Protein AF-A0A3P7K7Y8-F1 (afdb_monomer_lite)

Organism: Strongylus vulgaris (NCBI:txid40348)

pLDDT: mean 78.99, std 20.22, range [24.45, 97.62]

Secondary structure (DSSP, 8-state):
---------TT-HHHHHHHHHHHHHHHHSTT--GGGGGGS-HHHHHTTT----------GGGSTTS-------------HHHHHHHHHHHHHT---HHHHHHHTTPPP-SPPPHHHHHHHHHHHHHHHHHHTT-HHHHHHHHHHHHHHHHHS-HHHHHHHHHHHHHHHHHHHSS----GGGSTTHHHHHHHHHHTS--HHHHHH-HHHHHHHHHHHHHHHHHSHHHHHHHHHHHHHH-GGGHHHHHHHHGGGHHHHHPEE--TTSSPEEHHHHHHHHHHHHTGGGGGSHHHHHHHHHHHHHHH-EE---TT-----TT-S-SS-HHHHIIIIIHHHHHTTSSHHHHHHHHHHHH--BTTEE---EE--STT---TTEE-HHHHHHHHHHHHHHHHHH-HHHHHHHHHHHHHHHHHHHHTT----HHHHHHHHHHGGGS-HHHHHHHHHHTTTTTT----THHHHHHHHHHHHHHHHHHS--

Foldseek 3Di:
DPDDPDQDDPPDVPSVVVVLVVVLVLVPPPPRDCVVVVPDPPVSVVVSPDDDDDDDDDDPVVVVVVPDDDDDPDPDPDDVVVVLVQLVCLLVVNDDLVVLLVLLPDADPDEDPLVVLVVVLVSLLSNQVSCVVDLSSVLSSLSNVLNVLVSYDPLSLLVSLLSNQVSCCVPPLDGADQVSSDDPVVVVLVVLLVQCFFPVSCVVCVPSLVVSLSSLSSCCSHPVLSSLLVLLVVCLVPVRSLVSSQVSLLSNLVQQQDFRDPPPDDGQRSNLVSLVVCCVVVVVQLVDPSSLVSNLSNVLQQQKFFAPPVPDPDPPPSGGHSDQPLSCCVVPLVVCCVVVHSVLSSLSNLLSQLDDDPRMHGDAAADQDPPDDDPSHDDLLVVLVVLLVQLVVCVPPPVSSNVSSLSSLLSNLVSCVVVQAAHDQVSLVVSLVSCVVDDPVSSVSNCVSNCRNSVNPPPPCVVVVVVVVVVVVVVVVVVVD

InterPro domains:
  IPR056581 Edg1/GEMIN4, TPR repeats region [PF24293] (86-461)

Structure (mmCIF, N/CA/C/O backbone):
data_AF-A0A3P7K7Y8-F1
#
_entry.id   AF-A0A3P7K7Y8-F1
#
loop_
_atom_site.group_PDB
_atom_site.id
_atom_site.type_symbol
_atom_site.label_atom_id
_atom_site.label_alt_id
_atom_site.label_comp_id
_atom_site.label_asym_id
_atom_site.label_entity_id
_atom_site.label_seq_id
_atom_site.pdbx_PDB_ins_code
_atom_site.Cartn_x
_atom_site.Cartn_y
_atom_site.Cartn_z
_atom_site.occupancy
_atom_site.B_iso_or_equiv
_atom_site.auth_seq_id
_atom_site.auth_comp_id
_atom_site.auth_asym_id
_atom_site.auth_atom_id
_atom_site.pdbx_PDB_model_num
ATOM 1 N N . MET A 1 1 ? -38.913 -38.807 40.528 1.00 33.06 1 MET A N 1
ATOM 2 C CA . MET A 1 1 ? -37.868 -38.855 39.484 1.00 33.06 1 MET A CA 1
ATOM 3 C C . MET A 1 1 ? -36.683 -39.711 39.935 1.00 33.06 1 MET A C 1
ATOM 5 O O . MET A 1 1 ? -35.851 -39.246 40.699 1.00 33.06 1 MET A O 1
ATOM 9 N N . LYS A 1 2 ? -36.617 -40.978 39.512 1.00 24.45 2 LYS A N 1
ATOM 10 C CA . LYS A 1 2 ? -35.401 -41.812 39.564 1.00 24.45 2 LYS A CA 1
ATOM 11 C C . LYS A 1 2 ? -35.079 -42.172 38.116 1.00 24.45 2 LYS A C 1
ATOM 13 O O . LYS A 1 2 ? -35.935 -42.771 37.476 1.00 24.45 2 LYS A O 1
ATOM 18 N N . GLY A 1 3 ? -33.900 -41.793 37.622 1.00 32.12 3 GLY A N 1
ATOM 19 C CA . GLY A 1 3 ? -33.442 -42.175 36.280 1.00 32.12 3 GLY A CA 1
ATOM 20 C C . GLY A 1 3 ? -32.986 -41.051 35.344 1.00 32.12 3 GLY A C 1
ATOM 21 O O . GLY A 1 3 ? -33.116 -41.230 34.141 1.00 32.12 3 GLY A O 1
ATOM 22 N N . LEU A 1 4 ? -32.443 -39.932 35.838 1.00 28.75 4 LEU A N 1
ATOM 23 C CA . LEU A 1 4 ? -31.563 -39.105 34.998 1.00 28.75 4 LEU A CA 1
ATOM 24 C C . LEU A 1 4 ? -30.110 -39.557 35.229 1.00 28.75 4 LEU A C 1
ATOM 26 O O . LEU A 1 4 ? -29.644 -39.437 36.362 1.00 28.75 4 LEU A O 1
ATOM 30 N N . PRO A 1 5 ? -29.412 -40.109 34.219 1.00 35.31 5 PRO A N 1
ATOM 31 C CA . PRO A 1 5 ? -27.978 -40.343 34.303 1.00 35.31 5 PRO A CA 1
ATOM 32 C C . PRO A 1 5 ? -27.213 -39.021 34.166 1.00 35.31 5 PRO A C 1
ATOM 34 O O . PRO A 1 5 ? -27.692 -38.089 33.517 1.00 35.31 5 PRO A O 1
ATOM 37 N N . ASP A 1 6 ? -26.033 -38.981 34.786 1.00 42.09 6 ASP A N 1
ATOM 38 C CA . ASP A 1 6 ? -25.040 -37.904 34.762 1.00 42.09 6 ASP A CA 1
ATOM 39 C C . ASP A 1 6 ? -24.906 -37.266 33.368 1.00 42.09 6 ASP A C 1
ATOM 41 O O . ASP A 1 6 ? -24.302 -37.831 32.459 1.00 42.09 6 ASP A O 1
ATOM 45 N N . LEU A 1 7 ? -25.511 -36.089 33.188 1.00 36.88 7 LEU A N 1
ATOM 46 C CA . LEU A 1 7 ? -25.548 -35.357 31.913 1.00 36.88 7 LEU A CA 1
ATOM 47 C C . LEU A 1 7 ? -24.544 -34.202 31.851 1.00 36.88 7 LEU A C 1
ATOM 49 O O . LEU A 1 7 ? -24.513 -33.473 30.866 1.00 36.88 7 LEU A O 1
ATOM 53 N N . LEU A 1 8 ? -23.739 -34.007 32.894 1.00 36.62 8 LEU A N 1
ATOM 54 C CA . LEU A 1 8 ? -22.841 -32.864 32.994 1.00 36.62 8 LEU A CA 1
ATOM 55 C C . LEU A 1 8 ? -21.478 -33.317 33.515 1.00 36.62 8 LEU A C 1
ATOM 57 O O . LEU A 1 8 ? -21.219 -33.292 34.716 1.00 36.62 8 LEU A O 1
ATOM 61 N N . GLU A 1 9 ? -20.587 -33.694 32.596 1.00 40.66 9 GLU A N 1
ATOM 62 C CA . GLU A 1 9 ? -19.163 -33.489 32.856 1.00 40.66 9 GLU A CA 1
ATOM 63 C C . GLU A 1 9 ? -18.849 -31.985 32.701 1.00 40.66 9 GLU A C 1
ATOM 65 O O . GLU A 1 9 ? -19.358 -31.351 31.773 1.00 40.66 9 GLU A O 1
ATOM 70 N N . PRO A 1 10 ? -18.026 -31.366 33.571 1.00 37.84 10 PRO A N 1
ATOM 71 C CA . PRO A 1 10 ? -18.026 -29.907 33.758 1.00 37.84 10 PRO A CA 1
ATOM 72 C C . PRO A 1 10 ? -17.456 -29.050 32.615 1.00 37.84 10 PRO A C 1
ATOM 74 O O . PRO A 1 10 ? -17.365 -27.838 32.777 1.00 37.84 10 PRO A O 1
ATOM 77 N N . ASN A 1 11 ? -17.038 -29.621 31.482 1.00 39.12 11 ASN A N 1
ATOM 78 C CA . ASN A 1 11 ? -16.111 -28.937 30.569 1.00 39.12 11 ASN A CA 1
ATOM 79 C C . ASN A 1 11 ? -16.542 -28.853 29.101 1.00 39.12 11 ASN A C 1
ATOM 81 O O . ASN A 1 11 ? -15.721 -28.484 28.262 1.00 39.12 11 ASN A O 1
ATOM 85 N N . ASN A 1 12 ? -17.795 -29.153 28.755 1.00 45.25 12 ASN A N 1
ATOM 86 C CA . ASN A 1 12 ? -18.196 -29.122 27.351 1.00 45.25 12 ASN A CA 1
ATOM 87 C C . ASN A 1 12 ? -19.526 -28.393 27.136 1.00 45.25 12 ASN A C 1
ATOM 89 O O . ASN A 1 12 ? -20.608 -28.964 27.233 1.00 45.25 12 ASN A O 1
ATOM 93 N N . ILE A 1 13 ? -19.428 -27.104 26.797 1.00 49.25 13 ILE A N 1
ATOM 94 C CA . ILE A 1 13 ? -20.564 -26.238 26.429 1.00 49.25 13 ILE A CA 1
ATOM 95 C C . ILE A 1 13 ? -21.390 -26.857 25.286 1.00 49.25 13 ILE A C 1
ATOM 97 O O . ILE A 1 13 ? -22.603 -26.678 25.245 1.00 49.25 13 ILE A O 1
ATOM 101 N N . ALA A 1 14 ? -20.768 -27.663 24.418 1.00 53.22 14 ALA A N 1
ATOM 102 C CA . ALA A 1 14 ? -21.463 -28.384 23.355 1.00 53.22 14 ALA A CA 1
ATOM 103 C C . ALA A 1 14 ? -22.472 -29.422 23.885 1.00 53.22 14 ALA A C 1
ATOM 105 O O . ALA A 1 14 ? -23.502 -29.642 23.254 1.00 53.22 14 ALA A O 1
ATOM 106 N N . ASP A 1 15 ? -22.217 -30.039 25.043 1.00 49.28 15 ASP A N 1
ATOM 107 C CA . ASP A 1 15 ? -23.144 -31.001 25.651 1.00 49.28 15 ASP A CA 1
ATOM 108 C C . ASP A 1 15 ? -24.326 -30.288 26.321 1.00 49.28 15 ASP A C 1
ATOM 110 O O . ASP A 1 15 ? -25.449 -30.793 26.290 1.00 49.28 15 ASP A O 1
ATOM 114 N N . LEU A 1 16 ? -24.108 -29.065 26.820 1.00 45.62 16 LEU A N 1
ATOM 115 C CA . LEU A 1 16 ? -25.174 -28.191 27.310 1.00 45.62 16 LEU A CA 1
ATOM 116 C C . LEU A 1 16 ? -26.060 -27.685 26.163 1.00 45.62 16 LEU A C 1
ATOM 118 O O . LEU A 1 16 ? -27.280 -27.770 26.264 1.00 45.62 16 LEU A O 1
ATOM 122 N N . GLU A 1 17 ? -25.473 -27.226 25.053 1.00 49.19 17 GLU A N 1
ATOM 123 C CA . GLU A 1 17 ? -26.225 -26.808 23.858 1.00 49.19 17 GLU A CA 1
ATOM 124 C C . GLU A 1 17 ? -27.055 -27.968 23.294 1.00 49.19 17 GLU A C 1
ATOM 126 O O . GLU A 1 17 ? -28.243 -27.810 23.015 1.00 49.19 17 GLU A O 1
ATOM 131 N N . LYS A 1 18 ? -26.473 -29.170 23.230 1.00 57.03 18 LYS A N 1
ATOM 132 C CA . LYS A 1 18 ? -27.163 -30.380 22.770 1.00 57.03 18 LYS A CA 1
ATOM 133 C C . LYS A 1 18 ? -28.265 -30.826 23.732 1.00 57.03 18 LYS A C 1
ATOM 135 O O . LYS A 1 18 ? -29.299 -31.316 23.284 1.00 57.03 18 LYS A O 1
ATOM 140 N N . ALA A 1 19 ? -28.076 -30.653 25.042 1.00 48.75 19 ALA A N 1
ATOM 141 C CA . ALA A 1 19 ? -29.118 -30.898 26.037 1.00 48.75 19 ALA A CA 1
ATOM 142 C C . ALA A 1 19 ? -30.262 -29.878 25.915 1.00 48.75 19 ALA A C 1
ATOM 144 O O . ALA A 1 19 ? -31.426 -30.272 25.945 1.00 48.75 19 ALA A O 1
ATOM 145 N N . MET A 1 20 ? -29.950 -28.597 25.705 1.00 44.94 20 MET A N 1
ATOM 146 C CA . MET A 1 20 ? -30.946 -27.541 25.500 1.00 44.94 20 MET A CA 1
ATOM 147 C C . MET A 1 20 ? -31.750 -27.746 24.213 1.00 44.94 20 MET A C 1
ATOM 149 O O . MET A 1 20 ? -32.970 -27.601 24.226 1.00 44.94 20 MET A O 1
ATOM 153 N N . GLU A 1 21 ? -31.102 -28.158 23.124 1.00 55.75 21 GLU A N 1
ATOM 154 C CA . GLU A 1 21 ? -31.769 -28.472 21.858 1.00 55.75 21 GLU A CA 1
ATOM 155 C C . GLU A 1 21 ? -32.691 -29.695 21.995 1.00 55.75 21 GLU A C 1
ATOM 157 O O . GLU A 1 21 ? -33.816 -29.697 21.497 1.00 55.75 21 GLU A O 1
ATOM 162 N N . LYS A 1 22 ? -32.272 -30.704 22.767 1.00 57.75 22 LYS A N 1
ATOM 163 C CA . LYS A 1 22 ? -33.081 -31.896 23.056 1.00 57.75 22 LYS A CA 1
ATOM 164 C C . LYS A 1 22 ? -34.286 -31.584 23.949 1.00 57.75 22 LYS A C 1
ATOM 166 O O . LYS A 1 22 ? -35.366 -32.117 23.719 1.00 57.75 22 LYS A O 1
ATOM 171 N N . ILE A 1 23 ? -34.125 -30.693 24.928 1.00 51.72 23 ILE A N 1
ATOM 172 C CA . ILE A 1 23 ? -35.225 -30.203 25.772 1.00 51.72 23 ILE A CA 1
ATOM 173 C C . ILE A 1 23 ? -36.207 -29.375 24.934 1.00 51.72 23 ILE A C 1
ATOM 175 O O . ILE A 1 23 ? -37.412 -29.576 25.040 1.00 51.72 23 ILE A O 1
ATOM 179 N N . SER A 1 24 ? -35.712 -28.508 24.047 1.00 51.50 24 SER A N 1
ATOM 180 C CA . SER A 1 24 ? -36.552 -27.740 23.119 1.00 51.50 24 SER A CA 1
ATOM 181 C C . SER A 1 24 ? -37.353 -28.647 22.175 1.00 51.50 24 SER A C 1
ATOM 183 O O . SER A 1 24 ? -38.535 -28.397 21.953 1.00 51.50 24 SER A O 1
ATOM 185 N N . GLN A 1 25 ? -36.759 -29.743 21.690 1.00 61.22 25 GLN A N 1
ATOM 186 C CA . GLN A 1 25 ? -37.466 -30.748 20.887 1.00 61.22 25 GLN A CA 1
ATOM 187 C C . GLN A 1 25 ? -38.550 -31.480 21.692 1.00 61.22 25 GLN A C 1
ATOM 189 O O . GLN A 1 25 ? -39.673 -31.595 21.211 1.00 61.22 25 GLN A O 1
ATOM 194 N N . MET A 1 26 ? -38.260 -31.902 22.930 1.00 55.84 26 MET A N 1
ATOM 195 C CA . MET A 1 26 ? -39.245 -32.568 23.802 1.00 55.84 26 MET A CA 1
ATOM 196 C C . MET A 1 26 ? -40.430 -31.661 24.162 1.00 55.84 26 MET A C 1
ATOM 198 O O . MET A 1 26 ? -41.549 -32.134 24.314 1.00 55.84 26 MET A O 1
ATOM 202 N N . VAL A 1 27 ? -40.202 -30.353 24.270 1.00 51.94 27 VAL A N 1
ATOM 203 C CA . VAL A 1 27 ? -41.244 -29.351 24.548 1.00 51.94 27 VAL A CA 1
ATOM 204 C C . VAL A 1 27 ? -42.163 -29.102 23.342 1.00 51.94 27 VAL A C 1
ATOM 206 O O . VAL A 1 27 ? -43.280 -28.611 23.504 1.00 51.94 27 VAL A O 1
ATOM 209 N N . HIS A 1 28 ? -41.718 -29.428 22.127 1.00 59.59 28 HIS A N 1
ATOM 210 C CA . HIS A 1 28 ? -42.477 -29.225 20.889 1.00 59.59 28 HIS A CA 1
ATOM 211 C C . HIS A 1 28 ? -43.081 -30.515 20.314 1.00 59.59 28 HIS A C 1
ATOM 213 O O . HIS A 1 28 ? -43.767 -30.459 19.292 1.00 59.59 28 HIS A O 1
ATOM 219 N N . GLU A 1 29 ? -42.890 -31.662 20.973 1.00 68.06 29 GLU A N 1
ATOM 220 C CA . GLU A 1 29 ? -43.598 -32.893 20.628 1.00 68.06 29 GLU A CA 1
ATOM 221 C C . GLU A 1 29 ? -45.071 -32.825 21.092 1.00 68.06 29 GLU A C 1
ATOM 223 O O . GLU A 1 29 ? -45.347 -32.511 22.252 1.00 68.06 29 GLU A O 1
ATOM 228 N N . PRO A 1 30 ? -46.043 -33.121 20.206 1.00 54.84 30 PRO A N 1
ATOM 229 C CA . PRO A 1 30 ? -47.469 -32.884 20.455 1.00 54.84 30 PRO A CA 1
ATOM 230 C C . PRO A 1 30 ? -48.094 -33.745 21.569 1.00 54.84 30 PRO A C 1
ATOM 232 O O . PRO A 1 30 ? -49.185 -33.412 22.026 1.00 54.84 30 PRO A O 1
ATOM 235 N N . ASP A 1 31 ? -47.395 -34.784 22.041 1.00 57.19 31 ASP A N 1
ATOM 236 C CA . ASP A 1 31 ? -47.857 -35.716 23.082 1.00 57.19 31 ASP A CA 1
ATOM 237 C C . ASP A 1 31 ? -47.079 -35.594 24.414 1.00 57.19 31 ASP A C 1
ATOM 239 O O . ASP A 1 31 ? -47.218 -36.441 25.300 1.00 57.19 31 ASP A O 1
ATOM 243 N N . ALA A 1 32 ? -46.250 -34.556 24.586 1.00 58.28 32 ALA A N 1
ATOM 244 C CA . ALA A 1 32 ? -45.476 -34.368 25.812 1.00 58.28 32 ALA A CA 1
ATOM 245 C C . ALA A 1 32 ? -46.367 -33.959 27.004 1.00 58.28 32 ALA A C 1
ATOM 247 O O . ALA A 1 32 ? -47.161 -33.016 26.927 1.00 58.28 32 ALA A O 1
ATOM 248 N N . ASP A 1 33 ? -46.216 -34.661 28.132 1.00 56.72 33 ASP A N 1
ATOM 249 C CA . ASP A 1 33 ? -46.960 -34.415 29.371 1.00 56.72 33 ASP A CA 1
ATOM 250 C C . ASP A 1 33 ? -46.583 -33.050 29.976 1.00 56.72 33 ASP A C 1
ATOM 252 O O . ASP A 1 33 ? -45.580 -32.899 30.684 1.00 56.72 33 ASP A O 1
ATOM 256 N N . LYS A 1 34 ? -47.408 -32.035 29.685 1.00 58.59 34 LYS A N 1
ATOM 257 C CA . LYS A 1 34 ? -47.209 -30.629 30.079 1.00 58.59 34 LYS A CA 1
ATOM 258 C C . LYS A 1 34 ? -47.097 -30.419 31.594 1.00 58.59 34 LYS A C 1
ATOM 260 O O . LYS A 1 34 ? -46.587 -29.386 32.018 1.00 58.59 34 LYS A O 1
ATOM 265 N N . SER A 1 35 ? -47.510 -31.389 32.414 1.00 54.00 35 SER A N 1
ATOM 266 C CA . SER A 1 35 ? -47.369 -31.319 33.875 1.00 54.00 35 SER A CA 1
ATOM 267 C C . SER A 1 35 ? -45.905 -31.311 34.337 1.00 54.00 35 SER A C 1
ATOM 269 O O . SER A 1 35 ? -45.574 -30.633 35.306 1.00 54.00 35 SER A O 1
ATOM 271 N N . SER A 1 36 ? -45.009 -31.966 33.592 1.00 52.66 36 SER A N 1
ATOM 272 C CA . SER A 1 36 ? -43.569 -32.009 33.885 1.00 52.66 36 SER A CA 1
ATOM 273 C C . SER A 1 36 ? -42.816 -30.718 33.520 1.00 52.66 36 SER A C 1
ATOM 275 O O . SER A 1 36 ? -41.751 -30.444 34.069 1.00 52.66 36 SER A O 1
ATOM 277 N N . ILE A 1 37 ? -43.392 -29.878 32.650 1.00 53.78 37 ILE A N 1
ATOM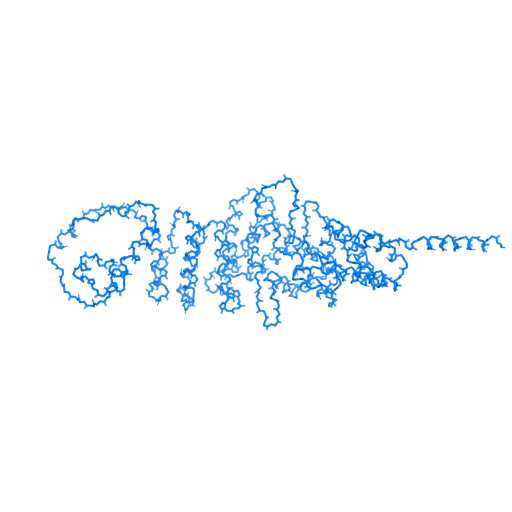 278 C CA . ILE A 1 37 ? -42.825 -28.577 32.250 1.00 53.78 37 ILE A CA 1
ATOM 279 C C . ILE A 1 37 ? -42.976 -27.547 33.383 1.00 53.78 37 ILE A C 1
ATOM 281 O O . ILE A 1 37 ? -42.109 -26.694 33.561 1.00 53.78 37 ILE A O 1
ATOM 285 N N . HIS A 1 38 ? -44.022 -27.666 34.207 1.00 51.34 38 HIS A N 1
ATOM 286 C CA . HIS A 1 38 ? -44.275 -26.769 35.341 1.00 51.34 38 HIS A CA 1
ATOM 287 C C . HIS A 1 38 ? -43.344 -26.990 36.547 1.00 51.34 38 HIS A C 1
ATOM 289 O O . HIS A 1 38 ? -43.345 -26.176 37.469 1.00 51.34 38 HIS A O 1
ATOM 295 N N . GLU A 1 39 ? -42.532 -28.051 36.545 1.00 47.50 39 GLU A N 1
ATOM 296 C CA . GLU A 1 39 ? -41.513 -28.300 37.576 1.00 47.50 39 GLU A CA 1
ATOM 297 C C . GLU A 1 39 ? -40.150 -27.667 37.236 1.00 47.50 39 GLU A C 1
ATOM 299 O O . GLU A 1 39 ? -39.237 -27.672 38.067 1.00 47.50 39 GLU A O 1
ATOM 304 N N . LEU A 1 40 ? -39.990 -27.097 36.033 1.00 48.84 40 LEU A N 1
ATOM 305 C CA . LEU A 1 40 ? -38.754 -26.428 35.633 1.00 48.84 40 LEU A CA 1
ATOM 306 C C . LEU A 1 40 ? -38.664 -25.015 36.241 1.00 48.84 40 LEU A C 1
ATOM 308 O O . LEU A 1 40 ? -39.656 -24.283 36.265 1.00 48.84 40 LEU A O 1
ATOM 312 N N . PRO A 1 41 ? -37.474 -24.580 36.704 1.00 53.09 41 PRO A N 1
ATOM 313 C CA . PRO A 1 41 ? -37.283 -23.230 37.226 1.00 53.09 41 PRO A CA 1
ATOM 314 C C . PRO A 1 41 ? -37.710 -22.157 36.216 1.00 53.09 41 PRO A C 1
ATOM 316 O O . PRO A 1 41 ? -37.363 -22.239 35.038 1.00 53.09 41 PRO A O 1
ATOM 319 N N . ALA A 1 42 ? -38.389 -21.103 36.681 1.00 47.72 42 ALA A N 1
ATOM 320 C CA . ALA A 1 42 ? -38.950 -20.050 35.821 1.00 47.72 42 ALA A CA 1
ATOM 321 C C . ALA A 1 42 ? -37.905 -19.385 34.896 1.00 47.72 42 ALA A C 1
ATOM 323 O O . ALA A 1 42 ? -38.209 -19.020 33.763 1.00 47.72 42 ALA A O 1
ATOM 324 N N . MET A 1 43 ? -36.644 -19.294 35.338 1.00 43.22 43 MET A N 1
ATOM 325 C CA . MET A 1 43 ? -35.541 -18.779 34.512 1.00 43.22 43 MET A CA 1
ATOM 326 C C . MET A 1 43 ? -35.238 -19.658 33.286 1.00 43.22 43 MET A C 1
ATOM 328 O O . MET A 1 43 ? -34.828 -19.142 32.250 1.00 43.22 43 MET A O 1
ATOM 332 N N . PHE A 1 44 ? -35.465 -20.970 33.392 1.00 43.34 44 PHE A N 1
ATOM 333 C CA . PHE A 1 44 ? -35.263 -21.944 32.317 1.00 43.34 44 PHE A CA 1
ATOM 334 C C . PHE A 1 44 ? -36.396 -21.883 31.283 1.00 43.34 44 PHE A C 1
ATOM 336 O O . PHE A 1 44 ? -36.147 -21.948 30.082 1.00 43.34 44 PHE A O 1
ATOM 343 N N . LEU A 1 45 ? -37.635 -21.686 31.744 1.00 46.75 45 LEU A N 1
ATOM 344 C CA . LEU A 1 45 ? -38.815 -21.533 30.885 1.00 46.75 45 LEU A CA 1
ATOM 345 C C . LEU A 1 45 ? -38.799 -20.207 30.110 1.00 46.75 45 LEU A C 1
ATOM 347 O O . LEU A 1 45 ? -39.127 -20.184 28.924 1.00 46.75 45 LEU A O 1
ATOM 351 N N . ASN A 1 46 ? -38.306 -19.132 30.733 1.00 49.72 46 ASN A N 1
ATOM 352 C CA . ASN A 1 46 ? -38.134 -17.833 30.076 1.00 49.72 46 ASN A CA 1
ATOM 353 C C . ASN A 1 46 ? -37.129 -17.872 28.913 1.00 49.72 46 ASN A C 1
ATOM 355 O O . ASN A 1 46 ? -37.279 -17.122 27.954 1.00 49.72 46 ASN A O 1
ATOM 359 N N . HIS A 1 47 ? -36.128 -18.757 28.954 1.00 47.19 47 HIS A N 1
ATOM 360 C CA . HIS A 1 47 ? -35.202 -18.956 27.831 1.00 47.19 47 HIS A CA 1
ATOM 361 C C . HIS A 1 47 ? -35.806 -19.764 26.670 1.00 47.19 47 HIS A C 1
ATOM 363 O O . HIS A 1 47 ? -35.278 -19.716 25.561 1.00 47.19 47 HIS A O 1
ATOM 369 N N . LEU A 1 48 ? -36.910 -20.482 26.897 1.00 43.50 48 LEU A N 1
ATOM 370 C CA . LEU A 1 48 ? -37.593 -21.304 25.891 1.00 43.50 48 LEU A CA 1
ATOM 371 C C . LEU A 1 48 ? -38.750 -20.568 25.188 1.00 43.50 48 LEU A C 1
ATOM 373 O O . LEU A 1 48 ? -39.440 -21.172 24.371 1.00 43.50 48 LEU A O 1
ATOM 377 N N . ASN A 1 49 ? -38.952 -19.270 25.460 1.00 49.12 49 ASN A N 1
ATOM 378 C CA . ASN A 1 49 ? -40.001 -18.439 24.848 1.00 49.12 49 ASN A CA 1
ATOM 379 C C . ASN A 1 49 ? -41.436 -18.979 25.040 1.00 49.12 49 ASN A C 1
ATOM 381 O O . ASN A 1 49 ? -42.326 -18.720 24.230 1.00 49.12 49 ASN A O 1
ATOM 385 N N . ILE A 1 50 ? -41.678 -19.713 26.127 1.00 44.38 50 ILE A N 1
ATOM 386 C CA . ILE A 1 50 ? -43.015 -20.170 26.514 1.00 44.38 50 ILE A CA 1
ATOM 387 C C . ILE A 1 50 ? -43.538 -19.189 27.562 1.00 44.38 50 ILE A C 1
ATOM 389 O O . ILE A 1 50 ? -43.243 -19.332 28.745 1.00 44.38 50 ILE A O 1
ATOM 393 N N . VAL A 1 51 ? -44.280 -18.167 27.140 1.00 36.72 51 VAL A N 1
ATOM 394 C CA . VAL A 1 51 ? -44.972 -17.264 28.070 1.00 36.72 51 VAL A CA 1
ATOM 395 C C . VAL A 1 51 ? -46.469 -17.338 27.800 1.00 36.72 51 VAL A C 1
ATOM 397 O O . VAL A 1 51 ? -46.945 -16.854 26.778 1.00 36.72 51 VAL A O 1
ATOM 400 N N . GLU A 1 52 ? -47.203 -17.922 28.745 1.00 35.38 52 GLU A N 1
ATOM 401 C CA . GLU A 1 52 ? -48.603 -17.587 29.004 1.00 35.38 52 GLU A CA 1
ATOM 402 C C . GLU A 1 52 ? -48.652 -16.908 30.380 1.00 35.38 52 GLU A C 1
ATOM 404 O O . GLU A 1 52 ? -48.141 -17.433 31.371 1.00 35.38 52 GLU A O 1
ATOM 409 N N . GLU A 1 53 ? -49.206 -15.696 30.419 1.00 44.47 53 GLU A N 1
ATOM 410 C CA . GLU A 1 53 ? -49.380 -14.897 31.630 1.00 44.47 53 GLU A CA 1
ATOM 411 C C . GLU A 1 53 ? -50.332 -15.591 32.613 1.00 44.47 53 GLU A C 1
ATOM 413 O O . GLU A 1 53 ? -51.489 -15.842 32.282 1.00 44.47 53 GLU A O 1
ATOM 418 N N . CYS A 1 54 ? -49.896 -15.806 33.857 1.00 29.45 54 CYS A N 1
ATOM 419 C CA . CYS A 1 54 ? -50.796 -15.807 35.012 1.00 29.45 54 CYS A CA 1
ATOM 420 C C . CYS A 1 54 ? -50.037 -15.496 36.310 1.00 29.45 54 CYS A C 1
ATOM 422 O O . CYS A 1 54 ? -49.201 -16.269 36.777 1.00 29.45 54 CYS A O 1
ATOM 424 N N . CYS A 1 55 ? -50.374 -14.358 36.918 1.00 37.72 55 CYS A N 1
ATOM 425 C CA . CYS A 1 55 ? -50.140 -14.094 38.333 1.00 37.72 55 CYS A CA 1
ATOM 426 C C . CYS A 1 55 ? -51.037 -14.995 39.189 1.00 37.72 55 CYS A C 1
ATOM 428 O O . CYS A 1 55 ? -52.241 -14.993 38.967 1.00 37.72 55 CYS A O 1
ATOM 430 N N . THR A 1 56 ? -50.482 -15.609 40.236 1.00 34.06 56 THR A N 1
ATOM 431 C CA . THR A 1 56 ? -51.069 -15.608 41.592 1.00 34.06 56 THR A CA 1
ATOM 432 C C . THR A 1 56 ? -50.026 -16.050 42.624 1.00 34.06 56 THR A C 1
ATOM 434 O O . THR A 1 56 ? -49.427 -17.109 42.481 1.00 34.06 56 THR A O 1
ATOM 437 N N . ASP A 1 57 ? -49.840 -15.197 43.633 1.00 35.56 57 ASP A N 1
ATOM 438 C CA . ASP A 1 57 ? -49.380 -15.411 45.013 1.00 35.56 57 ASP A CA 1
ATOM 439 C C . ASP A 1 57 ? -48.359 -16.519 45.340 1.00 35.56 57 ASP A C 1
ATOM 441 O O . ASP A 1 57 ? -48.635 -17.718 45.323 1.00 35.56 57 ASP A O 1
ATOM 445 N N . LEU A 1 58 ? -47.184 -16.075 45.806 1.00 34.12 58 LEU A N 1
ATOM 446 C CA . LEU A 1 58 ? -46.189 -16.923 46.463 1.00 34.12 58 LEU A CA 1
ATOM 447 C C . LEU A 1 58 ? -46.703 -17.427 47.833 1.00 34.12 58 LEU A C 1
ATOM 449 O O . LEU A 1 58 ? -47.190 -16.624 48.636 1.00 34.12 58 LEU A O 1
ATOM 453 N N . PRO A 1 59 ? -46.505 -18.712 48.180 1.00 31.92 59 PRO A N 1
ATOM 454 C CA . PRO A 1 59 ? -46.807 -19.232 49.510 1.00 31.92 59 PRO A CA 1
ATOM 455 C C . PRO A 1 59 ? -45.948 -18.586 50.610 1.00 31.92 59 PRO A C 1
ATOM 457 O O . PRO A 1 59 ? -44.735 -18.419 50.469 1.00 31.92 59 PRO A O 1
ATOM 460 N N . LEU A 1 60 ? -46.581 -18.309 51.754 1.00 32.59 60 LEU A N 1
ATOM 461 C CA . LEU A 1 60 ? -46.031 -17.630 52.940 1.00 32.59 60 LEU A CA 1
ATOM 462 C C . LEU A 1 60 ? -44.706 -18.194 53.499 1.00 32.59 60 LEU A C 1
ATOM 464 O O . LEU A 1 60 ? -44.026 -17.477 54.226 1.00 32.59 60 LEU A O 1
ATOM 468 N N . PHE A 1 61 ? -44.289 -19.416 53.148 1.00 37.62 61 PHE A N 1
ATOM 469 C CA . PHE A 1 61 ? -43.043 -20.008 53.660 1.00 37.62 61 PHE A CA 1
ATOM 470 C C . PHE A 1 61 ? -41.763 -19.455 53.001 1.00 37.62 61 PHE A C 1
ATOM 472 O O . PHE A 1 61 ? -40.675 -19.631 53.542 1.00 37.62 61 PHE A O 1
ATOM 479 N N . LEU A 1 62 ? -41.871 -18.755 51.863 1.00 34.25 62 LEU A N 1
ATOM 480 C CA . LEU A 1 62 ? -40.720 -18.133 51.190 1.00 34.25 62 LEU A CA 1
ATOM 481 C C . LEU A 1 62 ? -40.369 -16.739 51.738 1.00 34.25 62 LEU A C 1
ATOM 483 O O . LEU A 1 62 ? -39.334 -16.181 51.376 1.00 34.25 62 LEU A O 1
ATOM 487 N N . ARG A 1 63 ? -41.184 -16.183 52.647 1.00 36.47 63 ARG A N 1
ATOM 488 C CA . ARG A 1 63 ? -40.922 -14.878 53.279 1.00 36.47 63 ARG A CA 1
ATOM 489 C C . ARG A 1 63 ? -39.916 -14.953 54.435 1.00 36.47 63 ARG A C 1
ATOM 491 O O . ARG A 1 63 ? -39.316 -13.940 54.776 1.00 36.47 63 ARG A O 1
ATOM 498 N N . ASP A 1 64 ? -39.674 -16.144 54.981 1.00 34.00 64 ASP A N 1
ATOM 499 C CA . ASP A 1 64 ? -38.792 -16.338 56.142 1.00 34.00 64 ASP A CA 1
ATOM 500 C C . ASP A 1 64 ? -37.320 -16.605 55.782 1.00 34.00 64 ASP A C 1
ATOM 502 O O . ASP A 1 64 ? -36.462 -16.635 56.664 1.00 34.00 64 ASP A O 1
ATOM 506 N N . LEU A 1 65 ? -36.986 -16.710 54.490 1.00 32.12 65 LEU A N 1
ATOM 507 C CA . LEU A 1 65 ? -35.598 -16.841 54.023 1.00 32.12 65 LEU A CA 1
ATOM 508 C C . LEU A 1 65 ? -34.948 -15.503 53.629 1.00 32.12 65 LEU A C 1
ATOM 510 O O . LEU A 1 65 ? -33.739 -15.462 53.420 1.00 32.12 65 LEU A O 1
ATOM 514 N N . SER A 1 66 ? -35.698 -14.393 53.579 1.00 35.69 66 SER A N 1
ATOM 515 C CA . SER A 1 66 ? -35.152 -13.078 53.195 1.00 35.69 66 SER A CA 1
ATOM 516 C C . SER A 1 66 ? -34.598 -12.249 54.362 1.00 35.69 66 SER A C 1
ATOM 518 O O . SER A 1 66 ? -34.075 -11.164 54.128 1.00 35.69 66 SER A O 1
ATOM 520 N N . ASN A 1 67 ? -34.708 -12.725 55.609 1.00 34.06 67 ASN A N 1
ATOM 521 C CA . ASN A 1 67 ? -34.345 -11.947 56.804 1.00 34.06 67 ASN A CA 1
ATOM 522 C C . ASN A 1 67 ? -33.140 -12.482 57.594 1.00 34.06 67 ASN A C 1
ATOM 524 O O . ASN A 1 67 ? -32.858 -11.979 58.681 1.00 34.06 67 ASN A O 1
ATOM 528 N N . GLN A 1 68 ? -32.369 -13.433 57.061 1.00 33.09 68 GLN A N 1
ATOM 529 C CA . GLN A 1 68 ? -31.050 -13.741 57.624 1.00 33.09 68 GLN A CA 1
ATOM 530 C C . GLN A 1 68 ? -29.965 -12.988 56.861 1.00 33.09 68 GLN A C 1
ATOM 532 O O . GLN A 1 68 ? -29.404 -13.456 55.874 1.00 33.09 68 GLN A O 1
ATOM 537 N N . GLY A 1 69 ? -29.691 -11.779 57.352 1.00 42.69 69 GLY A N 1
ATOM 538 C CA . GLY A 1 69 ? -28.532 -10.998 56.960 1.00 42.69 69 GLY A CA 1
ATOM 539 C C . GLY A 1 69 ? -27.245 -11.758 57.264 1.00 42.69 69 GLY A C 1
ATOM 540 O O . GLY A 1 69 ? -26.873 -11.934 58.422 1.00 42.69 69 GLY A O 1
ATOM 541 N N . ILE A 1 70 ? -26.542 -12.152 56.207 1.00 28.41 70 ILE A N 1
ATOM 542 C CA . ILE A 1 70 ? -25.116 -12.449 56.264 1.00 28.41 70 ILE A CA 1
ATOM 543 C C . ILE A 1 70 ? -24.428 -11.402 55.398 1.00 28.41 70 ILE A C 1
ATOM 545 O O . ILE A 1 70 ? -24.488 -11.418 54.171 1.00 28.41 70 ILE A O 1
ATOM 549 N N . CYS A 1 71 ? -23.800 -10.453 56.085 1.00 34.31 71 CYS A N 1
ATOM 550 C CA . CYS A 1 71 ? -22.864 -9.506 55.512 1.00 34.31 71 CYS A CA 1
ATOM 551 C C . CYS A 1 71 ? -21.638 -10.289 55.018 1.00 34.31 71 CYS A C 1
ATOM 553 O O . CYS A 1 71 ? -20.770 -10.657 55.807 1.00 34.31 71 CYS A O 1
ATOM 555 N N . LEU A 1 72 ? -21.590 -10.576 53.719 1.00 28.02 72 LEU A N 1
ATOM 556 C CA . LEU A 1 72 ? -20.394 -11.046 53.028 1.00 28.02 72 LEU A CA 1
ATOM 557 C C . LEU A 1 72 ? -20.090 -10.055 51.908 1.00 28.02 72 LEU A C 1
ATOM 559 O O . LEU A 1 72 ? -20.663 -10.098 50.823 1.00 28.02 72 LEU A O 1
ATOM 563 N N . THR A 1 73 ? -19.171 -9.138 52.197 1.00 30.09 73 THR A N 1
ATOM 564 C CA . THR A 1 73 ? -18.487 -8.306 51.210 1.00 30.09 73 THR A CA 1
ATOM 565 C C . THR A 1 73 ? -17.583 -9.186 50.347 1.00 30.09 73 THR A C 1
ATOM 567 O O . THR A 1 73 ? -16.371 -9.212 50.538 1.00 30.09 73 THR A O 1
ATOM 570 N N . ASN A 1 74 ? -18.168 -9.917 49.403 1.00 29.34 74 ASN A N 1
ATOM 571 C CA . ASN A 1 74 ? -17.431 -10.576 48.334 1.00 29.34 74 ASN A CA 1
ATOM 572 C C . ASN A 1 74 ? -17.722 -9.814 47.044 1.00 29.34 74 ASN A C 1
ATOM 574 O O . ASN A 1 74 ? -18.862 -9.768 46.590 1.00 29.34 74 ASN A O 1
ATOM 578 N N . LYS A 1 75 ? -16.686 -9.188 46.472 1.00 36.28 75 LYS A N 1
ATOM 579 C CA . LYS A 1 75 ? -16.722 -8.695 45.093 1.00 36.28 75 LYS A CA 1
ATOM 580 C C . LYS A 1 75 ? -16.976 -9.904 44.200 1.00 36.28 75 LYS A C 1
ATOM 582 O O . LYS A 1 75 ? -16.077 -10.712 43.997 1.00 36.28 75 LYS A O 1
ATOM 587 N N . THR A 1 76 ? -18.212 -10.061 43.755 1.00 36.69 76 THR A N 1
ATOM 588 C CA . THR A 1 76 ? -18.617 -11.114 42.832 1.00 36.69 76 THR A CA 1
ATOM 589 C C . THR A 1 76 ? -17.940 -10.827 41.497 1.00 36.69 76 THR A C 1
ATOM 591 O O . THR A 1 76 ? -18.161 -9.771 40.903 1.00 36.69 76 THR A O 1
ATOM 594 N N . GLU A 1 77 ? -17.057 -11.722 41.059 1.00 42.66 77 GLU A N 1
ATOM 595 C CA . GLU A 1 77 ? -16.564 -11.721 39.685 1.00 42.66 77 GLU A CA 1
ATOM 596 C C . GLU A 1 77 ? -17.770 -11.945 38.773 1.00 42.66 77 GLU A C 1
ATOM 598 O O . GLU A 1 77 ? -18.409 -12.998 38.810 1.00 42.66 77 GLU A O 1
ATOM 603 N N . LYS A 1 78 ? -18.146 -10.905 38.025 1.00 49.06 78 LYS A N 1
ATOM 604 C CA . LYS A 1 78 ? -19.238 -10.976 37.059 1.00 49.06 78 LYS A CA 1
ATOM 605 C C . LYS A 1 78 ? -18.828 -11.911 35.928 1.00 49.06 78 LYS A C 1
ATOM 607 O O . LYS A 1 78 ? -17.770 -11.745 35.326 1.00 49.06 78 LYS A O 1
ATOM 612 N N . SER A 1 79 ? -19.665 -12.910 35.679 1.00 48.81 79 SER A N 1
ATOM 613 C CA . SER A 1 79 ? -19.489 -13.863 34.588 1.00 48.81 79 SER A CA 1
ATOM 614 C C . SER A 1 79 ? -19.625 -13.150 33.233 1.00 48.81 79 SER A C 1
ATOM 616 O O . SER A 1 79 ? -20.500 -12.291 33.104 1.00 48.81 79 SER A O 1
ATOM 618 N N . PRO A 1 80 ? -18.865 -13.550 32.192 1.00 53.38 80 PRO A N 1
ATOM 619 C CA . PRO A 1 80 ? -19.013 -13.021 30.830 1.00 53.38 80 PRO A CA 1
ATOM 620 C C . PRO A 1 80 ? -20.435 -13.177 30.260 1.00 53.38 80 PRO A C 1
ATOM 622 O O . PRO A 1 80 ? -20.770 -12.547 29.263 1.00 53.38 80 PRO A O 1
ATOM 625 N N . VAL A 1 81 ? -21.290 -13.995 30.885 1.00 51.72 81 VAL A N 1
ATOM 626 C CA . VAL A 1 81 ? -22.712 -14.153 30.545 1.00 51.72 81 VAL A CA 1
ATOM 627 C C . VAL A 1 81 ? -23.534 -12.891 30.846 1.00 51.72 81 VAL A C 1
ATOM 629 O O . VAL A 1 81 ? -24.451 -12.591 30.083 1.00 51.72 81 VAL A O 1
ATOM 632 N N . GLU A 1 82 ? -23.203 -12.117 31.888 1.00 59.47 82 GLU A N 1
ATOM 633 C CA . GLU A 1 82 ? -23.908 -10.856 32.182 1.00 59.47 82 GLU A CA 1
ATOM 634 C C . GLU A 1 82 ? -23.687 -9.826 31.064 1.00 59.47 82 GLU A C 1
ATOM 636 O O . GLU A 1 82 ? -24.640 -9.188 30.620 1.00 59.47 82 GLU A O 1
ATOM 641 N N . ASP A 1 83 ? -22.475 -9.753 30.506 1.00 59.44 83 ASP A N 1
ATOM 642 C CA . ASP A 1 83 ? -22.137 -8.832 29.411 1.00 59.44 83 ASP A CA 1
ATOM 643 C C . ASP A 1 83 ? -22.923 -9.135 28.116 1.00 59.44 83 ASP A C 1
ATOM 645 O O . ASP A 1 83 ? -23.196 -8.242 27.305 1.00 59.44 83 ASP A O 1
ATOM 649 N N . PHE A 1 84 ? -23.354 -10.389 27.918 1.00 62.28 84 PHE A N 1
ATOM 650 C CA . PHE A 1 84 ? -24.211 -10.761 26.790 1.00 62.28 84 PHE A CA 1
ATOM 651 C C . PHE A 1 84 ? -25.640 -10.231 26.928 1.00 62.28 84 PHE A C 1
ATOM 653 O O . PHE A 1 84 ? -26.246 -9.929 25.896 1.00 62.28 84 PHE A O 1
ATOM 660 N N . ILE A 1 85 ? -26.179 -10.130 28.143 1.00 69.19 85 ILE A N 1
ATOM 661 C CA . ILE A 1 85 ? -27.544 -9.640 28.380 1.00 69.19 85 ILE A CA 1
ATOM 662 C C . ILE A 1 85 ? -27.616 -8.152 28.025 1.00 69.19 85 ILE A C 1
ATOM 664 O O . ILE A 1 85 ? -28.468 -7.749 27.236 1.00 69.19 85 ILE A O 1
ATOM 668 N N . VAL A 1 86 ? -26.620 -7.376 28.456 1.00 71.44 86 VAL A N 1
ATOM 669 C CA . VAL A 1 86 ? -26.524 -5.932 28.191 1.00 71.44 86 VAL A CA 1
ATOM 670 C C . VAL A 1 86 ? -26.577 -5.631 26.694 1.00 71.44 86 VAL A C 1
ATOM 672 O O . VAL A 1 86 ? -27.365 -4.806 26.244 1.00 71.44 86 VAL A O 1
ATOM 675 N N . LEU A 1 87 ? -25.790 -6.330 25.870 1.00 72.19 87 LEU A N 1
ATOM 676 C CA . LEU A 1 87 ? -25.809 -6.100 24.419 1.00 72.19 87 LEU A CA 1
ATOM 677 C C . LEU A 1 87 ? -27.174 -6.392 23.780 1.00 72.19 87 LEU A C 1
ATOM 679 O O . LEU A 1 87 ? -27.513 -5.794 22.761 1.00 72.19 87 LEU A O 1
ATOM 683 N N . GLN A 1 88 ? -27.956 -7.309 24.351 1.00 73.81 88 GLN A N 1
ATOM 684 C CA . GLN A 1 88 ? -29.294 -7.623 23.857 1.00 73.81 88 GLN A CA 1
ATOM 685 C C . GLN A 1 88 ? -30.297 -6.528 24.220 1.00 73.81 88 GLN A C 1
ATOM 687 O O . GLN A 1 88 ? -31.093 -6.133 23.371 1.00 73.81 88 GLN A O 1
ATOM 692 N N . GLU A 1 89 ? -30.206 -5.973 25.425 1.00 76.06 89 GLU A N 1
ATOM 693 C CA . GLU A 1 89 ? -31.035 -4.839 25.833 1.00 76.06 89 GLU A CA 1
ATOM 694 C C . GLU A 1 89 ? -30.677 -3.561 25.030 1.00 76.06 89 GLU A C 1
ATOM 696 O O . GLU A 1 89 ? -31.580 -2.831 24.609 1.00 76.06 89 GLU A O 1
ATOM 701 N N . VAL A 1 90 ? -29.394 -3.334 24.671 1.00 70.31 90 VAL A N 1
ATOM 702 C CA . VAL A 1 90 ? -29.002 -2.211 23.780 1.00 70.31 90 VAL A CA 1
ATOM 703 C C . VAL A 1 90 ? -29.632 -2.398 22.396 1.00 70.31 90 VAL A C 1
ATOM 705 O O . VAL A 1 90 ? -30.086 -1.429 21.787 1.00 70.31 90 VAL A O 1
ATOM 708 N N . ALA A 1 91 ? -29.676 -3.635 21.885 1.00 70.38 91 ALA A N 1
ATOM 709 C CA . ALA A 1 91 ? -30.257 -3.929 20.575 1.00 70.38 91 ALA A CA 1
ATOM 710 C C . ALA A 1 91 ? -31.739 -3.526 20.502 1.00 70.38 91 ALA A C 1
ATOM 712 O O . ALA A 1 91 ? -32.165 -2.948 19.497 1.00 70.38 91 ALA A O 1
ATOM 713 N N . VAL A 1 92 ? -32.491 -3.806 21.574 1.00 78.56 92 VAL A N 1
ATOM 714 C CA . VAL A 1 92 ? -33.922 -3.486 21.721 1.00 78.56 92 VAL A CA 1
ATOM 715 C C . VAL A 1 92 ? -34.144 -1.996 22.030 1.00 78.56 92 VAL A C 1
ATOM 717 O O . VAL A 1 92 ? -35.217 -1.465 21.754 1.00 78.56 92 VAL A O 1
ATOM 720 N N . GLY A 1 93 ? -33.109 -1.292 22.499 1.00 72.62 93 GLY A N 1
ATOM 721 C CA . GLY A 1 93 ? -33.178 0.120 22.877 1.00 72.62 93 GLY A CA 1
ATOM 722 C C . GLY A 1 93 ? -33.751 0.346 24.277 1.00 72.62 93 GLY A C 1
ATOM 723 O O . GLY A 1 93 ? -34.143 1.468 24.584 1.00 72.62 93 GLY A O 1
ATOM 724 N N . ASP A 1 94 ? -33.788 -0.698 25.105 1.00 77.31 94 ASP A N 1
ATOM 725 C CA . ASP A 1 94 ? -34.377 -0.708 26.449 1.00 77.31 94 ASP A CA 1
ATOM 726 C C . ASP A 1 94 ? -33.282 -0.701 27.529 1.00 77.31 94 ASP A C 1
ATOM 728 O O . ASP A 1 94 ? -33.284 -1.504 28.454 1.00 77.31 94 ASP A O 1
ATOM 732 N N . ILE A 1 95 ? -32.273 0.164 27.358 1.00 77.19 95 ILE A N 1
ATOM 733 C CA . ILE A 1 95 ? -31.158 0.292 28.306 1.00 77.19 95 ILE A CA 1
ATOM 734 C C . ILE A 1 95 ? -31.122 1.656 28.968 1.00 77.19 95 ILE A C 1
ATOM 736 O O . ILE A 1 95 ? -31.167 2.698 28.308 1.00 77.19 95 ILE A O 1
ATOM 740 N N . ASP A 1 96 ? -30.916 1.631 30.285 1.00 83.38 96 ASP A N 1
ATOM 741 C CA . ASP A 1 96 ? -30.520 2.805 31.046 1.00 83.38 96 ASP A CA 1
ATOM 742 C C . ASP A 1 96 ? -29.086 3.216 30.670 1.00 83.38 96 ASP A C 1
ATOM 744 O O . ASP A 1 96 ? -28.106 2.499 30.894 1.00 83.38 96 ASP A O 1
ATOM 748 N N . VAL A 1 97 ? -28.952 4.421 30.116 1.00 80.50 97 VAL A N 1
ATOM 749 C CA . VAL A 1 97 ? -27.666 5.029 29.750 1.00 80.50 97 VAL A CA 1
ATOM 750 C C . VAL A 1 97 ? -26.713 5.101 30.950 1.00 80.50 97 VAL A C 1
ATOM 752 O O . VAL A 1 97 ? -25.499 4.998 30.769 1.00 80.50 97 VAL A O 1
ATOM 755 N N . ASN A 1 98 ? -27.226 5.269 32.174 1.00 82.38 98 ASN A N 1
ATOM 756 C CA . ASN A 1 98 ? -26.392 5.299 33.376 1.00 82.38 98 ASN A CA 1
ATOM 757 C C . ASN A 1 98 ? -25.789 3.928 33.676 1.00 82.38 98 ASN A C 1
ATOM 759 O O . ASN A 1 98 ? -24.595 3.843 33.955 1.00 82.38 98 ASN A O 1
ATOM 763 N N . TYR A 1 99 ? -26.569 2.860 33.514 1.00 79.44 99 TYR A N 1
ATOM 764 C CA . TYR A 1 99 ? -26.078 1.494 33.661 1.00 79.44 99 TYR A CA 1
ATOM 765 C C . TYR A 1 99 ? -24.983 1.171 32.633 1.00 79.44 99 TYR A C 1
ATOM 767 O O . TYR A 1 99 ? -23.932 0.628 32.976 1.00 79.44 99 TYR A O 1
ATOM 775 N N . LEU A 1 100 ? -25.154 1.607 31.380 1.00 78.50 100 LEU A N 1
ATOM 776 C CA . LEU A 1 100 ? -24.126 1.441 30.349 1.00 78.50 100 LEU A CA 1
ATOM 777 C C . LEU A 1 100 ? -22.832 2.213 30.681 1.00 78.50 100 LEU A C 1
ATOM 779 O O . LEU A 1 100 ? -21.728 1.718 30.445 1.00 78.50 100 LEU A O 1
ATOM 783 N N . LYS A 1 101 ? -22.951 3.414 31.267 1.00 79.81 101 LYS A N 1
ATOM 784 C CA . LYS A 1 101 ? -21.796 4.183 31.762 1.00 79.81 101 LYS A CA 1
ATOM 785 C C . LYS A 1 101 ? -21.088 3.454 32.900 1.00 79.81 101 LYS A C 1
ATOM 787 O O . LYS A 1 101 ? -19.863 3.380 32.882 1.00 79.81 101 LYS A O 1
ATOM 792 N N . GLU A 1 102 ? -21.821 2.880 33.849 1.00 79.44 102 GLU A N 1
ATOM 793 C CA . GLU A 1 102 ? -21.231 2.081 34.929 1.00 79.44 102 GLU A CA 1
ATOM 794 C C . GLU A 1 102 ? -20.461 0.872 34.387 1.00 79.44 102 GLU A C 1
ATOM 796 O O . GLU A 1 102 ? -19.322 0.632 34.794 1.00 79.44 102 GLU A O 1
ATOM 801 N N . LEU A 1 103 ? -21.025 0.164 33.405 1.00 76.00 103 LEU A N 1
ATOM 802 C CA . LEU A 1 103 ? -20.359 -0.960 32.744 1.00 76.00 103 LEU A CA 1
ATOM 803 C C . LEU A 1 103 ? -19.107 -0.539 31.974 1.00 76.00 103 LEU A C 1
ATOM 805 O O . LEU A 1 103 ? -18.111 -1.258 31.985 1.00 76.00 103 LEU A O 1
ATOM 809 N N . SER A 1 104 ? -19.097 0.662 31.391 1.00 76.19 104 SER A N 1
ATOM 810 C CA . SER A 1 104 ? -17.896 1.226 30.761 1.00 76.19 104 SER A CA 1
ATOM 811 C C . SER A 1 104 ? -16.750 1.487 31.755 1.00 76.19 104 SER A C 1
ATOM 813 O O . SER A 1 104 ? -15.638 1.814 31.356 1.00 76.19 104 SER A O 1
ATOM 815 N N . HIS A 1 105 ? -16.969 1.346 33.063 1.00 76.38 105 HIS A N 1
ATOM 816 C CA . HIS A 1 105 ? -15.905 1.433 34.065 1.00 76.38 105 HIS A CA 1
ATOM 817 C C . HIS A 1 105 ? -15.436 0.064 34.575 1.00 76.38 105 HIS A C 1
ATOM 819 O O . HIS A 1 105 ? -14.449 -0.007 35.316 1.00 76.38 105 HIS A O 1
ATOM 825 N N . VAL A 1 106 ? -16.096 -1.025 34.171 1.00 74.50 106 VAL A N 1
ATOM 826 C CA . VAL A 1 106 ? -15.734 -2.386 34.572 1.00 74.50 106 VAL A CA 1
ATOM 827 C C . VAL A 1 106 ? -14.518 -2.851 33.773 1.00 74.50 106 VAL A C 1
ATOM 829 O O . VAL A 1 106 ? -14.490 -2.803 32.545 1.00 74.50 106 VAL A O 1
ATOM 832 N N . LYS A 1 107 ? -13.486 -3.316 34.485 1.00 70.75 107 LYS A N 1
ATOM 833 C CA . LYS A 1 107 ? -12.320 -3.968 33.884 1.00 70.75 107 LYS A CA 1
ATOM 834 C C . LYS A 1 107 ? -12.460 -5.480 34.023 1.00 70.75 107 LYS A C 1
ATOM 836 O O . LYS A 1 107 ? -12.513 -5.969 35.148 1.00 70.75 107 LYS A O 1
ATOM 841 N N . LEU A 1 108 ? -12.479 -6.205 32.906 1.00 65.88 108 LEU A N 1
ATOM 842 C CA . LEU A 1 108 ? -12.330 -7.658 32.906 1.00 65.88 108 LEU A CA 1
ATOM 843 C C . LEU A 1 108 ? -10.844 -7.988 33.099 1.00 65.88 108 LEU A C 1
ATOM 845 O O . LEU A 1 108 ? -9.978 -7.391 32.456 1.00 65.88 108 LEU A O 1
ATOM 849 N N . ASN A 1 109 ? -10.547 -8.905 34.019 1.00 57.84 109 ASN A N 1
ATOM 850 C CA . ASN A 1 109 ? -9.171 -9.262 34.377 1.00 57.84 109 ASN A CA 1
ATOM 851 C C . ASN A 1 109 ? -8.569 -10.350 33.468 1.00 57.84 109 ASN A C 1
ATOM 853 O O . ASN A 1 109 ? -7.367 -10.598 33.547 1.00 57.84 109 ASN A O 1
ATOM 857 N N . GLU A 1 110 ? -9.366 -10.976 32.598 1.00 68.12 110 GLU A N 1
ATOM 858 C CA . GLU A 1 110 ? -8.954 -12.139 31.806 1.00 68.12 110 GLU A CA 1
ATOM 859 C C . GLU A 1 110 ? -9.054 -11.893 30.295 1.00 68.12 110 GLU A C 1
ATOM 861 O O . GLU A 1 110 ? -9.956 -11.213 29.805 1.00 68.12 110 GLU A O 1
ATOM 866 N N . CYS A 1 111 ? -8.096 -12.452 29.546 1.00 71.00 111 CYS A N 1
ATOM 867 C CA . CYS A 1 111 ? -8.120 -12.443 28.084 1.00 71.00 111 CYS A CA 1
ATOM 868 C C . CYS A 1 111 ? -9.165 -13.447 27.584 1.00 71.00 111 CYS A C 1
ATOM 870 O O . CYS A 1 111 ? -9.113 -14.624 27.941 1.00 71.00 111 CYS A O 1
ATOM 872 N N . LEU A 1 112 ? -10.078 -12.995 26.727 1.00 70.31 112 LEU A N 1
ATOM 873 C CA . LEU A 1 112 ? -11.097 -13.858 26.132 1.00 70.31 112 LEU A CA 1
ATOM 874 C C . LEU A 1 112 ? -10.500 -14.729 25.017 1.00 70.31 112 LEU A C 1
ATOM 876 O O . LEU A 1 112 ? -9.666 -14.246 24.256 1.00 70.31 112 LEU A O 1
ATOM 880 N N . PRO A 1 113 ? -10.946 -15.985 24.848 1.00 78.56 113 PRO A N 1
ATOM 881 C CA . PRO A 1 113 ? -10.594 -16.791 23.684 1.00 78.56 113 PRO A CA 1
ATOM 882 C C . PRO A 1 113 ? -11.051 -16.144 22.364 1.00 78.56 113 PRO A C 1
ATOM 884 O O . PRO A 1 113 ? -12.158 -15.615 22.272 1.00 78.56 113 PRO A O 1
ATOM 887 N N . LEU A 1 114 ? -10.269 -16.297 21.285 1.00 75.44 114 LEU A N 1
ATOM 888 C CA . LEU A 1 114 ? -10.583 -15.738 19.954 1.00 75.44 114 LEU A CA 1
ATOM 889 C C . LEU A 1 114 ? -12.009 -16.064 19.459 1.00 75.44 114 LEU A C 1
ATOM 891 O O . LEU A 1 114 ? -12.653 -15.221 18.839 1.00 75.44 114 LEU A O 1
ATOM 895 N N . LYS A 1 115 ? -12.522 -17.273 19.740 1.00 82.81 115 LYS A N 1
ATOM 896 C CA . LYS A 1 115 ? -13.897 -17.670 19.376 1.00 82.81 115 LYS A CA 1
ATOM 897 C C . LYS A 1 115 ? -14.948 -16.784 20.051 1.00 82.81 115 LYS A C 1
ATOM 899 O O . LYS A 1 115 ? -15.918 -16.386 19.403 1.00 82.81 115 LYS A O 1
ATOM 904 N N . ASP A 1 116 ? -14.737 -16.454 21.322 1.00 82.00 116 ASP A N 1
ATOM 905 C CA . ASP A 1 116 ? -15.621 -15.571 22.077 1.00 82.00 116 ASP A CA 1
ATOM 906 C C . ASP A 1 116 ? -15.523 -14.137 21.574 1.00 82.00 116 ASP A C 1
ATOM 908 O O . ASP A 1 116 ? -16.554 -13.488 21.418 1.00 82.00 116 ASP A O 1
ATOM 912 N N . VAL A 1 117 ? -14.325 -13.682 21.195 1.00 81.38 117 VAL A N 1
ATOM 913 C CA . VAL A 1 117 ? -14.135 -12.368 20.564 1.00 81.38 117 VAL A CA 1
ATOM 914 C C . VAL A 1 117 ? -14.899 -12.266 19.247 1.00 81.38 117 VAL A C 1
ATOM 916 O O . VAL A 1 117 ? -15.586 -11.275 19.026 1.00 81.38 117 VAL A O 1
ATOM 919 N N . THR A 1 118 ? -14.851 -13.279 18.377 1.00 85.56 118 THR A N 1
ATOM 920 C CA . THR A 1 118 ? -15.624 -13.262 17.123 1.00 85.56 118 THR A CA 1
ATOM 921 C C . THR A 1 118 ? -17.131 -13.265 17.388 1.00 85.56 118 THR A C 1
ATOM 923 O O . THR A 1 118 ? -17.876 -12.534 16.734 1.00 85.56 118 THR A O 1
ATOM 926 N N . ARG A 1 119 ? -17.611 -14.065 18.349 1.00 85.75 119 ARG A N 1
ATOM 927 C CA . ARG A 1 119 ? -19.034 -14.095 18.723 1.00 85.75 119 ARG A CA 1
ATOM 928 C C . ARG A 1 119 ? -19.490 -12.746 19.283 1.00 85.75 119 ARG A C 1
ATOM 930 O O . ARG A 1 119 ? -20.522 -12.226 18.863 1.00 85.75 119 ARG A O 1
ATOM 937 N N . LEU A 1 120 ? -18.701 -12.166 20.181 1.00 83.19 120 LEU A N 1
ATOM 938 C CA . LEU A 1 120 ? -18.983 -10.878 20.797 1.00 83.19 120 LEU A CA 1
ATOM 939 C C . LEU A 1 120 ? -18.879 -9.736 19.783 1.00 83.19 120 LEU A C 1
ATOM 941 O O . LEU A 1 120 ? -19.761 -8.890 19.741 1.00 83.19 120 LEU A O 1
ATOM 945 N N . GLY A 1 121 ? -17.889 -9.764 18.891 1.00 85.75 121 GLY A N 1
ATOM 946 C CA . GLY A 1 121 ? -17.743 -8.820 17.782 1.00 85.75 121 GLY A CA 1
ATOM 947 C C . GLY A 1 121 ? -18.957 -8.820 16.852 1.00 85.75 121 GLY A C 1
ATOM 948 O O . GLY A 1 121 ? -19.473 -7.755 16.526 1.00 85.75 121 GLY A O 1
ATOM 949 N N . LYS A 1 122 ? -19.494 -9.998 16.499 1.00 88.31 122 LYS A N 1
ATOM 950 C CA . LYS A 1 122 ? -20.761 -10.104 15.747 1.00 88.31 122 LYS A CA 1
ATOM 951 C C . LYS A 1 122 ? -21.931 -9.479 16.506 1.00 88.31 122 LYS A C 1
ATOM 953 O O . LYS A 1 122 ? -22.773 -8.824 15.895 1.00 88.31 122 LYS A O 1
ATOM 958 N N . LYS A 1 123 ? -21.980 -9.659 17.829 1.00 86.19 123 LYS A N 1
ATOM 959 C CA . LYS A 1 123 ? -23.030 -9.068 18.665 1.00 86.19 123 LYS A CA 1
ATOM 960 C C . LYS A 1 123 ? -22.886 -7.546 18.753 1.00 86.19 123 LYS A C 1
ATOM 962 O O . LYS A 1 123 ? -23.867 -6.855 18.510 1.00 86.19 123 LYS A O 1
ATOM 967 N N . ILE A 1 124 ? -21.677 -7.022 18.971 1.00 87.94 124 ILE A N 1
ATOM 968 C CA . ILE A 1 124 ? -21.367 -5.583 18.900 1.00 87.94 124 ILE A CA 1
ATOM 969 C C . ILE A 1 124 ? -21.863 -5.019 17.565 1.00 87.94 124 ILE A C 1
ATOM 971 O O . ILE A 1 124 ? -22.644 -4.074 17.562 1.00 87.94 124 ILE A O 1
ATOM 975 N N . ILE A 1 125 ? -21.505 -5.658 16.448 1.00 89.38 125 ILE A N 1
ATOM 976 C CA . ILE A 1 125 ? -21.932 -5.266 15.099 1.00 89.38 125 ILE A CA 1
ATOM 977 C C . ILE A 1 125 ? -23.460 -5.221 14.963 1.00 89.38 125 ILE A C 1
ATOM 979 O O . ILE A 1 125 ? -24.001 -4.250 14.439 1.00 89.38 125 ILE A O 1
ATOM 983 N N . SER A 1 126 ? -24.172 -6.231 15.474 1.00 87.81 126 SER A N 1
ATOM 984 C CA . SER A 1 126 ? -25.642 -6.264 15.426 1.00 87.81 126 SER A CA 1
ATOM 985 C C . SER A 1 126 ? -26.308 -5.107 16.186 1.00 87.81 126 SER A C 1
ATOM 987 O O . SER A 1 126 ? -27.428 -4.720 15.860 1.00 87.81 126 SER A O 1
ATOM 989 N N . VAL A 1 127 ? -25.602 -4.533 17.163 1.00 88.00 127 VAL A N 1
ATOM 990 C CA . VAL A 1 127 ? -26.081 -3.458 18.038 1.00 88.00 127 VAL A CA 1
ATOM 991 C C . VAL A 1 127 ? -25.686 -2.067 17.527 1.00 88.00 127 VAL A C 1
ATOM 993 O O . VAL A 1 127 ? -26.368 -1.096 17.858 1.00 88.00 127 VAL A O 1
ATOM 996 N N . LEU A 1 128 ? -24.645 -1.950 16.686 1.00 87.12 128 LEU A N 1
ATOM 997 C CA . LEU A 1 128 ? -24.113 -0.664 16.198 1.00 87.12 128 LEU A CA 1
ATOM 998 C C . LEU A 1 128 ? -25.217 0.258 15.662 1.00 87.12 128 LEU A C 1
ATOM 1000 O O . LEU A 1 128 ? -25.313 1.411 16.076 1.00 87.12 128 LEU A O 1
ATOM 1004 N N . LYS A 1 129 ? -26.123 -0.264 14.824 1.00 84.50 129 LYS A N 1
ATOM 1005 C CA . LYS A 1 129 ? -27.235 0.523 14.257 1.00 84.50 129 LYS A CA 1
ATOM 1006 C C . LYS A 1 129 ? -28.174 1.100 15.311 1.00 84.50 129 LYS A C 1
ATOM 1008 O O . LYS A 1 129 ? -28.677 2.207 15.135 1.00 84.50 129 LYS A O 1
ATOM 1013 N N . SER A 1 130 ? -28.448 0.351 16.378 1.00 84.06 130 SER A N 1
ATOM 1014 C CA . SER A 1 130 ? -29.300 0.816 17.477 1.00 84.06 130 SER A CA 1
ATOM 1015 C C . SER A 1 130 ? -28.570 1.863 18.315 1.00 84.06 130 SER A C 1
ATOM 1017 O O . SER A 1 130 ? -29.139 2.919 18.596 1.00 84.06 130 SER A O 1
ATOM 1019 N N . ALA A 1 131 ? -27.294 1.621 18.632 1.00 83.56 131 ALA A N 1
ATOM 1020 C CA . ALA A 1 131 ? -26.452 2.560 19.371 1.00 83.56 131 ALA A CA 1
ATOM 1021 C C . ALA A 1 131 ? -26.288 3.897 18.628 1.00 83.56 131 ALA A C 1
ATOM 1023 O O . ALA A 1 131 ? -26.223 4.958 19.250 1.00 83.56 131 ALA A O 1
ATOM 1024 N N . GLU A 1 132 ? -26.292 3.875 17.294 1.00 85.44 132 GLU A N 1
ATOM 1025 C CA . GLU A 1 132 ? -26.117 5.080 16.489 1.00 85.44 132 GLU A CA 1
ATOM 1026 C C . GLU A 1 132 ? -27.314 6.046 16.483 1.00 85.44 132 GLU A C 1
ATOM 1028 O O . GLU A 1 132 ? -27.169 7.209 16.088 1.00 85.44 132 GLU A O 1
ATOM 1033 N N . ARG A 1 133 ? -28.487 5.604 16.958 1.00 85.19 133 ARG A N 1
ATOM 1034 C CA . ARG A 1 133 ? -29.726 6.403 16.964 1.00 85.19 133 ARG A CA 1
ATOM 1035 C C . ARG A 1 133 ? -29.691 7.578 17.938 1.00 85.19 133 ARG A C 1
ATOM 1037 O O . ARG A 1 133 ? -30.381 8.568 17.714 1.00 85.19 133 ARG A O 1
ATOM 1044 N N . SER A 1 134 ? -28.907 7.472 19.010 1.00 88.31 134 SER A N 1
ATOM 1045 C CA . SER A 1 134 ? -28.781 8.505 20.040 1.00 88.31 134 SER A CA 1
ATOM 1046 C C . SER A 1 134 ? -27.314 8.832 20.291 1.00 88.31 134 SER A C 1
ATOM 1048 O O . SER A 1 134 ? -26.470 7.942 20.386 1.00 88.31 134 SER A O 1
ATOM 1050 N N . LEU A 1 135 ? -27.001 10.125 20.406 1.00 88.81 135 LEU A N 1
ATOM 1051 C CA . LEU A 1 135 ? -25.644 10.580 20.701 1.00 88.81 135 LEU A CA 1
ATOM 1052 C C . LEU A 1 135 ? -25.182 10.096 22.082 1.00 88.81 135 LEU A C 1
ATOM 1054 O O . LEU A 1 135 ? -24.054 9.631 22.219 1.00 88.81 135 LEU A O 1
ATOM 1058 N N . GLU A 1 136 ? -26.051 10.181 23.089 1.00 86.81 136 GLU A N 1
ATOM 1059 C CA . GLU A 1 136 ? -25.734 9.790 24.467 1.00 86.81 136 GLU A CA 1
ATOM 1060 C C . GLU A 1 136 ? -25.538 8.279 24.593 1.00 86.81 136 GLU A C 1
ATOM 1062 O O . GLU A 1 136 ? -24.526 7.838 25.142 1.00 86.81 136 GLU A O 1
ATOM 1067 N N . LEU A 1 137 ? -26.464 7.497 24.022 1.00 84.44 137 LEU A N 1
ATOM 1068 C CA . LEU A 1 137 ? -26.379 6.037 24.000 1.00 84.44 137 LEU A CA 1
ATOM 1069 C C . LEU A 1 137 ? -25.132 5.581 23.244 1.00 84.44 137 LEU A C 1
ATOM 1071 O O . LEU A 1 137 ? -24.362 4.782 23.764 1.00 84.44 137 LEU A O 1
ATOM 1075 N N . GLY A 1 138 ? -24.898 6.128 22.048 1.00 88.06 138 GLY A N 1
ATOM 1076 C CA . GLY A 1 138 ? -23.724 5.796 21.253 1.00 88.06 138 GLY A CA 1
ATOM 1077 C C . GLY A 1 138 ? -22.420 6.160 21.962 1.00 88.06 138 GLY A C 1
ATOM 1078 O O . GLY A 1 138 ? -21.497 5.357 21.975 1.00 88.06 138 GLY A O 1
ATOM 1079 N N . THR A 1 139 ? -22.344 7.314 22.632 1.00 89.06 139 THR A N 1
ATOM 1080 C CA . THR A 1 139 ? -21.140 7.712 23.386 1.00 89.06 139 THR A CA 1
ATOM 1081 C C . THR A 1 139 ? -20.837 6.724 24.511 1.00 89.06 139 THR A C 1
ATOM 1083 O O . THR A 1 139 ? -19.701 6.274 24.650 1.00 89.06 139 THR A O 1
ATOM 1086 N N . ALA A 1 140 ? -21.848 6.353 25.300 1.00 86.12 140 ALA A N 1
ATOM 1087 C CA . ALA A 1 140 ? -21.673 5.378 26.370 1.00 86.12 140 ALA A CA 1
ATOM 1088 C C . ALA A 1 140 ? -21.345 3.977 25.809 1.00 86.12 140 ALA A C 1
ATOM 1090 O O . ALA A 1 140 ? -20.494 3.274 26.352 1.00 86.12 140 ALA A O 1
ATOM 1091 N N . PHE A 1 141 ? -21.956 3.597 24.683 1.00 87.88 141 PHE A N 1
ATOM 1092 C CA . PHE A 1 141 ? -21.709 2.322 24.014 1.00 87.88 141 PHE A CA 1
ATOM 1093 C C . PHE A 1 141 ? -20.278 2.226 23.491 1.00 87.88 141 PHE A C 1
ATOM 1095 O O . PHE A 1 141 ? -19.584 1.254 23.772 1.00 87.88 141 PHE A O 1
ATOM 1102 N N . TYR A 1 142 ? -19.788 3.244 22.788 1.00 91.00 142 TYR A N 1
ATOM 1103 C CA . TYR A 1 142 ? -18.421 3.230 22.278 1.00 91.00 142 TYR A CA 1
ATOM 1104 C C . TYR A 1 142 ? -17.376 3.339 23.390 1.00 91.00 142 TYR A C 1
ATOM 1106 O O . TYR A 1 142 ? -16.298 2.776 23.232 1.00 91.00 142 TYR A O 1
ATOM 1114 N N . ALA A 1 143 ? -17.693 3.952 24.535 1.00 88.31 143 ALA A N 1
ATOM 1115 C CA . ALA A 1 143 ? -16.841 3.869 25.721 1.00 88.31 143 ALA A CA 1
ATOM 1116 C C . ALA A 1 143 ? -16.750 2.427 26.257 1.00 88.31 143 ALA A C 1
ATOM 1118 O O . ALA A 1 143 ? -15.666 1.955 26.596 1.00 88.31 143 ALA A O 1
ATOM 1119 N N . LEU A 1 144 ? -17.862 1.685 26.291 1.00 86.00 144 LEU A N 1
ATOM 1120 C CA . LEU A 1 144 ? -17.848 0.260 26.642 1.00 86.00 144 LEU A CA 1
ATOM 1121 C C . LEU A 1 144 ? -17.008 -0.555 25.641 1.00 86.00 144 LEU A C 1
ATOM 1123 O O . LEU A 1 144 ? -16.136 -1.324 26.049 1.00 86.00 144 LEU A O 1
ATOM 1127 N N . VAL A 1 145 ? -17.217 -0.340 24.337 1.00 90.12 145 VAL A N 1
ATOM 1128 C CA . VAL A 1 145 ? -16.456 -1.014 23.272 1.00 90.12 145 VAL A CA 1
ATOM 1129 C C . VAL A 1 145 ? -14.967 -0.662 23.338 1.00 90.12 145 VAL A C 1
ATOM 1131 O O . VAL A 1 145 ? -14.140 -1.535 23.096 1.00 90.12 145 VAL A O 1
ATOM 1134 N N . GLU A 1 146 ? -14.598 0.565 23.712 1.00 91.81 146 GLU A N 1
ATOM 1135 C CA . GLU A 1 146 ? -13.200 0.970 23.900 1.00 91.81 146 GLU A CA 1
ATOM 1136 C C . GLU A 1 146 ? -12.525 0.160 25.015 1.00 91.81 146 GLU A C 1
ATOM 1138 O O . GLU A 1 146 ? -11.434 -0.385 24.827 1.00 91.81 146 GLU A O 1
ATOM 1143 N N . ASN A 1 147 ? -13.180 0.032 26.172 1.00 87.12 147 ASN A N 1
ATOM 1144 C CA . ASN A 1 147 ? -12.644 -0.756 27.282 1.00 87.12 147 ASN A CA 1
ATOM 1145 C C . ASN A 1 147 ? -12.469 -2.221 26.895 1.00 87.12 147 ASN A C 1
ATOM 1147 O O . ASN A 1 147 ? -11.401 -2.792 27.124 1.00 87.12 147 ASN A O 1
ATOM 1151 N N . PHE A 1 148 ? -13.485 -2.789 26.247 1.00 86.75 148 PHE A N 1
ATOM 1152 C CA . PHE A 1 148 ? -13.419 -4.129 25.686 1.00 86.75 148 PHE A CA 1
ATOM 1153 C C . PHE A 1 148 ? -12.248 -4.269 24.703 1.00 86.75 148 PHE A C 1
ATOM 1155 O O . PHE A 1 148 ? -11.434 -5.183 24.820 1.00 86.75 148 PHE A O 1
ATOM 1162 N N . PHE A 1 149 ? -12.099 -3.318 23.780 1.00 91.00 149 PHE A N 1
ATOM 1163 C CA . PHE A 1 149 ? -11.036 -3.308 22.783 1.00 91.00 149 PHE A CA 1
ATOM 1164 C C . PHE A 1 149 ? -9.645 -3.350 23.423 1.00 91.00 149 PHE A C 1
ATOM 1166 O O . PHE A 1 149 ? -8.771 -4.070 22.943 1.00 91.00 149 PHE A O 1
ATOM 1173 N N . TYR A 1 150 ? -9.411 -2.625 24.521 1.00 90.00 150 TYR A N 1
ATOM 1174 C CA . TYR A 1 150 ? -8.109 -2.641 25.195 1.00 90.00 150 TYR A CA 1
ATOM 1175 C C . TYR A 1 150 ? -7.777 -3.968 25.887 1.00 90.00 150 TYR A C 1
ATOM 1177 O O . TYR A 1 150 ? -6.587 -4.255 26.047 1.00 90.00 150 TYR A O 1
ATOM 1185 N N . MET A 1 151 ? -8.781 -4.779 26.230 1.00 86.69 151 MET A N 1
ATOM 1186 C CA . MET A 1 151 ? -8.604 -6.112 26.824 1.00 86.69 151 MET A CA 1
ATOM 1187 C C . MET A 1 151 ? -8.185 -7.167 25.794 1.00 86.69 151 MET A C 1
ATOM 1189 O O . MET A 1 151 ? -7.605 -8.187 26.156 1.00 86.69 151 MET A O 1
ATOM 1193 N N . LEU A 1 152 ? -8.426 -6.911 24.507 1.00 89.31 152 LEU A N 1
ATOM 1194 C CA . LEU A 1 152 ? -8.104 -7.835 23.425 1.00 89.31 152 LEU A CA 1
ATOM 1195 C C . LEU A 1 152 ? -6.594 -7.956 23.169 1.00 89.31 152 LEU A C 1
ATOM 1197 O O . LEU A 1 152 ? -5.826 -6.979 23.238 1.00 89.31 152 LEU A O 1
ATOM 1201 N N . THR A 1 153 ? -6.168 -9.153 22.765 1.00 90.75 153 THR A N 1
ATOM 1202 C CA . THR A 1 153 ? -4.831 -9.378 22.203 1.00 90.75 153 THR A CA 1
ATOM 1203 C C . THR A 1 153 ? -4.665 -8.652 20.863 1.00 90.75 153 THR A C 1
ATOM 1205 O O . THR A 1 153 ? -5.631 -8.232 20.227 1.00 90.75 153 THR A O 1
ATOM 1208 N N . ASP A 1 154 ? -3.426 -8.495 20.387 1.00 89.31 154 ASP A N 1
ATOM 1209 C CA . ASP A 1 154 ? -3.161 -7.791 19.121 1.00 89.31 154 ASP A CA 1
ATOM 1210 C C . ASP A 1 154 ? -3.885 -8.432 17.925 1.00 89.31 154 ASP A C 1
ATOM 1212 O O . ASP A 1 154 ? -4.404 -7.727 17.063 1.00 89.31 154 ASP A O 1
ATOM 1216 N N . LYS A 1 155 ? -3.949 -9.769 17.887 1.00 89.38 155 LYS A N 1
ATOM 1217 C CA . LYS A 1 155 ? -4.629 -10.520 16.823 1.00 89.38 155 LYS A CA 1
ATOM 1218 C C . LYS A 1 155 ? -6.144 -10.314 16.868 1.00 89.38 155 LYS A C 1
ATOM 1220 O O . LYS A 1 155 ? -6.781 -10.136 15.833 1.00 89.38 155 LYS A O 1
ATOM 1225 N N . GLU A 1 156 ? -6.715 -10.315 18.066 1.00 90.56 156 GLU A N 1
ATOM 1226 C CA . GLU A 1 156 ? -8.147 -10.109 18.294 1.00 90.56 156 GLU A CA 1
ATOM 1227 C C . GLU A 1 156 ? -8.588 -8.686 17.953 1.00 90.56 156 GLU A C 1
ATOM 1229 O O . GLU A 1 156 ? -9.623 -8.514 17.317 1.00 90.56 156 GLU A O 1
ATOM 1234 N N . LYS A 1 157 ? -7.773 -7.675 18.285 1.00 92.69 157 LYS A N 1
ATOM 1235 C CA . LYS A 1 157 ? -8.0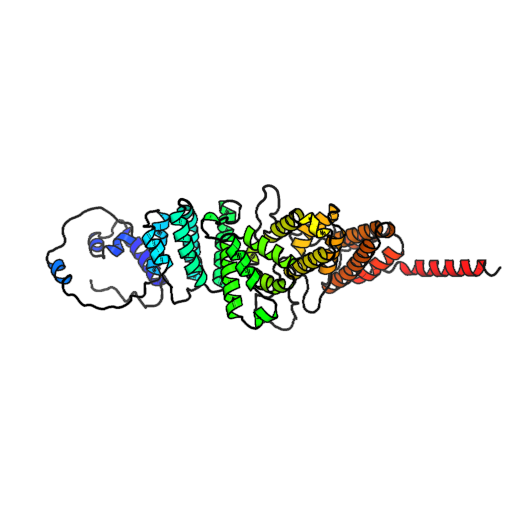10 -6.279 17.882 1.00 92.69 157 LYS A CA 1
ATOM 1236 C C . LYS A 1 157 ? -8.126 -6.140 16.371 1.00 92.69 157 LYS A C 1
ATOM 1238 O O . LYS A 1 157 ? -9.073 -5.534 15.885 1.00 92.69 157 LYS A O 1
ATOM 1243 N N . VAL A 1 158 ? -7.169 -6.714 15.638 1.00 91.88 158 VAL A N 1
ATOM 1244 C CA . VAL A 1 158 ? -7.169 -6.706 14.168 1.00 91.88 158 VAL A CA 1
ATOM 1245 C C . VAL A 1 158 ? -8.407 -7.411 13.625 1.00 91.88 158 VAL A C 1
ATOM 1247 O O . VAL A 1 158 ? -9.088 -6.854 12.773 1.00 91.88 158 VAL A O 1
ATOM 1250 N N . THR A 1 159 ? -8.739 -8.581 14.175 1.00 90.88 159 THR A N 1
ATOM 1251 C CA . THR A 1 159 ? -9.922 -9.350 13.761 1.00 90.88 159 THR A CA 1
ATOM 1252 C C . THR A 1 159 ? -11.206 -8.539 13.960 1.00 90.88 159 THR A C 1
ATOM 1254 O O . THR A 1 159 ? -12.051 -8.488 13.072 1.00 90.88 159 THR A O 1
ATOM 1257 N N . LEU A 1 160 ? -11.354 -7.859 15.103 1.00 92.00 160 LEU A N 1
ATOM 1258 C CA . LEU A 1 160 ? -12.518 -7.015 15.368 1.00 92.00 160 LEU A CA 1
ATOM 1259 C C . LEU A 1 160 ? -12.589 -5.815 14.411 1.00 92.00 160 LEU A C 1
ATOM 1261 O O . LEU A 1 160 ? -13.667 -5.508 13.909 1.00 92.00 160 LEU A O 1
ATOM 1265 N N . ILE A 1 161 ? -11.454 -5.165 14.135 1.00 93.12 161 ILE A N 1
ATOM 1266 C CA . ILE A 1 161 ? -11.359 -4.065 13.164 1.00 93.12 161 ILE A CA 1
ATOM 1267 C C . ILE A 1 161 ? -11.811 -4.516 11.774 1.00 93.12 161 ILE A C 1
ATOM 1269 O O . ILE A 1 161 ? -12.640 -3.852 11.153 1.00 93.12 161 ILE A O 1
ATOM 1273 N N . GLU A 1 162 ? -11.305 -5.656 11.304 1.00 91.19 162 GLU A N 1
ATOM 1274 C CA . GLU A 1 162 ? -11.679 -6.237 10.013 1.00 91.19 162 GLU A CA 1
ATOM 1275 C C . GLU A 1 162 ? -13.183 -6.510 9.948 1.00 91.19 162 GLU A C 1
ATOM 1277 O O . GLU A 1 162 ? -13.851 -6.011 9.044 1.00 91.19 162 GLU A O 1
ATOM 1282 N N . MET A 1 163 ? -13.739 -7.187 10.957 1.00 91.31 163 MET A N 1
ATOM 1283 C CA . MET A 1 163 ? -15.169 -7.500 11.013 1.00 91.31 163 MET A CA 1
ATOM 1284 C C . MET A 1 163 ? -16.059 -6.252 10.985 1.00 91.31 163 MET A C 1
ATOM 1286 O O . MET A 1 163 ? -17.071 -6.230 10.284 1.00 91.31 163 MET A O 1
ATOM 1290 N N . VAL A 1 164 ? -15.708 -5.214 11.751 1.00 91.44 164 VAL A N 1
ATOM 1291 C CA . VAL A 1 164 ? -16.496 -3.976 11.798 1.00 91.44 164 VAL A CA 1
ATOM 1292 C C . VAL A 1 164 ? -16.437 -3.260 10.451 1.00 91.44 164 VAL A C 1
ATOM 1294 O O . VAL A 1 164 ? -17.469 -2.834 9.941 1.00 91.44 164 VAL A O 1
ATOM 1297 N N . HIS A 1 165 ? -15.263 -3.157 9.827 1.00 91.56 165 HIS A N 1
ATOM 1298 C CA . HIS A 1 165 ? -15.136 -2.440 8.558 1.00 91.56 165 HIS A CA 1
ATOM 1299 C C . HIS A 1 165 ? -15.772 -3.196 7.394 1.00 91.56 165 HIS A C 1
ATOM 1301 O O . HIS A 1 165 ? -16.413 -2.565 6.558 1.00 91.56 165 HIS A O 1
ATOM 1307 N N . GLU A 1 166 ? -15.637 -4.522 7.344 1.00 90.62 166 GLU A N 1
ATOM 1308 C CA . GLU A 1 166 ? -16.354 -5.353 6.374 1.00 90.62 166 GLU A CA 1
ATOM 1309 C C . GLU A 1 166 ? -17.863 -5.150 6.493 1.00 90.62 166 GLU A C 1
ATOM 1311 O O . GLU A 1 166 ? -18.540 -4.979 5.479 1.00 90.62 166 GLU A O 1
ATOM 1316 N N . TRP A 1 167 ? -18.384 -5.091 7.722 1.00 91.12 167 TRP A N 1
ATOM 1317 C CA . TRP A 1 167 ? -19.796 -4.818 7.953 1.00 91.12 167 TRP A CA 1
ATOM 1318 C C . TRP A 1 167 ? -20.224 -3.434 7.448 1.00 91.12 167 TRP A C 1
ATOM 1320 O O . TRP A 1 167 ? -21.194 -3.362 6.700 1.00 91.12 167 TRP A O 1
ATOM 1330 N N . TYR A 1 168 ? -19.497 -2.355 7.768 1.00 90.62 168 TYR A N 1
ATOM 1331 C CA . TYR A 1 168 ? -19.825 -1.013 7.252 1.00 90.62 168 TYR A CA 1
ATOM 1332 C C . TYR A 1 168 ? -19.739 -0.944 5.723 1.00 90.62 168 TYR A C 1
ATOM 1334 O O . TYR A 1 168 ? -20.614 -0.367 5.084 1.00 90.62 168 TYR A O 1
ATOM 1342 N N . ILE A 1 169 ? -18.736 -1.575 5.108 1.00 87.94 169 ILE A N 1
ATOM 1343 C CA . ILE A 1 169 ? -18.632 -1.614 3.644 1.00 87.94 169 ILE A CA 1
ATOM 1344 C C . ILE A 1 169 ? -19.824 -2.368 3.042 1.00 87.94 169 ILE A C 1
ATOM 1346 O O . ILE A 1 169 ? -20.383 -1.911 2.048 1.00 87.94 169 ILE A O 1
ATOM 1350 N N . CYS A 1 170 ? -20.244 -3.487 3.639 1.00 87.75 170 CYS A N 1
ATOM 1351 C CA . CYS A 1 170 ? -21.414 -4.233 3.173 1.00 87.75 170 CYS A CA 1
ATOM 1352 C C . CYS A 1 170 ? -22.730 -3.469 3.386 1.00 87.75 170 CYS A C 1
ATOM 1354 O O . CYS A 1 170 ? -23.633 -3.585 2.562 1.00 87.75 170 CYS A O 1
ATOM 1356 N N . ASP A 1 171 ? -22.851 -2.718 4.482 1.00 88.00 171 ASP A N 1
ATOM 1357 C CA . ASP A 1 171 ? -24.091 -2.044 4.871 1.00 88.00 171 ASP A CA 1
ATOM 1358 C C . ASP A 1 171 ? -24.280 -0.679 4.197 1.00 88.00 171 ASP A C 1
ATOM 1360 O O . ASP A 1 171 ? -25.353 -0.384 3.673 1.00 88.00 171 ASP A O 1
ATOM 1364 N N . SER A 1 172 ? -23.238 0.157 4.196 1.00 85.50 172 SER A N 1
ATOM 1365 C CA . SER A 1 172 ? -23.290 1.543 3.719 1.00 85.50 172 SER A CA 1
ATOM 1366 C C . SER A 1 172 ? -22.393 1.821 2.511 1.00 85.50 172 SER A C 1
ATOM 1368 O O . SER A 1 172 ? -22.422 2.932 1.979 1.00 85.50 172 SER A O 1
ATOM 1370 N N . GLY A 1 173 ? -21.571 0.859 2.075 1.00 84.88 173 GLY A N 1
ATOM 1371 C CA . GLY A 1 173 ? -20.580 1.071 1.012 1.00 84.88 173 GLY A CA 1
ATOM 1372 C C . GLY A 1 173 ? -19.416 1.977 1.427 1.00 84.88 173 GLY A C 1
ATOM 1373 O O . GLY A 1 173 ? -18.618 2.383 0.582 1.00 84.88 173 GLY A O 1
ATOM 1374 N N . SER A 1 174 ? -19.306 2.322 2.713 1.00 87.12 174 SER A N 1
ATOM 1375 C CA . SER A 1 174 ? -18.318 3.265 3.235 1.00 87.12 174 SER A CA 1
ATOM 1376 C C . SER A 1 174 ? -17.591 2.700 4.448 1.00 87.12 174 SER A C 1
ATOM 1378 O O . SER A 1 174 ? -17.986 1.697 5.028 1.00 87.12 174 SER A O 1
ATOM 1380 N N . LEU A 1 175 ? -16.505 3.358 4.846 1.00 89.50 175 LEU A N 1
ATOM 1381 C CA . LEU A 1 175 ? -15.851 3.076 6.120 1.00 89.50 175 LEU A CA 1
ATOM 1382 C C . LEU A 1 175 ? -16.606 3.737 7.288 1.00 89.50 175 LEU A C 1
ATOM 1384 O O . LEU A 1 175 ? -17.323 4.716 7.049 1.00 89.50 175 LEU A O 1
ATOM 1388 N N . PRO A 1 176 ? -16.398 3.261 8.531 1.00 89.88 176 PRO A N 1
ATOM 1389 C CA . PRO A 1 176 ? -16.899 3.932 9.726 1.00 89.88 176 PRO A CA 1
ATOM 1390 C C . PRO A 1 176 ? -16.502 5.418 9.775 1.00 89.88 176 PRO A C 1
ATOM 1392 O O . PRO A 1 176 ? -15.368 5.784 9.453 1.00 89.88 176 PRO A O 1
ATOM 1395 N N . SER A 1 177 ? -17.441 6.261 10.206 1.00 92.06 177 SER A N 1
ATOM 1396 C CA . SER A 1 177 ? -17.259 7.698 10.463 1.00 92.06 177 SER A CA 1
ATOM 1397 C C . SER A 1 177 ? -17.897 8.016 11.817 1.00 92.06 177 SER A C 1
ATOM 1399 O O . SER A 1 177 ? -19.008 8.542 11.915 1.00 92.06 177 SER A O 1
ATOM 1401 N N . LEU A 1 178 ? -17.229 7.574 12.886 1.00 92.38 178 LEU A N 1
ATOM 1402 C CA . LEU A 1 178 ? -17.750 7.610 14.256 1.00 92.38 178 LEU A CA 1
ATOM 1403 C C . LEU A 1 178 ? -17.187 8.777 15.080 1.00 92.38 178 LEU A C 1
ATOM 1405 O O . LEU A 1 178 ? -17.176 8.732 16.310 1.00 92.38 178 LEU A O 1
ATOM 1409 N N . GLU A 1 179 ? -16.753 9.853 14.416 1.00 93.62 179 GLU A N 1
ATOM 1410 C CA . GLU A 1 179 ? -16.124 11.031 15.030 1.00 93.62 179 GLU A CA 1
ATOM 1411 C C . GLU A 1 179 ? -16.998 11.649 16.126 1.00 93.62 179 GLU A C 1
ATOM 1413 O O . GLU A 1 179 ? -16.496 12.074 17.164 1.00 93.62 179 GLU A O 1
ATOM 1418 N N . LYS A 1 180 ? -18.319 11.678 15.905 1.00 92.75 180 LYS A N 1
ATOM 1419 C CA . LYS A 1 180 ? -19.295 12.299 16.813 1.00 92.75 180 LYS A CA 1
ATOM 1420 C C . LYS A 1 180 ? -19.364 11.633 18.193 1.00 92.75 180 LYS A C 1
ATOM 1422 O O . LYS A 1 180 ? -19.818 12.271 19.136 1.00 92.75 180 LYS A O 1
ATOM 1427 N N . TYR A 1 181 ? -18.902 10.387 18.318 1.00 91.00 181 TYR A N 1
ATOM 1428 C CA . TYR A 1 181 ? -18.881 9.639 19.579 1.00 91.00 181 TYR A CA 1
ATOM 1429 C C . TYR A 1 181 ? -17.536 9.713 20.308 1.00 91.00 181 TYR A C 1
ATOM 1431 O O . TYR A 1 181 ? -17.420 9.240 21.436 1.00 91.00 181 TYR A O 1
ATOM 1439 N N . LEU A 1 182 ? -16.514 10.305 19.684 1.00 90.50 182 LEU A N 1
ATOM 1440 C CA . LEU A 1 182 ? -15.179 10.414 20.254 1.00 90.50 182 LEU A CA 1
ATOM 1441 C C . LEU A 1 182 ? -14.890 11.849 20.694 1.00 90.50 182 LEU A C 1
ATOM 1443 O O . LEU A 1 182 ? -14.790 12.773 19.884 1.00 90.50 182 LEU A O 1
ATOM 1447 N N . GLN A 1 183 ? -14.652 12.038 21.989 1.00 86.50 183 GLN A N 1
ATOM 1448 C CA . GLN A 1 183 ? -14.219 13.335 22.495 1.00 86.50 183 GLN A CA 1
ATOM 1449 C C . GLN A 1 183 ? -12.785 13.638 22.049 1.00 86.50 183 GLN A C 1
ATOM 1451 O O . GLN A 1 183 ? -11.863 12.867 22.305 1.00 86.50 183 GLN A O 1
ATOM 1456 N N . ASN A 1 184 ? -12.585 14.799 21.417 1.00 87.25 184 ASN A N 1
ATOM 1457 C CA . ASN A 1 184 ? -11.263 15.316 21.044 1.00 87.25 184 ASN A CA 1
ATOM 1458 C C . ASN A 1 184 ? -10.413 14.351 20.187 1.00 87.25 184 ASN A C 1
ATOM 1460 O O . ASN A 1 184 ? -9.184 14.385 20.251 1.00 87.25 184 ASN A O 1
ATOM 1464 N N . TYR A 1 185 ? -11.035 13.508 19.354 1.00 91.50 185 TYR A N 1
ATOM 1465 C CA . TYR A 1 185 ? -10.318 12.486 18.575 1.00 91.50 185 TYR A CA 1
ATOM 1466 C C . TYR A 1 185 ? -9.203 13.075 17.696 1.00 91.50 185 TYR A C 1
ATOM 1468 O O . TYR A 1 185 ? -8.103 12.534 17.641 1.00 91.50 185 TYR A O 1
ATOM 1476 N N . SER A 1 186 ? -9.452 14.228 17.064 1.00 91.75 186 SER A N 1
ATOM 1477 C CA . SER A 1 186 ? -8.487 14.930 16.211 1.00 91.75 186 SER A CA 1
ATOM 1478 C C . SER A 1 186 ? -7.179 15.230 16.960 1.00 91.75 186 SER A C 1
ATOM 1480 O O . SER A 1 186 ? -6.096 14.838 16.512 1.00 91.75 186 SER A O 1
ATOM 1482 N N . SER A 1 187 ? -7.255 15.876 18.128 1.00 93.19 187 SER A N 1
ATOM 1483 C CA . SER A 1 187 ? -6.063 16.161 18.936 1.00 93.19 187 SER A CA 1
ATOM 1484 C C . SER A 1 187 ? -5.478 14.884 19.539 1.00 93.19 187 SER A C 1
ATOM 1486 O O . SER A 1 187 ? -4.257 14.743 19.592 1.00 93.19 187 SER A O 1
ATOM 1488 N N . GLY A 1 188 ? -6.324 13.919 19.904 1.00 93.81 188 GLY A N 1
ATOM 1489 C CA . GLY A 1 188 ? -5.913 12.611 20.400 1.00 93.81 188 GLY A CA 1
ATOM 1490 C C . GLY A 1 188 ? -5.064 11.816 19.401 1.00 93.81 188 GLY A C 1
ATOM 1491 O O . GLY A 1 188 ? -4.046 11.247 19.797 1.00 93.81 188 GLY A O 1
ATOM 1492 N N . ILE A 1 189 ? -5.425 11.810 18.113 1.00 94.88 189 ILE A N 1
ATOM 1493 C CA . ILE A 1 189 ? -4.642 11.168 17.047 1.00 94.88 189 ILE A CA 1
ATOM 1494 C C . ILE A 1 189 ? -3.286 11.863 16.906 1.00 94.88 189 ILE A C 1
ATOM 1496 O O . ILE A 1 189 ? -2.255 11.196 16.938 1.00 94.88 189 ILE A O 1
ATOM 1500 N N . VAL A 1 190 ? -3.266 13.198 16.814 1.00 94.19 190 VAL A N 1
ATOM 1501 C CA . VAL A 1 190 ? -2.019 13.978 16.668 1.00 94.19 190 VAL A CA 1
ATOM 1502 C C . VAL A 1 190 ? -1.080 13.732 17.844 1.00 94.19 190 VAL A C 1
ATOM 1504 O O . VAL A 1 190 ? 0.108 13.484 17.647 1.00 94.19 190 VAL A O 1
ATOM 1507 N N . GLN A 1 191 ? -1.613 13.729 19.067 1.00 94.12 191 GLN A N 1
ATOM 1508 C CA . GLN A 1 191 ? -0.840 13.384 20.252 1.00 94.12 191 GLN A CA 1
ATOM 1509 C C . GLN A 1 191 ? -0.259 11.977 20.129 1.00 94.12 191 GLN A C 1
ATOM 1511 O O . GLN A 1 191 ? 0.942 11.818 20.316 1.00 94.12 191 GLN A O 1
ATOM 1516 N N . CYS A 1 192 ? -1.051 10.965 19.770 1.00 94.88 192 CYS A N 1
ATOM 1517 C CA . CYS A 1 192 ? -0.532 9.603 19.624 1.00 94.88 192 CYS A CA 1
ATOM 1518 C C . CYS A 1 192 ? 0.601 9.528 18.595 1.00 94.88 192 CYS A C 1
ATOM 1520 O O . CYS A 1 192 ? 1.632 8.923 18.879 1.00 94.88 192 CYS A O 1
ATOM 1522 N N . ILE A 1 193 ? 0.448 10.189 17.444 1.00 94.38 193 ILE A N 1
ATOM 1523 C CA . ILE A 1 193 ? 1.461 10.193 16.382 1.00 94.38 193 ILE A CA 1
ATOM 1524 C C . ILE A 1 193 ? 2.753 10.874 16.848 1.00 94.38 193 ILE A C 1
ATOM 1526 O O . ILE A 1 193 ? 3.837 10.323 16.662 1.00 94.38 193 ILE A O 1
ATOM 1530 N N . ASN A 1 194 ? 2.652 12.024 17.519 1.00 92.81 194 ASN A N 1
ATOM 1531 C CA . ASN A 1 194 ? 3.814 12.748 18.044 1.00 92.81 194 ASN A CA 1
ATOM 1532 C C . ASN A 1 194 ? 4.602 11.939 19.086 1.00 92.81 194 ASN A C 1
ATOM 1534 O O . ASN A 1 194 ? 5.797 12.164 19.257 1.00 92.81 194 ASN A O 1
ATOM 1538 N N . HIS A 1 195 ? 3.958 10.984 19.763 1.00 93.75 195 HIS A N 1
ATOM 1539 C CA . HIS A 1 195 ? 4.604 10.135 20.763 1.00 93.75 195 HIS A CA 1
ATOM 1540 C C . HIS A 1 195 ? 5.189 8.830 20.202 1.00 93.75 195 HIS A C 1
ATOM 1542 O O . HIS A 1 195 ? 5.850 8.130 20.972 1.00 93.75 195 HIS A O 1
ATOM 1548 N N . ILE A 1 196 ? 4.985 8.504 18.912 1.00 93.62 196 ILE A N 1
ATOM 1549 C CA . ILE A 1 196 ? 5.507 7.269 18.285 1.00 93.62 196 ILE A CA 1
ATOM 1550 C C . ILE A 1 196 ? 7.025 7.144 18.483 1.00 93.62 196 ILE A C 1
ATOM 1552 O O . ILE A 1 196 ? 7.502 6.047 18.765 1.00 93.62 196 ILE A O 1
ATOM 1556 N N . GLY A 1 197 ? 7.752 8.261 18.382 1.00 88.81 197 GLY A N 1
ATOM 1557 C CA . GLY A 1 197 ? 9.212 8.288 18.474 1.00 88.81 197 GLY A CA 1
ATOM 1558 C C . GLY A 1 197 ? 9.908 7.760 17.218 1.00 88.81 197 GLY A C 1
ATOM 1559 O O . GLY A 1 197 ? 9.269 7.421 16.217 1.00 88.81 197 GLY A O 1
ATOM 1560 N N . ASP A 1 198 ? 11.235 7.733 17.252 1.00 90.12 198 ASP A N 1
ATOM 1561 C CA . ASP A 1 198 ? 12.048 7.131 16.197 1.00 90.12 198 ASP A CA 1
ATOM 1562 C C . ASP A 1 198 ? 12.241 5.612 16.394 1.00 90.12 198 ASP A C 1
ATOM 1564 O O . ASP A 1 198 ? 11.644 4.976 17.264 1.00 90.12 198 ASP A O 1
ATOM 1568 N N . HIS A 1 199 ? 13.068 4.985 15.552 1.00 86.38 199 HIS A N 1
ATOM 1569 C CA . HIS A 1 199 ? 13.315 3.546 15.651 1.00 86.38 199 HIS A CA 1
ATOM 1570 C C . HIS A 1 199 ? 13.946 3.117 16.986 1.00 86.38 199 HIS A C 1
ATOM 1572 O O . HIS A 1 199 ? 13.641 2.024 17.462 1.00 86.38 199 HIS A O 1
ATOM 1578 N N . ASN A 1 200 ? 14.801 3.953 17.576 1.00 87.75 200 ASN A N 1
ATOM 1579 C CA . ASN A 1 200 ? 15.451 3.660 18.847 1.00 87.75 200 ASN A CA 1
ATOM 1580 C C . ASN A 1 200 ? 14.456 3.829 19.996 1.00 87.75 200 ASN A C 1
ATOM 1582 O O . ASN A 1 200 ? 14.397 2.969 20.869 1.00 87.75 200 ASN A O 1
ATOM 1586 N N . ASP A 1 201 ? 13.624 4.872 19.961 1.00 87.88 201 ASP A N 1
ATOM 1587 C CA . ASP A 1 201 ? 12.565 5.086 20.954 1.00 87.88 201 ASP A CA 1
ATOM 1588 C C . ASP A 1 201 ? 11.613 3.885 21.030 1.00 87.88 201 ASP A C 1
ATOM 1590 O O . ASP A 1 201 ? 11.278 3.416 22.118 1.00 87.88 201 ASP A O 1
ATOM 1594 N N . ILE A 1 202 ? 11.227 3.344 19.868 1.00 88.25 202 ILE A N 1
ATOM 1595 C CA . ILE A 1 202 ? 10.356 2.164 19.767 1.00 88.25 202 ILE A CA 1
ATOM 1596 C C . ILE A 1 202 ? 11.002 0.928 20.411 1.00 88.25 202 ILE A C 1
ATOM 1598 O O . ILE A 1 202 ? 10.299 0.113 21.009 1.00 88.25 202 ILE A O 1
ATOM 1602 N N . GLN A 1 203 ? 12.320 0.760 20.272 1.00 87.50 203 GLN A N 1
ATOM 1603 C CA . GLN A 1 203 ? 13.046 -0.378 20.847 1.00 87.50 203 GLN A CA 1
ATOM 1604 C C . GLN A 1 203 ? 13.304 -0.213 22.346 1.00 87.50 203 GLN A C 1
ATOM 1606 O O . GLN A 1 203 ? 13.240 -1.191 23.087 1.00 87.50 203 GLN A O 1
ATOM 1611 N N . ASN A 1 204 ? 13.580 1.013 22.787 1.00 91.56 204 ASN A N 1
ATOM 1612 C CA . ASN A 1 204 ? 13.923 1.312 24.172 1.00 91.56 204 ASN A CA 1
ATOM 1613 C C . ASN A 1 204 ? 12.695 1.288 25.095 1.00 91.56 204 ASN A C 1
ATOM 1615 O O . ASN A 1 204 ? 12.824 0.911 26.257 1.00 91.56 204 ASN A O 1
ATOM 1619 N N . ASP A 1 205 ? 11.509 1.651 24.592 1.00 92.88 205 ASP A N 1
ATOM 1620 C CA . ASP A 1 205 ? 10.264 1.666 25.369 1.00 92.88 205 ASP A CA 1
ATOM 1621 C C . ASP A 1 205 ? 9.113 0.961 24.630 1.00 92.88 205 ASP A C 1
ATOM 1623 O O . ASP A 1 205 ? 8.148 1.557 24.133 1.00 92.88 205 ASP A O 1
ATOM 1627 N N . VAL A 1 206 ? 9.221 -0.369 24.573 1.00 91.69 206 VAL A N 1
ATOM 1628 C CA . VAL A 1 206 ? 8.236 -1.245 23.921 1.00 91.69 206 VAL A CA 1
ATOM 1629 C C . VAL A 1 206 ? 6.844 -1.099 24.547 1.00 91.69 206 VAL A C 1
ATOM 1631 O O . VAL A 1 206 ? 5.838 -1.183 23.840 1.00 91.69 206 VAL A O 1
ATOM 1634 N N . ALA A 1 207 ? 6.759 -0.861 25.860 1.00 92.94 207 ALA A N 1
ATOM 1635 C CA . ALA A 1 207 ? 5.490 -0.716 26.569 1.00 92.94 207 ALA A CA 1
ATOM 1636 C C . ALA A 1 207 ? 4.764 0.577 26.167 1.00 92.94 207 ALA A C 1
ATOM 1638 O O . ALA A 1 207 ? 3.577 0.537 25.824 1.00 92.94 207 ALA A O 1
ATOM 1639 N N . LYS A 1 208 ? 5.476 1.711 26.121 1.00 94.19 208 LYS A N 1
ATOM 1640 C CA . LYS A 1 208 ? 4.940 2.975 25.600 1.00 94.19 208 LYS A CA 1
ATOM 1641 C C . LYS A 1 208 ? 4.489 2.827 24.154 1.00 94.19 208 LYS A C 1
ATOM 1643 O O . LYS A 1 208 ? 3.364 3.216 23.831 1.00 94.19 208 LYS A O 1
ATOM 1648 N N . PHE A 1 209 ? 5.316 2.228 23.293 1.00 93.69 209 PHE A N 1
ATOM 1649 C CA . PHE A 1 209 ? 4.941 2.023 21.895 1.00 93.69 209 PHE A CA 1
ATOM 1650 C C . PHE A 1 209 ? 3.708 1.120 21.759 1.00 93.69 209 PHE A C 1
ATOM 1652 O O . PHE A 1 209 ? 2.809 1.430 20.978 1.00 93.69 209 PHE A O 1
ATOM 1659 N N . LYS A 1 210 ? 3.599 0.050 22.559 1.00 93.31 210 LYS A N 1
ATOM 1660 C CA . LYS A 1 210 ? 2.414 -0.821 22.595 1.00 93.31 210 LYS A CA 1
ATOM 1661 C C . LYS A 1 210 ? 1.148 -0.043 22.962 1.00 93.31 210 LYS A C 1
ATOM 1663 O O . LYS A 1 210 ? 0.120 -0.237 22.313 1.00 93.31 210 LYS A O 1
ATOM 1668 N N . ASN A 1 211 ? 1.219 0.861 23.939 1.00 93.94 211 ASN A N 1
ATOM 1669 C CA . ASN A 1 211 ? 0.087 1.706 24.330 1.00 93.94 211 ASN A CA 1
ATOM 1670 C C . ASN A 1 211 ? -0.327 2.671 23.210 1.00 93.94 211 ASN A C 1
ATOM 1672 O O . ASN A 1 211 ? -1.511 2.766 22.889 1.00 93.94 211 ASN A O 1
ATOM 1676 N N . ILE A 1 212 ? 0.643 3.330 22.569 1.00 95.00 212 ILE A N 1
ATOM 1677 C CA . ILE A 1 212 ? 0.394 4.222 21.424 1.00 95.00 212 ILE A CA 1
ATOM 1678 C C . ILE A 1 212 ? -0.233 3.449 20.265 1.00 95.00 212 ILE A C 1
ATOM 1680 O O . ILE A 1 212 ? -1.234 3.883 19.698 1.00 95.00 212 ILE A O 1
ATOM 1684 N N . ARG A 1 213 ? 0.324 2.279 19.939 1.00 95.19 213 ARG A N 1
ATOM 1685 C CA . ARG A 1 213 ? -0.198 1.395 18.897 1.00 95.19 213 ARG A CA 1
ATOM 1686 C C . ARG A 1 213 ? -1.635 0.986 19.197 1.00 95.19 213 ARG A C 1
ATOM 1688 O O . ARG A 1 213 ? -2.472 1.129 18.320 1.00 95.19 213 ARG A O 1
ATOM 1695 N N . ASN A 1 214 ? -1.937 0.529 20.413 1.00 94.69 214 ASN A N 1
ATOM 1696 C CA . ASN A 1 214 ? -3.301 0.147 20.794 1.00 94.69 214 ASN A CA 1
ATOM 1697 C C . ASN A 1 214 ? -4.283 1.310 20.613 1.00 94.69 214 ASN A C 1
ATOM 1699 O O . ASN A 1 214 ? -5.361 1.118 20.061 1.00 94.69 214 ASN A O 1
ATOM 1703 N N . LYS A 1 215 ? -3.888 2.521 21.015 1.00 95.38 215 LYS A N 1
ATOM 1704 C CA . LYS A 1 215 ? -4.730 3.710 20.872 1.00 95.38 215 LYS A CA 1
ATOM 1705 C C . LYS A 1 215 ? -4.928 4.127 19.411 1.00 95.38 215 LYS A C 1
ATOM 1707 O O . LYS A 1 215 ? -6.016 4.536 19.028 1.00 95.38 215 LYS A O 1
ATOM 1712 N N . LEU A 1 216 ? -3.909 3.981 18.564 1.00 96.62 216 LEU A N 1
ATOM 1713 C CA . LEU A 1 216 ? -4.042 4.219 17.122 1.00 96.62 216 LEU A CA 1
ATOM 1714 C C . LEU A 1 216 ? -4.873 3.139 16.421 1.00 96.62 216 LEU A C 1
ATOM 1716 O O . LEU A 1 216 ? -5.611 3.470 15.502 1.00 96.62 216 LEU A O 1
ATOM 1720 N N . LEU A 1 217 ? -4.806 1.881 16.865 1.00 95.88 217 LEU A N 1
ATOM 1721 C CA . LEU A 1 217 ? -5.694 0.821 16.380 1.00 95.88 217 LEU A CA 1
ATOM 1722 C C . LEU A 1 217 ? -7.156 1.098 16.759 1.00 95.88 217 LEU A C 1
ATOM 1724 O O . LEU A 1 217 ? -8.039 0.890 15.935 1.00 95.88 217 LEU A O 1
ATOM 1728 N N . TRP A 1 218 ? -7.405 1.637 17.955 1.00 96.00 218 TRP A N 1
ATOM 1729 C CA . TRP A 1 218 ? -8.733 2.115 18.343 1.00 96.00 218 TRP A CA 1
ATOM 1730 C C . TRP A 1 218 ? -9.238 3.230 17.414 1.00 96.00 218 TRP A C 1
ATOM 1732 O O . TRP A 1 218 ? -10.357 3.168 16.913 1.00 96.00 218 TRP A O 1
ATOM 1742 N N . TYR A 1 219 ? -8.402 4.220 17.093 1.00 96.31 219 TYR A N 1
ATOM 1743 C CA . TYR A 1 219 ? -8.797 5.247 16.124 1.00 96.31 219 TYR A CA 1
ATOM 1744 C C . TYR A 1 219 ? -8.967 4.700 14.700 1.00 96.31 219 TYR A C 1
ATOM 1746 O O . TYR A 1 219 ? -9.828 5.184 13.969 1.00 96.31 219 TYR A O 1
ATOM 1754 N N . LEU A 1 220 ? -8.202 3.675 14.310 1.00 95.19 220 LEU A N 1
ATOM 1755 C CA . LEU A 1 220 ? -8.403 2.980 13.039 1.00 95.19 220 LEU A CA 1
ATOM 1756 C C . LEU A 1 220 ? -9.742 2.238 12.991 1.00 95.19 220 LEU A C 1
ATOM 1758 O O . LEU A 1 220 ? -10.329 2.218 11.920 1.00 95.19 220 LEU A O 1
ATOM 1762 N N . LEU A 1 221 ? -10.231 1.693 14.111 1.00 94.44 221 LEU A N 1
ATOM 1763 C CA . LEU A 1 221 ? -11.566 1.088 14.208 1.00 94.44 221 LEU A CA 1
ATOM 1764 C C . LEU A 1 221 ? -12.680 2.128 14.013 1.00 94.44 221 LEU A C 1
ATOM 1766 O O . LEU A 1 221 ? -13.660 1.891 13.317 1.00 94.44 221 LEU A O 1
ATOM 1770 N N . MET A 1 222 ? -12.538 3.278 14.673 1.00 94.56 222 MET A N 1
ATOM 1771 C CA . MET A 1 222 ? -13.620 4.258 14.794 1.00 94.56 222 MET A CA 1
ATOM 1772 C C . MET A 1 222 ? -13.677 5.251 13.628 1.00 94.56 222 MET A C 1
ATOM 1774 O O . MET A 1 222 ? -14.753 5.610 13.153 1.00 94.56 222 MET A O 1
ATOM 1778 N N . VAL A 1 223 ? -12.512 5.744 13.203 1.00 95.00 223 VAL A N 1
ATOM 1779 C CA . VAL A 1 223 ? -12.348 6.828 12.220 1.00 95.00 223 VAL A CA 1
ATOM 1780 C C . VAL A 1 223 ? -11.161 6.524 11.284 1.00 95.00 223 VAL A C 1
ATOM 1782 O O . VAL A 1 223 ? -10.170 7.268 11.240 1.00 95.00 223 VAL A O 1
ATOM 1785 N N . PRO A 1 224 ? -11.207 5.404 10.530 1.00 93.06 224 PRO A N 1
ATOM 1786 C CA . PRO A 1 224 ? -10.074 4.891 9.756 1.00 93.06 224 PRO A CA 1
ATOM 1787 C C . PRO A 1 224 ? -9.495 5.870 8.747 1.00 93.06 224 PRO A C 1
ATOM 1789 O O . PRO A 1 224 ? -8.276 6.016 8.678 1.00 93.06 224 PRO A O 1
ATOM 1792 N N . ARG A 1 225 ? -10.350 6.535 7.959 1.00 91.06 225 ARG A N 1
ATOM 1793 C CA . ARG A 1 225 ? -9.914 7.420 6.867 1.00 91.06 225 ARG A CA 1
ATOM 1794 C C . ARG A 1 225 ? -9.081 8.582 7.407 1.00 91.06 225 ARG A C 1
ATOM 1796 O O . ARG A 1 225 ? -7.985 8.835 6.914 1.00 91.06 225 ARG A O 1
ATOM 1803 N N . GLU A 1 226 ? -9.571 9.242 8.453 1.00 92.88 226 GLU A N 1
ATOM 1804 C CA . GLU A 1 226 ? -8.881 10.374 9.073 1.00 92.88 226 GLU A CA 1
ATOM 1805 C C . GLU A 1 226 ? -7.600 9.932 9.788 1.00 92.88 226 GLU A C 1
ATOM 1807 O O . GLU A 1 226 ? -6.550 10.559 9.640 1.00 92.88 226 GLU A O 1
ATOM 1812 N N . THR A 1 227 ? -7.653 8.811 10.512 1.00 95.56 227 THR A N 1
ATOM 1813 C CA . THR A 1 227 ? -6.487 8.262 11.218 1.00 95.56 227 THR A CA 1
ATOM 1814 C C . THR A 1 227 ? -5.370 7.892 10.250 1.00 95.56 227 THR A C 1
ATOM 1816 O O . THR A 1 227 ? -4.215 8.267 10.457 1.00 95.56 227 THR A O 1
ATOM 1819 N N . LEU A 1 228 ? -5.712 7.200 9.161 1.00 95.12 228 LEU A N 1
ATOM 1820 C CA . LEU A 1 228 ? -4.770 6.823 8.117 1.00 95.12 228 LEU A CA 1
ATOM 1821 C C . LEU A 1 228 ? -4.189 8.054 7.414 1.00 95.12 228 LEU A C 1
ATOM 1823 O O . LEU A 1 228 ? -2.970 8.151 7.284 1.00 95.12 228 LEU A O 1
ATOM 1827 N N . ASN A 1 229 ? -5.028 9.015 7.015 1.00 94.56 229 ASN A N 1
ATOM 1828 C CA . ASN A 1 229 ? -4.564 10.249 6.380 1.00 94.56 229 ASN A CA 1
ATOM 1829 C C . ASN A 1 229 ? -3.571 11.003 7.273 1.00 94.56 229 ASN A C 1
ATOM 1831 O O . ASN A 1 229 ? -2.503 11.391 6.800 1.00 94.56 229 ASN A O 1
ATOM 1835 N N . ARG A 1 230 ? -3.861 11.142 8.573 1.00 95.38 230 ARG A N 1
ATOM 1836 C CA . ARG A 1 230 ? -2.941 11.786 9.524 1.00 95.38 230 ARG A CA 1
ATOM 1837 C C . ARG A 1 230 ? -1.639 11.021 9.695 1.00 95.38 230 ARG A C 1
ATOM 1839 O O . ARG A 1 230 ? -0.579 11.640 9.681 1.00 95.38 230 ARG A O 1
ATOM 1846 N N . LEU A 1 231 ? -1.690 9.693 9.813 1.00 96.50 231 LEU A N 1
ATOM 1847 C CA . LEU A 1 231 ? -0.483 8.863 9.894 1.00 96.50 231 LEU A CA 1
ATOM 1848 C C . LEU A 1 231 ? 0.416 9.054 8.667 1.00 96.50 231 LEU A C 1
ATOM 1850 O O . LEU A 1 231 ? 1.635 9.180 8.807 1.00 96.50 231 LEU A O 1
ATOM 1854 N N . LEU A 1 232 ? -0.175 9.098 7.471 1.00 96.31 232 LEU A N 1
ATOM 1855 C CA . LEU A 1 232 ? 0.554 9.280 6.219 1.00 96.31 232 LEU A CA 1
ATOM 1856 C C . LEU A 1 232 ? 1.110 10.704 6.080 1.00 96.31 232 LEU A C 1
ATOM 1858 O O . LEU A 1 232 ? 2.297 10.849 5.797 1.00 96.31 232 LEU A O 1
ATOM 1862 N N . ILE A 1 233 ? 0.310 11.745 6.333 1.00 95.81 233 ILE A N 1
ATOM 1863 C CA . ILE A 1 233 ? 0.763 13.146 6.266 1.00 95.81 233 ILE A CA 1
ATOM 1864 C C . ILE A 1 233 ? 1.891 13.395 7.271 1.00 95.81 233 ILE A C 1
ATOM 1866 O O . ILE A 1 233 ? 2.950 13.893 6.890 1.00 95.81 233 ILE A O 1
ATOM 1870 N N . GLN A 1 234 ? 1.735 12.968 8.527 1.00 95.25 234 GLN A N 1
ATOM 1871 C CA . GLN A 1 234 ? 2.775 13.175 9.536 1.00 95.25 234 GLN A CA 1
ATOM 1872 C C . GLN A 1 234 ? 4.061 12.404 9.207 1.00 95.25 234 GLN A C 1
ATOM 1874 O O . GLN A 1 234 ? 5.159 12.858 9.526 1.00 95.25 234 GLN A O 1
ATOM 1879 N N . SER A 1 235 ? 3.951 11.265 8.515 1.00 95.62 235 SER A N 1
ATOM 1880 C CA . SER A 1 235 ? 5.111 10.518 8.014 1.00 95.62 235 SER A CA 1
ATOM 1881 C C . SER A 1 235 ? 5.884 11.269 6.922 1.00 95.62 235 SER A C 1
ATOM 1883 O O . SER A 1 235 ? 7.092 11.071 6.778 1.00 95.62 235 SER A O 1
ATOM 1885 N N . LEU A 1 236 ? 5.216 12.143 6.159 1.00 95.06 236 LEU A N 1
ATOM 1886 C CA . LEU A 1 236 ? 5.867 13.046 5.202 1.00 95.06 236 LEU A CA 1
ATOM 1887 C C . LEU A 1 236 ? 6.557 14.217 5.905 1.00 95.06 236 LEU A C 1
ATOM 1889 O O . LEU A 1 236 ? 7.587 14.712 5.446 1.00 95.06 236 LEU A O 1
ATOM 1893 N N . GLU A 1 237 ? 6.030 14.654 7.043 1.00 94.19 237 GLU A N 1
ATOM 1894 C CA . GLU A 1 237 ? 6.642 15.713 7.847 1.00 94.19 237 GLU A CA 1
ATOM 1895 C C . GLU A 1 237 ? 7.852 15.203 8.632 1.00 94.19 237 GLU A C 1
ATOM 1897 O O . GLU A 1 237 ? 8.882 15.879 8.684 1.00 94.19 237 GLU A O 1
ATOM 1902 N N . ASN A 1 238 ? 7.768 13.978 9.155 1.00 94.31 238 ASN A N 1
ATOM 1903 C CA . ASN A 1 238 ? 8.825 13.341 9.920 1.00 94.31 238 ASN A CA 1
ATOM 1904 C C . ASN A 1 238 ? 9.111 11.914 9.422 1.00 94.31 238 ASN A C 1
ATOM 1906 O O . ASN A 1 238 ? 8.446 10.948 9.786 1.00 94.31 238 ASN A O 1
ATOM 1910 N N . LYS A 1 239 ? 10.192 11.747 8.653 1.00 93.69 239 LYS A N 1
ATOM 1911 C CA . LYS A 1 239 ? 10.606 10.425 8.147 1.00 93.69 239 LYS A CA 1
ATOM 1912 C C . LYS A 1 239 ? 10.967 9.414 9.249 1.00 93.69 239 LYS A C 1
ATOM 1914 O O . LYS A 1 239 ? 11.011 8.216 8.969 1.00 93.69 239 LYS A O 1
ATOM 1919 N N . LEU A 1 240 ? 11.268 9.872 10.469 1.00 93.12 240 LEU A N 1
ATOM 1920 C CA . LEU A 1 240 ? 11.723 9.017 11.570 1.00 93.12 240 LEU A CA 1
ATOM 1921 C C . LEU A 1 240 ? 10.599 8.151 12.146 1.00 93.12 240 LEU A C 1
ATOM 1923 O O . LEU A 1 240 ? 10.888 7.063 12.635 1.00 93.12 240 LEU A O 1
ATOM 1927 N N . ILE A 1 241 ? 9.337 8.582 12.026 1.00 95.00 241 ILE A N 1
ATOM 1928 C CA . ILE A 1 241 ? 8.185 7.821 12.537 1.00 95.00 241 ILE A CA 1
ATOM 1929 C C . ILE A 1 241 ? 7.714 6.728 11.569 1.00 95.00 241 ILE A C 1
ATOM 1931 O O . ILE A 1 241 ? 6.951 5.848 11.965 1.00 95.00 241 ILE A O 1
ATOM 1935 N N . VAL A 1 242 ? 8.181 6.735 10.311 1.00 95.19 242 VAL A N 1
ATOM 1936 C CA . VAL A 1 242 ? 7.771 5.776 9.266 1.00 95.19 242 VAL A CA 1
ATOM 1937 C C . VAL A 1 242 ? 7.891 4.312 9.721 1.00 95.19 242 VAL A C 1
ATOM 1939 O O . VAL A 1 242 ? 6.937 3.562 9.515 1.00 95.19 242 VAL A O 1
ATOM 1942 N N . PRO A 1 243 ? 8.983 3.860 10.377 1.00 92.75 243 PRO A N 1
ATOM 1943 C CA . PRO A 1 243 ? 9.060 2.497 10.904 1.00 92.75 243 PRO A CA 1
ATOM 1944 C C . PRO A 1 243 ? 7.959 2.177 11.926 1.00 92.75 243 PRO A C 1
ATOM 1946 O O . PRO A 1 243 ? 7.398 1.082 11.890 1.00 92.75 243 PRO A O 1
ATOM 1949 N N . GLY A 1 244 ? 7.625 3.128 12.803 1.00 93.56 244 GLY A N 1
ATOM 1950 C CA . GLY A 1 244 ? 6.547 2.992 13.783 1.00 93.56 244 GLY A CA 1
ATOM 1951 C C . GLY A 1 244 ? 5.177 2.909 13.121 1.00 93.56 244 GLY A C 1
ATOM 1952 O O . GLY A 1 244 ? 4.416 1.989 13.411 1.00 93.56 244 GLY A O 1
ATOM 1953 N N . VAL A 1 245 ? 4.902 3.792 12.158 1.00 95.19 245 VAL A N 1
ATOM 1954 C CA . VAL A 1 245 ? 3.659 3.777 11.367 1.00 95.19 245 VAL A CA 1
ATOM 1955 C C . VAL A 1 245 ? 3.496 2.452 10.624 1.00 95.19 245 VAL A C 1
ATOM 1957 O O . VAL A 1 245 ? 2.434 1.839 10.686 1.00 95.19 245 VAL A O 1
ATOM 1960 N N . ILE A 1 246 ? 4.558 1.941 9.998 1.00 93.25 246 ILE A N 1
ATOM 1961 C CA . ILE A 1 246 ? 4.530 0.625 9.349 1.00 93.25 246 ILE A CA 1
ATOM 1962 C C . ILE A 1 246 ? 4.225 -0.476 10.367 1.00 93.25 246 ILE A C 1
ATOM 1964 O O . ILE A 1 246 ? 3.419 -1.350 10.075 1.00 93.25 246 ILE A O 1
ATOM 1968 N N . ASN A 1 247 ? 4.823 -0.447 11.560 1.00 91.62 247 ASN A N 1
ATOM 1969 C CA . ASN A 1 247 ? 4.546 -1.439 12.603 1.00 91.62 247 ASN A CA 1
ATOM 1970 C C . ASN A 1 247 ? 3.098 -1.384 13.125 1.00 91.62 247 ASN A C 1
ATOM 1972 O O . ASN A 1 247 ? 2.579 -2.417 13.540 1.00 91.62 247 ASN A O 1
ATOM 1976 N N . ILE A 1 248 ? 2.451 -0.216 13.093 1.00 93.62 248 ILE A N 1
ATOM 1977 C CA . ILE A 1 248 ? 1.038 -0.044 13.467 1.00 93.62 248 ILE A CA 1
ATOM 1978 C C . ILE A 1 248 ? 0.108 -0.550 12.359 1.00 93.62 248 ILE A C 1
ATOM 1980 O O . ILE A 1 248 ? -0.873 -1.225 12.649 1.00 93.62 248 ILE A O 1
ATOM 1984 N N . LEU A 1 249 ? 0.420 -0.250 11.094 1.00 93.31 249 LEU A N 1
ATOM 1985 C CA . LEU A 1 249 ? -0.420 -0.604 9.944 1.00 93.31 249 LEU A CA 1
ATOM 1986 C C . LEU A 1 249 ? -0.252 -2.059 9.490 1.00 93.31 249 LEU A C 1
ATOM 1988 O O . LEU A 1 249 ? -1.165 -2.638 8.911 1.00 93.31 249 LEU A O 1
ATOM 1992 N N . ARG A 1 250 ? 0.908 -2.668 9.750 1.00 90.06 250 ARG A N 1
ATOM 1993 C CA . ARG A 1 250 ? 1.245 -4.024 9.296 1.00 90.06 250 ARG A CA 1
ATOM 1994 C C . ARG A 1 250 ? 0.282 -5.118 9.780 1.00 90.06 250 ARG A C 1
ATOM 1996 O O . ARG A 1 250 ? -0.010 -5.996 8.976 1.00 90.06 250 ARG A O 1
ATOM 2003 N N . PRO A 1 251 ? -0.217 -5.115 11.026 1.00 87.69 251 PRO A N 1
ATOM 2004 C CA . PRO A 1 251 ? -1.243 -6.067 11.437 1.00 87.69 251 PRO A CA 1
ATOM 2005 C C . PRO A 1 251 ? -2.566 -5.873 10.681 1.00 87.69 251 PRO A C 1
ATOM 2007 O O . PRO A 1 251 ? -3.275 -6.838 10.461 1.00 87.69 251 PRO A O 1
ATOM 2010 N N . CYS A 1 252 ? -2.863 -4.660 10.205 1.00 87.75 252 CYS A N 1
ATOM 2011 C CA . CYS A 1 252 ? -4.128 -4.310 9.554 1.00 87.75 252 CYS A CA 1
ATOM 2012 C C . CYS A 1 252 ? -4.099 -4.475 8.021 1.00 87.75 252 CYS A C 1
ATOM 2014 O O . CYS A 1 252 ? -4.801 -3.761 7.314 1.00 87.75 252 CYS A O 1
ATOM 2016 N N . ARG A 1 253 ? -3.271 -5.358 7.450 1.00 84.56 253 ARG A N 1
ATOM 2017 C CA . ARG A 1 253 ? -3.138 -5.475 5.979 1.00 84.56 253 ARG A CA 1
ATOM 2018 C C . ARG A 1 253 ? -4.457 -5.765 5.267 1.00 84.56 253 ARG A C 1
ATOM 2020 O O . ARG A 1 253 ? -4.716 -5.141 4.239 1.00 84.56 253 ARG A O 1
ATOM 2027 N N . ALA A 1 254 ? -5.266 -6.692 5.786 1.00 80.38 254 ALA A N 1
ATOM 2028 C CA . ALA A 1 254 ? -6.518 -7.060 5.130 1.00 80.38 254 ALA A CA 1
ATOM 2029 C C . ALA A 1 254 ? -7.458 -5.850 5.075 1.00 80.38 254 ALA A C 1
ATOM 2031 O O . ALA A 1 254 ? -7.956 -5.513 4.004 1.00 80.38 254 ALA A O 1
ATOM 2032 N N . LEU A 1 255 ? -7.542 -5.097 6.176 1.00 77.69 255 LEU A N 1
ATOM 2033 C CA . LEU A 1 255 ? -8.258 -3.826 6.254 1.00 77.69 255 LEU A CA 1
ATOM 2034 C C . LEU A 1 255 ? -7.842 -2.829 5.170 1.00 77.69 255 LEU A C 1
ATOM 2036 O O . LEU A 1 255 ? -8.666 -2.229 4.490 1.00 77.69 255 LEU A O 1
ATOM 2040 N N . LEU A 1 256 ? -6.535 -2.643 5.016 1.00 81.31 256 LEU A N 1
ATOM 2041 C CA . LEU A 1 256 ? -5.957 -1.691 4.073 1.00 81.31 256 LEU A CA 1
ATOM 2042 C C . LEU A 1 256 ? -6.138 -2.134 2.616 1.00 81.31 256 LEU A C 1
ATOM 2044 O O . LEU A 1 256 ? -6.047 -1.306 1.706 1.00 81.31 256 LEU A O 1
ATOM 2048 N N . SER A 1 257 ? -6.406 -3.426 2.412 1.00 81.69 257 SER A N 1
ATOM 2049 C CA . SER A 1 257 ? -6.746 -4.023 1.126 1.00 81.69 257 SER A CA 1
ATOM 2050 C C . SER A 1 257 ? -8.242 -4.000 0.805 1.00 81.69 257 SER A C 1
ATOM 2052 O O . SER A 1 257 ? -8.587 -4.245 -0.352 1.00 81.69 257 SER A O 1
ATOM 2054 N N . LEU A 1 258 ? -9.104 -3.674 1.782 1.00 83.19 258 LEU A N 1
ATOM 2055 C CA . LEU A 1 258 ? -10.538 -3.527 1.555 1.00 83.19 258 LEU A CA 1
ATOM 2056 C C . LEU A 1 258 ? -10.776 -2.446 0.506 1.00 83.19 258 LEU A C 1
ATOM 2058 O O . LEU A 1 258 ? -10.195 -1.357 0.539 1.00 83.19 258 LEU A O 1
ATOM 2062 N N . SER A 1 259 ? -11.624 -2.784 -0.450 1.00 80.06 259 SER A N 1
ATOM 2063 C CA . SER A 1 259 ? -11.957 -1.935 -1.575 1.00 80.06 259 SER A CA 1
ATOM 2064 C C . SER A 1 259 ? -13.230 -1.159 -1.266 1.00 80.06 259 SER A C 1
ATOM 2066 O O . SER A 1 259 ? -14.279 -1.765 -1.050 1.00 80.06 259 SER A O 1
ATOM 2068 N N . VAL A 1 260 ? -13.160 0.171 -1.272 1.00 72.38 260 VAL A N 1
ATOM 2069 C CA . VAL A 1 260 ? -14.363 1.007 -1.172 1.00 72.38 260 VAL A CA 1
ATOM 2070 C C . VAL A 1 260 ? -14.948 1.128 -2.575 1.00 72.38 260 VAL A C 1
ATOM 2072 O O . VAL A 1 260 ? -14.249 1.532 -3.510 1.00 72.38 260 VAL A O 1
ATOM 2075 N N . SER A 1 261 ? -16.206 0.716 -2.753 1.00 62.88 261 SER A N 1
ATOM 2076 C CA . SER A 1 261 ? -16.860 0.773 -4.058 1.00 62.88 261 SER A CA 1
ATOM 2077 C C . SER A 1 261 ? -17.159 2.224 -4.426 1.00 62.88 261 SER A C 1
ATOM 2079 O O . SER A 1 261 ? -18.064 2.842 -3.873 1.00 62.88 261 SER A O 1
ATOM 2081 N N . ASN A 1 262 ? -16.445 2.748 -5.416 1.00 54.81 262 ASN A N 1
ATOM 2082 C CA . ASN A 1 262 ? -16.976 3.822 -6.243 1.00 54.81 262 ASN A CA 1
ATOM 2083 C C . ASN A 1 262 ? -17.733 3.138 -7.384 1.00 54.81 262 ASN A C 1
ATOM 2085 O O . ASN A 1 262 ? -17.174 2.245 -8.011 1.00 54.81 262 ASN A O 1
ATOM 2089 N N . ASN A 1 263 ? -18.989 3.526 -7.609 1.00 44.22 263 ASN A N 1
ATOM 2090 C CA . ASN A 1 263 ? -20.053 2.842 -8.370 1.00 44.22 263 ASN A CA 1
ATOM 2091 C C . ASN A 1 263 ? -19.750 2.314 -9.806 1.00 44.22 263 ASN A C 1
ATOM 2093 O O . ASN A 1 263 ? -20.695 1.978 -10.515 1.00 44.22 263 ASN A O 1
ATOM 2097 N N . VAL A 1 264 ? -18.501 2.254 -10.295 1.00 44.41 264 VAL A N 1
ATOM 2098 C CA . VAL A 1 264 ? -18.181 1.967 -11.709 1.00 44.41 264 VAL A CA 1
ATOM 2099 C C . VAL A 1 264 ? -16.907 1.112 -11.960 1.00 44.41 264 VAL A C 1
ATOM 2101 O O . VAL A 1 264 ? -16.653 0.770 -13.111 1.00 44.41 264 VAL A O 1
ATOM 2104 N N . SER A 1 265 ? -16.098 0.685 -10.976 1.00 53.28 265 SER A N 1
ATOM 2105 C CA . SER A 1 265 ? -14.921 -0.180 -11.268 1.00 53.28 265 SER A CA 1
ATOM 2106 C C . SER A 1 265 ? -14.461 -1.059 -10.102 1.00 53.28 265 SER A C 1
ATOM 2108 O O . SER A 1 265 ? -14.908 -0.856 -8.975 1.00 53.28 265 SER A O 1
ATOM 2110 N N . GLU A 1 266 ? -13.534 -1.999 -10.375 1.00 63.38 266 GLU A N 1
ATOM 2111 C CA . GLU A 1 266 ? -12.720 -2.691 -9.357 1.00 63.38 266 GLU A CA 1
ATOM 2112 C C . GLU A 1 266 ? -12.349 -1.699 -8.249 1.00 63.38 266 GLU A C 1
ATOM 2114 O O . GLU A 1 266 ? -11.793 -0.630 -8.523 1.00 63.38 266 GLU A O 1
ATOM 2119 N N . GLY A 1 267 ? -12.759 -1.997 -7.016 1.00 70.94 267 GLY A N 1
ATOM 2120 C CA . GLY A 1 267 ? -12.681 -1.009 -5.951 1.00 70.94 267 GLY A CA 1
ATOM 2121 C C . GLY A 1 267 ? -11.231 -0.739 -5.545 1.00 70.94 267 GLY A C 1
ATOM 2122 O O . GLY A 1 267 ? -10.393 -1.641 -5.464 1.00 70.94 267 GLY A O 1
ATOM 2123 N N . ILE A 1 268 ? -10.932 0.534 -5.295 1.00 82.62 268 ILE A N 1
ATOM 2124 C CA . ILE A 1 268 ? -9.589 0.989 -4.937 1.00 82.62 268 ILE A CA 1
ATOM 2125 C C . ILE A 1 268 ? -9.360 0.677 -3.450 1.00 82.62 268 ILE A C 1
ATOM 2127 O O . ILE A 1 268 ? -10.210 1.026 -2.624 1.00 82.62 268 ILE A O 1
ATOM 2131 N N . PRO A 1 269 ? -8.232 0.038 -3.079 1.00 88.38 269 PRO A N 1
ATOM 2132 C CA . PRO A 1 269 ? -7.881 -0.166 -1.680 1.00 88.38 269 PRO A CA 1
ATOM 2133 C C . PRO A 1 269 ? -7.846 1.155 -0.910 1.00 88.38 269 PRO A C 1
ATOM 2135 O O . PRO A 1 269 ? -7.274 2.132 -1.401 1.00 88.38 269 PRO A O 1
ATOM 2138 N N . VAL A 1 270 ? -8.378 1.173 0.314 1.00 88.19 270 VAL A N 1
ATOM 2139 C CA . VAL A 1 270 ? -8.465 2.380 1.166 1.00 88.19 270 VAL A CA 1
ATOM 2140 C C . VAL A 1 270 ? -7.134 3.129 1.259 1.00 88.19 270 VAL A C 1
ATOM 2142 O O . VAL A 1 270 ? -7.100 4.353 1.171 1.00 88.19 270 VAL A O 1
ATOM 2145 N N . VAL A 1 271 ? -6.015 2.411 1.391 1.00 91.50 271 VAL A N 1
ATOM 2146 C CA . VAL A 1 271 ? -4.690 3.048 1.463 1.00 91.50 271 VAL A CA 1
ATOM 2147 C C . VAL A 1 271 ? -4.316 3.762 0.177 1.00 91.50 271 VAL A C 1
ATOM 2149 O O . VAL A 1 271 ? -3.734 4.842 0.237 1.00 91.50 271 VAL A O 1
ATOM 2152 N N . ILE A 1 272 ? -4.643 3.187 -0.978 1.00 92.50 272 ILE A N 1
ATOM 2153 C CA . ILE A 1 272 ? -4.360 3.815 -2.269 1.00 92.50 272 ILE A CA 1
ATOM 2154 C C . ILE A 1 272 ? -5.258 5.041 -2.458 1.00 92.50 272 ILE A C 1
ATOM 2156 O O . ILE A 1 272 ? -4.759 6.066 -2.914 1.00 92.50 272 ILE A O 1
ATOM 2160 N N . ASP A 1 273 ? -6.526 4.976 -2.039 1.00 90.75 273 ASP A N 1
ATOM 2161 C CA . ASP A 1 273 ? -7.437 6.132 -2.030 1.00 90.75 273 ASP A CA 1
ATOM 2162 C C . ASP A 1 273 ? -6.880 7.274 -1.160 1.00 90.75 273 ASP A C 1
ATOM 2164 O O . ASP A 1 273 ? -6.749 8.408 -1.622 1.00 90.75 273 ASP A O 1
ATOM 2168 N N . SER A 1 274 ? -6.434 6.967 0.062 1.00 92.81 274 SER A N 1
ATOM 2169 C CA . SER A 1 274 ? -5.769 7.930 0.950 1.00 92.81 274 SER A CA 1
ATOM 2170 C C . SER A 1 274 ? -4.491 8.517 0.341 1.00 92.81 274 SER A C 1
ATOM 2172 O O . SER A 1 274 ? -4.290 9.730 0.383 1.00 92.81 274 SER A O 1
ATOM 2174 N N . ILE A 1 275 ? -3.631 7.690 -0.265 1.00 95.44 275 ILE A N 1
ATOM 2175 C CA . ILE A 1 275 ? -2.411 8.159 -0.943 1.00 95.44 275 ILE A CA 1
ATOM 2176 C C . ILE A 1 275 ? -2.761 9.091 -2.108 1.00 95.44 275 ILE A C 1
ATOM 2178 O O . ILE A 1 275 ? -2.134 10.140 -2.253 1.00 95.44 275 ILE A O 1
ATOM 2182 N N . ALA A 1 276 ? -3.756 8.734 -2.923 1.00 94.19 276 ALA A N 1
ATOM 2183 C CA . ALA A 1 276 ? -4.204 9.546 -4.048 1.00 94.19 276 ALA A CA 1
ATOM 2184 C C . ALA A 1 276 ? -4.793 10.883 -3.581 1.00 94.19 276 ALA A C 1
ATOM 2186 O O . ALA A 1 276 ? -4.456 11.930 -4.137 1.00 94.19 276 ALA A O 1
ATOM 2187 N N . SER A 1 277 ? -5.599 10.863 -2.517 1.00 93.69 277 SER A N 1
ATOM 2188 C CA . SER A 1 277 ? -6.150 12.067 -1.896 1.00 93.69 277 SER A CA 1
ATOM 2189 C C . SER A 1 277 ? -5.045 13.000 -1.393 1.00 93.69 277 SER A C 1
ATOM 2191 O O . SER A 1 277 ? -5.041 14.177 -1.748 1.00 93.69 277 SER A O 1
ATOM 2193 N N . ILE A 1 278 ? -4.054 12.482 -0.657 1.00 95.19 278 ILE A N 1
ATOM 2194 C CA . ILE A 1 278 ? -2.899 13.271 -0.193 1.00 95.19 278 ILE A CA 1
ATOM 2195 C C . ILE A 1 278 ? -2.113 13.819 -1.385 1.00 95.19 278 ILE A C 1
ATOM 2197 O O . ILE A 1 278 ? -1.772 14.998 -1.412 1.00 95.19 278 ILE A O 1
ATOM 2201 N N . PHE A 1 279 ? -1.851 12.989 -2.396 1.00 95.88 279 PHE A N 1
ATOM 2202 C CA . PHE A 1 279 ? -1.125 13.403 -3.593 1.00 95.88 279 PHE A CA 1
ATOM 2203 C C . PHE A 1 279 ? -1.822 14.555 -4.334 1.00 95.88 279 PHE A C 1
ATOM 2205 O O . PHE A 1 279 ? -1.152 15.466 -4.816 1.00 95.88 279 PHE A O 1
ATOM 2212 N N . HIS A 1 280 ? -3.150 14.565 -4.410 1.00 93.81 280 HIS A N 1
ATOM 2213 C CA . HIS A 1 280 ? -3.881 15.654 -5.057 1.00 93.81 280 HIS A CA 1
ATOM 2214 C C . HIS A 1 280 ? -4.017 16.895 -4.167 1.00 93.81 280 HIS A C 1
ATOM 2216 O O . HIS A 1 280 ? -3.785 18.006 -4.641 1.00 93.81 280 HIS A O 1
ATOM 2222 N N . ASN A 1 281 ? -4.319 16.721 -2.880 1.00 94.38 281 ASN A N 1
ATOM 2223 C CA . ASN A 1 281 ? -4.528 17.834 -1.951 1.00 94.38 281 ASN A CA 1
ATOM 2224 C C . ASN A 1 281 ? -3.224 18.587 -1.632 1.00 94.38 281 ASN A C 1
ATOM 2226 O O . ASN A 1 281 ? -3.220 19.807 -1.491 1.00 94.38 281 ASN A O 1
ATOM 2230 N N . GLU A 1 282 ? -2.095 17.880 -1.589 1.00 92.88 282 GLU A N 1
ATOM 2231 C CA . GLU A 1 282 ? -0.778 18.437 -1.265 1.00 92.88 282 GLU A CA 1
ATOM 2232 C C . GLU A 1 282 ? 0.066 18.716 -2.523 1.00 92.88 282 GLU A C 1
ATOM 2234 O O . GLU A 1 282 ? 1.295 18.686 -2.474 1.00 92.88 282 GLU A O 1
ATOM 2239 N N . ALA A 1 283 ? -0.570 19.011 -3.666 1.00 91.88 283 ALA A N 1
ATOM 2240 C CA . ALA A 1 283 ? 0.104 19.190 -4.960 1.00 91.88 283 ALA A CA 1
ATOM 2241 C C . ALA A 1 283 ? 1.294 20.171 -4.921 1.00 91.88 283 ALA A C 1
ATOM 2243 O O . ALA A 1 283 ? 2.297 19.978 -5.612 1.00 91.88 283 ALA A O 1
ATOM 2244 N N . HIS A 1 284 ? 1.206 21.203 -4.078 1.00 92.56 284 HIS A N 1
ATOM 2245 C CA . HIS A 1 284 ? 2.261 22.194 -3.882 1.00 92.56 284 HIS A CA 1
ATOM 2246 C C . HIS A 1 284 ? 3.558 21.586 -3.312 1.00 92.56 284 HIS A C 1
ATOM 2248 O O . HIS A 1 284 ? 4.651 22.018 -3.692 1.00 92.56 284 HIS A O 1
ATOM 2254 N N . ARG A 1 285 ? 3.467 20.546 -2.465 1.00 92.12 285 ARG A N 1
ATOM 2255 C CA . ARG A 1 285 ? 4.629 19.881 -1.849 1.00 92.12 285 ARG A CA 1
ATOM 2256 C C . ARG A 1 285 ? 5.515 19.206 -2.886 1.00 92.12 285 ARG A C 1
ATOM 2258 O O . ARG A 1 285 ? 6.728 19.141 -2.710 1.00 92.12 285 ARG A O 1
ATOM 2265 N N . TRP A 1 286 ? 4.937 18.734 -3.987 1.00 94.25 286 TRP A N 1
ATOM 2266 C CA . TRP A 1 286 ? 5.656 17.932 -4.980 1.00 94.25 286 TRP A CA 1
ATOM 2267 C C . TRP A 1 286 ? 6.590 18.746 -5.867 1.00 94.25 286 TRP A C 1
ATOM 2269 O O . TRP A 1 286 ? 7.390 18.162 -6.588 1.00 94.25 286 TRP A O 1
ATOM 2279 N N . THR A 1 287 ? 6.555 20.075 -5.775 1.00 92.19 287 THR A N 1
ATOM 2280 C CA . THR A 1 287 ? 7.558 20.946 -6.408 1.00 92.19 287 THR A CA 1
ATOM 2281 C C . THR A 1 287 ? 8.905 20.914 -5.674 1.00 92.19 287 THR A C 1
ATOM 2283 O O . THR A 1 287 ? 9.936 21.251 -6.252 1.00 92.19 287 THR A O 1
ATOM 2286 N N . ILE A 1 288 ? 8.919 20.465 -4.413 1.00 94.88 288 ILE A N 1
ATOM 2287 C CA . ILE A 1 288 ? 10.098 20.444 -3.546 1.00 94.88 288 ILE A CA 1
ATOM 2288 C C . ILE A 1 288 ? 10.734 19.049 -3.574 1.00 94.88 288 ILE A C 1
ATOM 2290 O O . ILE A 1 288 ? 10.131 18.065 -3.141 1.00 94.88 288 ILE A O 1
ATOM 2294 N N . THR A 1 289 ? 11.992 18.964 -4.014 1.00 93.81 289 THR A N 1
ATOM 2295 C CA . THR A 1 289 ? 12.744 17.700 -4.136 1.00 93.81 289 THR A CA 1
ATOM 2296 C C . THR A 1 289 ? 12.790 16.897 -2.834 1.00 93.81 289 THR A C 1
ATOM 2298 O O . THR A 1 289 ? 12.624 15.681 -2.858 1.00 93.81 289 THR A O 1
ATOM 2301 N N . GLU A 1 290 ? 12.964 17.552 -1.685 1.00 95.31 290 GLU A N 1
ATOM 2302 C CA . GLU A 1 290 ? 12.994 16.853 -0.396 1.00 95.31 290 GLU A CA 1
ATOM 2303 C C . GLU A 1 290 ? 11.646 16.188 -0.069 1.00 95.31 290 GLU A C 1
ATOM 2305 O O . GLU A 1 290 ? 11.610 15.044 0.379 1.00 95.31 290 GLU A O 1
ATOM 2310 N N . GLN A 1 291 ? 10.528 16.868 -0.338 1.00 95.50 291 GLN A N 1
ATOM 2311 C CA . GLN A 1 291 ? 9.185 16.326 -0.100 1.00 95.50 291 GLN A CA 1
ATOM 2312 C C . GLN A 1 291 ? 8.874 15.166 -1.049 1.00 95.50 291 GLN A C 1
ATOM 2314 O O . GLN A 1 291 ? 8.313 14.157 -0.622 1.00 95.50 291 GLN A O 1
ATOM 2319 N N . GLN A 1 292 ? 9.309 15.262 -2.310 1.00 95.44 292 GLN A N 1
ATOM 2320 C CA . GLN A 1 292 ? 9.276 14.139 -3.249 1.00 95.44 292 GLN A CA 1
ATOM 2321 C C . GLN A 1 292 ? 10.016 12.920 -2.687 1.00 95.44 292 GLN A C 1
ATOM 2323 O O . GLN A 1 292 ? 9.482 11.813 -2.693 1.00 95.44 292 GLN A O 1
ATOM 2328 N N . ASP A 1 293 ? 11.233 13.110 -2.175 1.00 95.50 293 ASP A N 1
ATOM 2329 C CA . ASP A 1 293 ? 12.055 12.010 -1.670 1.00 95.50 293 ASP A CA 1
ATOM 2330 C C . ASP A 1 293 ? 11.462 11.391 -0.391 1.00 95.50 293 ASP A C 1
ATOM 2332 O O . ASP A 1 293 ? 11.523 10.172 -0.209 1.00 95.50 293 ASP A O 1
ATOM 2336 N N . ARG A 1 294 ? 10.816 12.196 0.466 1.00 96.50 294 ARG A N 1
ATOM 2337 C CA . ARG A 1 294 ? 10.057 11.706 1.631 1.00 96.50 294 ARG A CA 1
ATOM 2338 C C . ARG A 1 294 ? 8.821 10.905 1.219 1.00 96.50 294 ARG A C 1
ATOM 2340 O O . ARG A 1 294 ? 8.583 9.839 1.786 1.00 96.50 294 ARG A O 1
ATOM 2347 N N . PHE A 1 295 ? 8.085 11.361 0.206 1.00 97.06 295 PHE A N 1
ATOM 2348 C CA . PHE A 1 295 ? 6.950 10.624 -0.356 1.00 97.06 295 PHE A CA 1
ATOM 2349 C C . PHE A 1 295 ? 7.394 9.286 -0.955 1.00 97.06 295 PHE A C 1
ATOM 2351 O O . PHE A 1 295 ? 6.829 8.237 -0.641 1.00 97.06 295 PHE A O 1
ATOM 2358 N N . VAL A 1 296 ? 8.484 9.294 -1.728 1.00 96.62 296 VAL A N 1
ATOM 2359 C CA . VAL A 1 296 ? 9.112 8.080 -2.265 1.00 96.62 296 VAL A CA 1
ATOM 2360 C C . VAL A 1 296 ? 9.519 7.128 -1.142 1.00 96.62 296 VAL A C 1
ATOM 2362 O O . VAL A 1 296 ? 9.232 5.931 -1.205 1.00 96.62 296 VAL A O 1
ATOM 2365 N N . TYR A 1 297 ? 10.160 7.636 -0.091 1.00 96.06 297 TYR A N 1
ATOM 2366 C CA . TYR A 1 297 ? 10.557 6.830 1.059 1.00 96.06 297 TYR A CA 1
ATOM 2367 C C . TYR A 1 297 ? 9.357 6.200 1.779 1.00 96.06 297 TYR A C 1
ATOM 2369 O O . TYR A 1 297 ? 9.396 5.005 2.078 1.00 96.06 297 TYR A O 1
ATOM 2377 N N . LEU A 1 298 ? 8.282 6.956 2.013 1.00 96.75 298 LEU A N 1
ATOM 2378 C CA . LEU A 1 298 ? 7.066 6.448 2.646 1.00 96.75 298 LEU A CA 1
ATOM 2379 C C . LEU A 1 298 ? 6.431 5.325 1.817 1.00 96.75 298 LEU A C 1
ATOM 2381 O O . LEU A 1 298 ? 6.274 4.212 2.319 1.00 96.75 298 LEU A O 1
ATOM 2385 N N . LEU A 1 299 ? 6.128 5.581 0.540 1.00 96.75 299 LEU A N 1
ATOM 2386 C CA . LEU A 1 299 ? 5.438 4.608 -0.314 1.00 96.75 299 LEU A CA 1
ATOM 2387 C C . LEU A 1 299 ? 6.260 3.337 -0.532 1.00 96.75 299 LEU A C 1
ATOM 2389 O O . LEU A 1 299 ? 5.737 2.226 -0.447 1.00 96.75 299 LEU A O 1
ATOM 2393 N N . THR A 1 300 ? 7.569 3.482 -0.743 1.00 95.00 300 THR A N 1
ATOM 2394 C CA . THR A 1 300 ? 8.465 2.323 -0.851 1.00 95.00 300 THR A CA 1
ATOM 2395 C C . THR A 1 300 ? 8.521 1.535 0.452 1.00 95.00 300 THR A C 1
ATOM 2397 O O . THR A 1 300 ? 8.573 0.309 0.419 1.00 95.00 300 THR A O 1
ATOM 2400 N N . SER A 1 301 ? 8.469 2.199 1.607 1.00 94.00 301 SER A N 1
ATOM 2401 C CA . SER A 1 301 ? 8.506 1.521 2.903 1.00 94.00 301 SER A CA 1
ATOM 2402 C C . SER A 1 301 ? 7.197 0.795 3.233 1.00 94.00 301 SER A C 1
ATOM 2404 O O . SER A 1 301 ? 7.256 -0.271 3.842 1.00 94.00 301 SER A O 1
ATOM 2406 N N . LEU A 1 302 ? 6.046 1.293 2.765 1.00 94.25 302 LEU A N 1
ATOM 2407 C CA . LEU A 1 302 ? 4.757 0.589 2.853 1.00 94.25 302 LEU A CA 1
ATOM 2408 C C . LEU A 1 302 ? 4.733 -0.695 2.006 1.00 94.25 302 LEU A C 1
ATOM 2410 O O . LEU A 1 302 ? 4.144 -1.692 2.422 1.00 94.25 302 LEU A O 1
ATOM 2414 N N . CYS A 1 303 ? 5.402 -0.687 0.850 1.00 93.62 303 CYS A N 1
ATOM 2415 C CA . CYS A 1 303 ? 5.411 -1.815 -0.089 1.00 93.62 303 CYS A CA 1
ATOM 2416 C C . CYS A 1 303 ? 6.522 -2.842 0.172 1.00 93.62 303 CYS A C 1
ATOM 2418 O O . CYS A 1 303 ? 6.517 -3.926 -0.407 1.00 93.62 303 CYS A O 1
ATOM 2420 N N . ARG A 1 304 ? 7.510 -2.512 1.009 1.00 90.75 304 ARG A N 1
ATOM 2421 C CA . ARG A 1 304 ? 8.650 -3.394 1.282 1.00 90.75 304 ARG A CA 1
ATOM 2422 C C . ARG A 1 304 ? 8.252 -4.563 2.171 1.00 90.75 304 ARG A C 1
ATOM 2424 O O . ARG A 1 304 ? 7.681 -4.376 3.244 1.00 90.75 304 ARG A O 1
ATOM 2431 N N . GLN A 1 305 ? 8.708 -5.745 1.784 1.00 85.94 305 GLN A N 1
ATOM 2432 C CA . GLN A 1 305 ? 8.690 -6.950 2.605 1.00 85.94 305 GLN A CA 1
ATOM 2433 C C . GLN A 1 305 ? 10.102 -7.511 2.775 1.00 85.94 305 GLN A C 1
ATOM 2435 O O . GLN A 1 305 ? 11.026 -7.151 2.038 1.00 85.94 305 GLN A O 1
ATOM 2440 N N . ARG A 1 306 ? 10.295 -8.358 3.790 1.00 78.75 306 ARG A N 1
ATOM 2441 C CA . ARG A 1 306 ? 11.568 -9.060 3.993 1.00 78.75 306 ARG A CA 1
ATOM 2442 C C . ARG A 1 306 ? 11.693 -10.153 2.929 1.00 78.75 306 ARG A C 1
ATOM 2444 O O . ARG A 1 306 ? 10.737 -10.885 2.702 1.00 78.75 306 ARG A O 1
ATOM 2451 N N . ARG A 1 307 ? 12.863 -10.273 2.298 1.00 69.75 307 ARG A N 1
ATOM 2452 C CA . ARG A 1 307 ? 13.171 -11.385 1.392 1.00 69.75 307 ARG A CA 1
ATOM 2453 C C . ARG A 1 307 ? 13.019 -12.695 2.148 1.00 69.75 307 ARG A C 1
ATOM 2455 O O . ARG A 1 307 ? 13.627 -12.857 3.208 1.00 69.75 307 ARG A O 1
ATOM 2462 N N . ALA A 1 308 ? 12.232 -13.610 1.595 1.00 63.09 308 ALA A N 1
ATOM 2463 C CA . ALA A 1 308 ? 12.176 -14.976 2.078 1.00 63.09 308 ALA A CA 1
ATOM 2464 C C . ALA A 1 308 ? 13.539 -15.626 1.803 1.00 63.09 308 ALA A C 1
ATOM 2466 O O . ALA A 1 308 ? 13.837 -16.051 0.689 1.00 63.09 308 ALA A O 1
ATOM 2467 N N . THR A 1 309 ? 14.417 -15.656 2.805 1.00 58.09 309 THR A N 1
ATOM 2468 C CA . THR A 1 309 ? 15.572 -16.556 2.774 1.00 58.09 309 THR A CA 1
ATOM 2469 C C . THR A 1 309 ? 15.025 -17.977 2.783 1.00 58.09 309 THR A C 1
ATOM 2471 O O . THR A 1 309 ? 14.326 -18.339 3.725 1.00 58.09 309 THR A O 1
ATOM 2474 N N . LYS A 1 310 ? 15.346 -18.767 1.751 1.00 54.88 310 LYS A N 1
ATOM 2475 C CA . LYS A 1 310 ? 14.879 -20.151 1.519 1.00 54.88 310 LYS A CA 1
ATOM 2476 C C . LYS A 1 310 ? 15.155 -21.153 2.665 1.00 54.88 310 LYS A C 1
ATOM 2478 O O . LYS A 1 310 ? 14.862 -22.328 2.503 1.00 54.88 310 LYS A O 1
ATOM 2483 N N . GLU A 1 311 ? 15.703 -20.728 3.804 1.00 41.81 311 GLU A N 1
ATOM 2484 C CA . GLU A 1 311 ? 16.286 -21.613 4.822 1.00 41.81 311 GLU A CA 1
ATOM 2485 C C . GLU A 1 311 ? 15.635 -21.567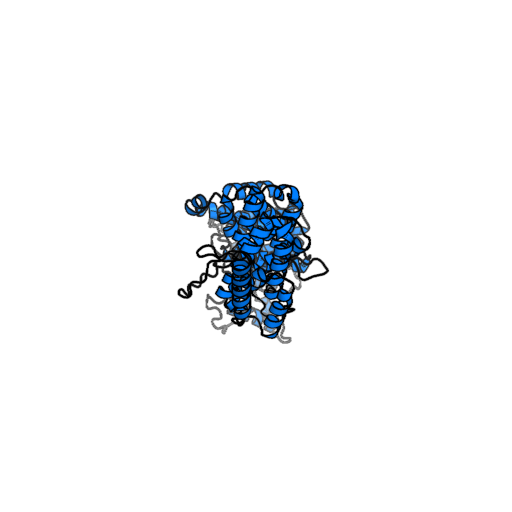 6.215 1.00 41.81 311 GLU A C 1
ATOM 2487 O O . GLU A 1 311 ? 16.086 -22.294 7.095 1.00 41.81 311 GLU A O 1
ATOM 2492 N N . LYS A 1 312 ? 14.570 -20.790 6.462 1.00 43.59 312 LYS A N 1
ATOM 2493 C CA . LYS A 1 312 ? 13.853 -20.878 7.752 1.00 43.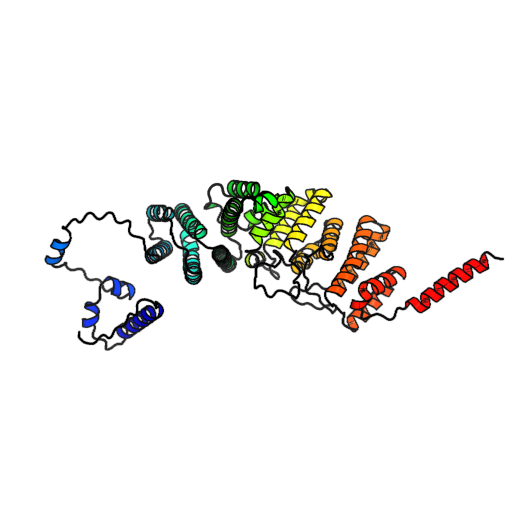59 312 LYS A CA 1
ATOM 2494 C C . LYS A 1 312 ? 12.337 -20.907 7.595 1.00 43.59 312 LYS A C 1
ATOM 2496 O O . LYS A 1 312 ? 11.716 -19.882 7.331 1.00 43.59 312 LYS A O 1
ATOM 2501 N N . ASN A 1 313 ? 11.779 -22.097 7.823 1.00 37.41 313 ASN A N 1
ATOM 2502 C CA . ASN A 1 313 ? 10.367 -22.360 8.102 1.00 37.41 313 ASN A CA 1
ATOM 2503 C C . ASN A 1 313 ? 9.988 -21.836 9.501 1.00 37.41 313 ASN A C 1
ATOM 2505 O O . ASN A 1 313 ? 9.569 -22.611 10.353 1.00 37.41 313 ASN A O 1
ATOM 2509 N N . ASP A 1 314 ? 10.170 -20.542 9.757 1.00 38.69 314 ASP A N 1
ATOM 2510 C CA . ASP A 1 314 ? 9.544 -19.919 10.922 1.00 38.69 314 ASP A CA 1
ATOM 2511 C C . ASP A 1 314 ? 8.206 -19.337 10.452 1.00 38.69 314 ASP A C 1
ATOM 2513 O O . ASP A 1 314 ? 8.169 -18.421 9.628 1.00 38.69 314 ASP A O 1
ATOM 2517 N N . GLU A 1 315 ? 7.107 -19.900 10.962 1.00 38.94 315 GLU A N 1
ATOM 2518 C CA . GLU A 1 315 ? 5.700 -19.512 10.758 1.00 38.94 315 GLU A CA 1
ATOM 2519 C C . GLU A 1 315 ? 5.359 -18.097 11.287 1.00 38.94 315 GLU A C 1
ATOM 2521 O O . GLU A 1 315 ? 4.228 -17.813 11.688 1.00 38.94 315 GLU A O 1
ATOM 2526 N N . ASP A 1 316 ? 6.305 -17.157 11.259 1.00 43.44 316 ASP A N 1
ATOM 2527 C CA . ASP A 1 316 ? 6.051 -15.754 11.567 1.00 43.44 316 ASP A CA 1
ATOM 2528 C C . ASP A 1 316 ? 5.365 -15.083 10.367 1.00 43.44 316 ASP A C 1
ATOM 2530 O O . ASP A 1 316 ? 5.944 -14.359 9.551 1.00 43.44 316 ASP A O 1
ATOM 2534 N N . THR A 1 317 ? 4.052 -15.288 10.318 1.00 47.56 317 THR A N 1
ATOM 2535 C CA . THR A 1 317 ? 3.021 -14.682 9.451 1.00 47.56 317 THR A CA 1
ATOM 2536 C C . THR A 1 317 ? 3.037 -13.139 9.392 1.00 47.56 317 THR A C 1
ATOM 2538 O O . THR A 1 317 ? 2.291 -12.513 8.636 1.00 47.56 317 THR A O 1
ATOM 2541 N N . ASN A 1 318 ? 3.954 -12.481 10.102 1.00 49.91 318 ASN A N 1
ATOM 2542 C CA . ASN A 1 318 ? 4.096 -11.030 10.156 1.00 49.91 318 ASN A CA 1
ATOM 2543 C C . ASN A 1 318 ? 5.046 -10.437 9.092 1.00 49.91 318 ASN A C 1
ATOM 2545 O O . ASN A 1 318 ? 5.215 -9.222 9.048 1.00 49.91 318 ASN A O 1
ATOM 2549 N N . GLY A 1 319 ? 5.617 -11.222 8.172 1.00 57.34 319 GLY A N 1
ATOM 2550 C CA . GLY A 1 319 ? 6.657 -10.761 7.225 1.00 57.34 319 GLY A CA 1
ATOM 2551 C C . GLY A 1 319 ? 6.248 -9.916 5.995 1.00 57.34 319 GLY A C 1
ATOM 2552 O O . GLY A 1 319 ? 7.127 -9.323 5.368 1.00 57.34 319 GLY A O 1
ATOM 2553 N N . GLY A 1 320 ? 4.963 -9.838 5.634 1.00 74.62 320 GLY A N 1
ATOM 2554 C CA . GLY A 1 320 ? 4.488 -9.154 4.410 1.00 74.62 320 GLY A CA 1
ATOM 2555 C C . GLY A 1 320 ? 4.591 -7.611 4.368 1.00 74.62 320 GLY A C 1
ATOM 2556 O O . GLY A 1 320 ? 4.889 -6.928 5.358 1.00 74.62 320 GLY A O 1
ATOM 2557 N N . SER A 1 321 ? 4.308 -7.027 3.207 1.00 87.56 321 SER A N 1
ATOM 2558 C CA . SER A 1 321 ? 4.200 -5.573 3.029 1.00 87.56 321 SER A CA 1
ATOM 2559 C C . SER A 1 321 ? 2.878 -5.031 3.591 1.00 87.56 321 SER A C 1
ATOM 2561 O O . SER A 1 321 ? 1.915 -5.772 3.745 1.00 87.56 321 SER A O 1
ATOM 2563 N N . VAL A 1 322 ? 2.817 -3.746 3.952 1.00 89.94 322 VAL A N 1
ATOM 2564 C CA . VAL A 1 322 ? 1.548 -3.095 4.356 1.00 89.94 322 VAL A CA 1
ATOM 2565 C C . VAL A 1 322 ? 0.633 -2.935 3.143 1.00 89.94 322 VAL A C 1
ATOM 2567 O O . VAL A 1 322 ? -0.579 -3.084 3.248 1.00 89.94 322 VAL A O 1
ATOM 2570 N N . LEU A 1 323 ? 1.241 -2.636 1.997 1.00 91.00 323 LEU A N 1
ATOM 2571 C CA . LEU A 1 323 ? 0.577 -2.408 0.727 1.00 91.00 323 LEU A CA 1
ATOM 2572 C C . LEU A 1 323 ? 1.196 -3.295 -0.354 1.00 91.00 323 LEU A C 1
ATOM 2574 O O . LEU A 1 323 ? 2.414 -3.485 -0.395 1.00 91.00 323 LEU A O 1
ATOM 2578 N N . ASP A 1 324 ? 0.361 -3.829 -1.239 1.00 90.12 324 ASP A N 1
ATOM 2579 C CA . ASP A 1 324 ? 0.821 -4.542 -2.426 1.00 90.12 324 ASP A CA 1
ATOM 2580 C C . ASP A 1 324 ? 1.459 -3.548 -3.413 1.00 90.12 324 ASP A C 1
ATOM 2582 O O . ASP A 1 324 ? 0.818 -2.595 -3.872 1.00 90.12 324 ASP A O 1
ATOM 2586 N N . GLY A 1 325 ? 2.743 -3.758 -3.715 1.00 91.25 325 GLY A N 1
ATOM 2587 C CA . GLY A 1 325 ? 3.496 -2.881 -4.607 1.00 91.25 325 GLY A CA 1
ATOM 2588 C C . GLY A 1 325 ? 2.984 -2.901 -6.045 1.00 91.25 325 GLY A C 1
ATOM 2589 O O . GLY A 1 325 ? 2.997 -1.859 -6.701 1.00 91.25 325 GLY A O 1
ATOM 2590 N N . GLY A 1 326 ? 2.494 -4.049 -6.523 1.00 91.75 326 GLY A N 1
ATOM 2591 C CA . GLY A 1 326 ? 1.878 -4.198 -7.839 1.00 91.75 326 GLY A CA 1
ATOM 2592 C C . GLY A 1 326 ? 0.586 -3.401 -7.948 1.00 91.75 326 GLY A C 1
ATOM 2593 O O . GLY A 1 326 ? 0.435 -2.617 -8.884 1.00 91.75 326 GLY A O 1
ATOM 2594 N N . LYS A 1 327 ? -0.298 -3.492 -6.946 1.00 91.56 327 LYS A N 1
ATOM 2595 C CA . LYS A 1 327 ? -1.517 -2.667 -6.889 1.00 91.56 327 LYS A CA 1
ATOM 2596 C C . LYS A 1 327 ? -1.193 -1.177 -6.869 1.00 91.56 327 LYS A C 1
ATOM 2598 O O . LYS A 1 327 ? -1.795 -0.423 -7.627 1.00 91.56 327 LYS A O 1
ATOM 2603 N N . LEU A 1 328 ? -0.234 -0.735 -6.050 1.00 93.94 328 LEU A N 1
ATOM 2604 C CA . LEU A 1 328 ? 0.151 0.680 -6.014 1.00 93.94 328 LEU A CA 1
ATOM 2605 C C . LEU A 1 328 ? 0.758 1.142 -7.351 1.00 93.94 328 LEU A C 1
ATOM 2607 O O . LEU A 1 328 ? 0.469 2.245 -7.816 1.00 93.94 328 LEU A O 1
ATOM 2611 N N . LEU A 1 329 ? 1.569 0.304 -7.998 1.00 94.56 329 LEU A N 1
ATOM 2612 C CA . LEU A 1 329 ? 2.110 0.600 -9.322 1.00 94.56 329 LEU A CA 1
ATOM 2613 C C . LEU A 1 329 ? 0.985 0.773 -10.354 1.00 94.56 329 LEU A C 1
ATOM 2615 O O . LEU A 1 329 ? 0.936 1.797 -11.033 1.00 94.56 329 LEU A O 1
ATOM 2619 N N . MET A 1 330 ? 0.060 -0.185 -10.426 1.00 92.56 330 MET A N 1
ATOM 2620 C CA . MET A 1 330 ? -1.013 -0.216 -11.425 1.00 92.56 330 MET A CA 1
ATOM 2621 C C . MET A 1 330 ? -2.102 0.837 -11.191 1.00 92.56 330 MET A C 1
ATOM 2623 O O . MET A 1 330 ? -2.592 1.425 -12.151 1.00 92.56 330 MET A O 1
ATOM 2627 N N . LEU A 1 331 ? -2.480 1.095 -9.936 1.00 92.19 331 LEU A N 1
ATOM 2628 C CA . LEU A 1 331 ? -3.605 1.975 -9.598 1.00 92.19 331 LEU A CA 1
ATOM 2629 C C . LEU A 1 331 ? -3.192 3.426 -9.331 1.00 92.19 331 LEU A C 1
ATOM 2631 O O . LEU A 1 331 ? -4.032 4.319 -9.411 1.00 92.19 331 LEU A O 1
ATOM 2635 N N . PHE A 1 332 ? -1.916 3.685 -9.029 1.00 94.88 332 PHE A N 1
ATOM 2636 C CA . PHE A 1 332 ? -1.444 5.029 -8.687 1.00 94.88 332 PHE A CA 1
ATOM 2637 C C . PHE A 1 332 ? -0.283 5.499 -9.565 1.00 94.88 332 PHE A C 1
ATOM 2639 O O . PHE A 1 332 ? -0.398 6.543 -10.206 1.00 94.88 332 PHE A O 1
ATOM 2646 N N . VAL A 1 333 ? 0.820 4.751 -9.644 1.00 96.12 333 VAL A N 1
ATOM 2647 C CA . VAL A 1 333 ? 2.035 5.239 -10.325 1.00 96.12 333 VAL A CA 1
ATOM 2648 C C . VAL A 1 333 ? 1.844 5.316 -11.843 1.00 96.12 333 VAL A C 1
ATOM 2650 O O . VAL A 1 333 ? 2.069 6.377 -12.426 1.00 96.12 333 VAL A O 1
ATOM 2653 N N . LEU A 1 334 ? 1.401 4.234 -12.493 1.00 94.56 334 LEU A N 1
ATOM 2654 C CA . LEU A 1 334 ? 1.221 4.212 -13.950 1.00 94.56 334 LEU A CA 1
ATOM 2655 C C . LEU A 1 334 ? 0.139 5.190 -14.429 1.00 94.56 334 LEU A C 1
ATOM 2657 O O . LEU A 1 334 ? 0.424 5.941 -15.360 1.00 94.56 334 LEU A O 1
ATOM 2661 N N . PRO A 1 335 ? -1.054 5.287 -13.806 1.00 94.69 335 PRO A N 1
ATOM 2662 C CA . PRO A 1 335 ? -2.058 6.259 -14.230 1.00 94.69 335 PRO A CA 1
ATOM 2663 C C . PRO A 1 335 ? -1.568 7.707 -14.144 1.00 94.69 335 PRO A C 1
ATOM 2665 O O . PRO A 1 335 ? -1.851 8.501 -15.040 1.00 94.69 335 PRO A O 1
ATOM 2668 N N . ASN A 1 336 ? -0.810 8.065 -13.100 1.00 95.25 336 ASN A N 1
ATOM 2669 C CA . ASN A 1 336 ? -0.244 9.410 -12.980 1.00 95.25 336 ASN A CA 1
ATOM 2670 C C . ASN A 1 336 ? 0.890 9.655 -13.983 1.00 95.25 336 ASN A C 1
ATOM 2672 O O . ASN A 1 336 ? 0.968 10.748 -14.541 1.00 95.25 336 ASN A O 1
ATOM 2676 N N . LEU A 1 337 ? 1.706 8.638 -14.279 1.00 94.69 337 LEU A N 1
ATOM 2677 C CA . LEU A 1 337 ? 2.731 8.718 -15.320 1.00 94.69 337 LEU A CA 1
ATOM 2678 C C . LEU A 1 337 ? 2.105 8.919 -16.710 1.00 94.69 337 LEU A C 1
ATOM 2680 O O . LEU A 1 337 ? 2.532 9.803 -17.444 1.00 94.69 337 LEU A O 1
ATOM 2684 N N . MET A 1 338 ? 1.038 8.183 -17.038 1.00 93.31 338 MET A N 1
ATOM 2685 C CA . MET A 1 338 ? 0.306 8.326 -18.306 1.00 93.31 338 MET A CA 1
ATOM 2686 C C . MET A 1 338 ? -0.379 9.691 -18.444 1.00 93.31 338 MET A C 1
ATOM 2688 O O . MET A 1 338 ? -0.409 10.262 -19.531 1.00 93.31 338 MET A O 1
ATOM 2692 N N . LYS A 1 339 ? -0.890 10.252 -17.340 1.00 94.25 339 LYS A N 1
ATOM 2693 C CA . LYS A 1 339 ? -1.462 11.612 -17.290 1.00 94.25 339 LYS A CA 1
ATOM 2694 C C . LYS A 1 339 ? -0.409 12.727 -17.285 1.00 94.25 339 LYS A C 1
ATOM 2696 O O . LYS A 1 339 ? -0.780 13.895 -17.232 1.00 94.25 339 LYS A O 1
ATOM 2701 N N . ARG A 1 340 ? 0.882 12.380 -17.288 1.00 91.62 340 ARG A N 1
ATOM 2702 C CA . ARG A 1 340 ? 2.015 13.305 -17.135 1.00 91.62 340 ARG A CA 1
ATOM 2703 C C . ARG A 1 340 ? 1.945 14.151 -15.850 1.00 91.62 340 ARG A C 1
ATOM 2705 O O . ARG A 1 340 ? 2.419 15.283 -15.796 1.00 91.62 340 ARG A O 1
ATOM 2712 N N . SER A 1 341 ? 1.353 13.602 -14.788 1.00 92.75 341 SER A N 1
ATOM 2713 C CA . SER A 1 341 ? 1.238 14.266 -13.486 1.00 92.75 341 SER A CA 1
ATOM 2714 C C . SER A 1 341 ? 2.468 13.975 -12.632 1.00 92.75 341 SER A C 1
ATOM 2716 O O . SER A 1 341 ? 2.716 12.823 -12.275 1.00 92.75 341 SER A O 1
ATOM 2718 N N . GLN A 1 342 ? 3.237 15.019 -12.298 1.00 93.31 342 GLN A N 1
ATOM 2719 C CA . GLN A 1 342 ? 4.464 14.919 -11.492 1.00 93.31 342 GLN A CA 1
ATOM 2720 C C . GLN A 1 342 ? 5.391 13.785 -11.980 1.00 93.31 342 GLN A C 1
ATOM 2722 O O . GLN A 1 342 ? 5.828 12.937 -11.200 1.00 93.31 342 GLN A O 1
ATOM 2727 N N . GLU A 1 343 ? 5.678 13.749 -13.285 1.00 93.06 343 GLU A N 1
ATOM 2728 C CA . GLU A 1 343 ? 6.365 12.631 -13.957 1.00 93.06 343 GLU A CA 1
ATOM 2729 C C . GLU A 1 343 ? 7.671 12.227 -13.270 1.00 93.06 343 GLU A C 1
ATOM 2731 O O . GLU A 1 343 ? 7.904 11.046 -13.033 1.00 93.06 343 GLU A O 1
ATOM 2736 N N . ILE A 1 344 ? 8.498 13.199 -12.874 1.00 94.56 344 ILE A N 1
ATOM 2737 C CA . ILE A 1 344 ? 9.770 12.939 -12.184 1.00 94.56 344 ILE A CA 1
ATOM 2738 C C . ILE A 1 344 ? 9.537 12.178 -10.873 1.00 94.56 344 ILE A C 1
ATOM 2740 O O . ILE A 1 344 ? 10.285 11.253 -10.560 1.00 94.56 344 ILE A O 1
ATOM 2744 N N . LEU A 1 345 ? 8.500 12.530 -10.109 1.00 96.50 345 LEU A N 1
ATOM 2745 C CA . LEU A 1 345 ? 8.152 11.847 -8.863 1.00 96.50 345 LEU A CA 1
ATOM 2746 C C . LEU A 1 345 ? 7.674 10.415 -9.129 1.00 96.50 345 LEU A C 1
ATOM 2748 O O . LEU A 1 345 ? 8.119 9.489 -8.450 1.00 96.50 345 LEU A O 1
ATOM 2752 N N . MET A 1 346 ? 6.824 10.215 -10.140 1.00 97.25 346 MET A N 1
ATOM 2753 C CA . MET A 1 346 ? 6.355 8.879 -10.530 1.00 97.25 346 MET A CA 1
ATOM 2754 C C . MET A 1 346 ? 7.503 7.997 -11.035 1.00 97.25 346 MET A C 1
ATOM 2756 O O . MET A 1 346 ? 7.605 6.833 -10.649 1.00 97.25 346 MET A O 1
ATOM 2760 N N . LEU A 1 347 ? 8.430 8.561 -11.813 1.00 97.06 347 LEU A N 1
ATOM 2761 C CA . LEU A 1 347 ? 9.647 7.880 -12.253 1.00 97.06 347 LEU A CA 1
ATOM 2762 C C . LEU A 1 347 ? 10.569 7.549 -11.069 1.00 97.06 347 LEU A C 1
ATOM 2764 O O . LEU A 1 347 ? 11.079 6.434 -10.986 1.00 97.06 347 LEU A O 1
ATOM 2768 N N . LYS A 1 348 ? 10.754 8.461 -10.104 1.00 96.88 348 LYS A N 1
ATOM 2769 C CA . LYS A 1 348 ? 11.506 8.176 -8.867 1.00 96.88 348 LYS A CA 1
ATOM 2770 C C . LYS A 1 348 ? 10.881 7.021 -8.076 1.00 96.88 348 LYS A C 1
ATOM 2772 O O . LYS A 1 348 ? 11.615 6.151 -7.603 1.00 96.88 348 LYS A O 1
ATOM 2777 N N . LEU A 1 349 ? 9.553 6.999 -7.939 1.00 96.75 349 LEU A N 1
ATOM 2778 C CA . LEU A 1 349 ? 8.818 5.912 -7.284 1.00 96.75 349 LEU A CA 1
ATOM 2779 C C . LEU A 1 349 ? 9.042 4.581 -7.999 1.00 96.75 349 LEU A C 1
ATOM 2781 O O . LEU A 1 349 ? 9.482 3.618 -7.370 1.00 96.75 349 LEU A O 1
ATOM 2785 N N . LEU A 1 350 ? 8.817 4.548 -9.314 1.00 96.88 350 LEU A N 1
ATOM 2786 C CA . LEU A 1 350 ? 9.015 3.354 -10.130 1.00 96.88 350 LEU A CA 1
ATOM 2787 C C . LEU A 1 350 ? 10.458 2.846 -10.050 1.00 96.88 350 LEU A C 1
ATOM 2789 O O . LEU A 1 350 ? 10.692 1.658 -9.836 1.00 96.88 350 LEU A O 1
ATOM 2793 N N . HIS A 1 351 ? 11.437 3.748 -10.124 1.00 96.00 351 HIS A N 1
ATOM 2794 C CA . HIS A 1 351 ? 12.840 3.389 -9.968 1.00 96.00 351 HIS A CA 1
ATOM 2795 C C . HIS A 1 351 ? 13.091 2.704 -8.624 1.00 96.00 351 HIS A C 1
ATOM 2797 O O . HIS A 1 351 ? 13.666 1.616 -8.587 1.00 96.00 351 HIS A O 1
ATOM 2803 N N . ARG A 1 352 ? 12.588 3.263 -7.518 1.00 94.88 352 ARG A N 1
ATOM 2804 C CA . ARG A 1 352 ? 12.723 2.619 -6.204 1.00 94.88 352 ARG A CA 1
ATOM 2805 C C . ARG A 1 352 ? 11.976 1.294 -6.089 1.00 94.88 352 ARG A C 1
ATOM 2807 O O . ARG A 1 352 ? 12.425 0.441 -5.332 1.00 94.88 352 ARG A O 1
ATOM 2814 N N . PHE A 1 353 ? 10.877 1.112 -6.814 1.00 93.94 353 PHE A N 1
ATOM 2815 C CA . PHE A 1 353 ? 10.123 -0.144 -6.849 1.00 93.94 353 PHE A CA 1
ATOM 2816 C C . PHE A 1 353 ? 10.884 -1.261 -7.562 1.00 93.94 353 PHE A C 1
ATOM 2818 O O . PHE A 1 353 ? 10.836 -2.415 -7.137 1.00 93.94 353 PHE A O 1
ATOM 2825 N N . THR A 1 354 ? 11.644 -0.909 -8.598 1.00 92.06 354 THR A N 1
ATOM 2826 C CA . THR A 1 354 ? 12.494 -1.859 -9.328 1.00 92.06 354 THR A CA 1
ATOM 2827 C C . THR A 1 354 ? 13.804 -2.197 -8.611 1.00 92.06 354 THR A C 1
ATOM 2829 O O . THR A 1 354 ? 14.424 -3.209 -8.918 1.00 92.06 354 THR A O 1
ATOM 2832 N N . GLN A 1 355 ? 14.224 -1.396 -7.630 1.00 89.69 355 GLN A N 1
ATOM 2833 C CA . GLN A 1 355 ? 15.462 -1.625 -6.886 1.00 89.69 355 GLN A CA 1
ATOM 2834 C C . GLN A 1 355 ? 15.279 -2.614 -5.728 1.00 89.69 355 GLN A C 1
ATOM 2836 O O . GLN A 1 355 ? 14.393 -2.470 -4.884 1.00 89.69 355 GLN A O 1
ATOM 2841 N N . ALA A 1 356 ? 16.210 -3.558 -5.607 1.00 76.19 356 ALA A N 1
ATOM 2842 C CA . ALA A 1 356 ? 16.425 -4.299 -4.370 1.00 76.19 356 ALA A CA 1
ATOM 2843 C C . ALA A 1 356 ? 17.263 -3.468 -3.386 1.00 76.19 356 ALA A C 1
ATOM 2845 O O . ALA A 1 356 ? 18.316 -2.953 -3.759 1.00 76.19 356 ALA A O 1
ATOM 2846 N N . VAL A 1 357 ? 16.843 -3.356 -2.120 1.00 71.81 357 VAL A N 1
ATOM 2847 C CA . VAL A 1 357 ? 17.622 -2.650 -1.085 1.00 71.81 357 VAL A CA 1
ATOM 2848 C C . VAL A 1 357 ? 17.884 -3.590 0.089 1.00 71.81 357 VAL A C 1
ATOM 2850 O O . VAL A 1 357 ? 17.060 -3.748 0.992 1.00 71.81 357 VAL A O 1
ATOM 2853 N N . GLY A 1 358 ? 19.063 -4.216 0.076 1.00 74.06 358 GLY A N 1
ATOM 2854 C CA . GLY A 1 358 ? 19.504 -5.147 1.115 1.00 74.06 358 GLY A CA 1
ATOM 2855 C C . GLY A 1 358 ? 18.636 -6.407 1.181 1.00 74.06 358 GLY A C 1
ATOM 2856 O O . GLY A 1 358 ? 18.443 -7.100 0.183 1.00 74.06 358 GLY A O 1
ATOM 2857 N N . SER A 1 359 ? 18.111 -6.706 2.371 1.00 72.94 359 SER A N 1
ATOM 2858 C CA . SER A 1 359 ? 17.220 -7.847 2.624 1.00 72.94 359 SER A CA 1
ATOM 2859 C C . SER A 1 359 ? 15.739 -7.540 2.389 1.00 72.94 359 SER A C 1
ATOM 2861 O O . SER A 1 359 ? 14.894 -8.379 2.698 1.00 72.94 359 SER A O 1
ATOM 2863 N N . LYS A 1 360 ? 15.402 -6.347 1.884 1.00 81.88 360 LYS A N 1
ATOM 2864 C CA . LYS A 1 360 ? 14.022 -5.932 1.623 1.00 81.88 360 LYS A CA 1
ATOM 2865 C C . LYS A 1 360 ? 13.803 -5.693 0.138 1.00 81.88 360 LYS A C 1
ATOM 2867 O O . LYS A 1 360 ? 14.628 -5.073 -0.534 1.00 81.88 360 LYS A O 1
ATOM 2872 N N . GLU A 1 361 ? 12.652 -6.129 -0.347 1.00 85.31 361 GLU A N 1
ATOM 2873 C CA . GLU A 1 361 ? 12.233 -5.902 -1.725 1.00 85.31 361 GLU A CA 1
ATOM 2874 C C . GLU A 1 361 ? 10.734 -5.649 -1.816 1.00 85.31 361 GLU A C 1
ATOM 2876 O O . GLU A 1 361 ? 9.989 -5.859 -0.856 1.00 85.31 361 GLU A O 1
ATOM 2881 N N . ILE A 1 362 ? 10.319 -5.150 -2.974 1.00 90.69 362 ILE A N 1
ATOM 2882 C CA . ILE A 1 362 ? 8.916 -5.032 -3.345 1.00 90.69 362 ILE A CA 1
ATOM 2883 C C . ILE A 1 362 ? 8.638 -6.177 -4.309 1.00 90.69 362 ILE A C 1
ATOM 2885 O O . ILE A 1 362 ? 9.319 -6.315 -5.331 1.00 90.69 362 ILE A O 1
ATOM 2889 N N . HIS A 1 363 ? 7.696 -7.031 -3.931 1.00 89.62 363 HIS A N 1
ATOM 2890 C CA . HIS A 1 363 ? 7.298 -8.173 -4.735 1.00 89.62 363 HIS A CA 1
ATOM 2891 C C . HIS A 1 363 ? 6.257 -7.753 -5.768 1.00 89.62 363 HIS A C 1
ATOM 2893 O O . HIS A 1 363 ? 5.408 -6.904 -5.493 1.00 89.62 363 HIS A O 1
ATOM 2899 N N . PHE A 1 364 ? 6.353 -8.349 -6.951 1.00 91.81 364 PHE A N 1
ATOM 2900 C CA . PHE A 1 364 ? 5.421 -8.152 -8.046 1.00 91.81 364 PHE A CA 1
ATOM 2901 C C . PHE A 1 364 ? 5.082 -9.504 -8.649 1.00 91.81 364 PHE A C 1
ATOM 2903 O O . PHE A 1 364 ? 5.945 -10.371 -8.778 1.00 91.81 364 PHE A O 1
ATOM 2910 N N . ILE A 1 365 ? 3.829 -9.640 -9.059 1.00 92.25 365 ILE A N 1
ATOM 2911 C CA . ILE A 1 365 ? 3.403 -10.695 -9.968 1.00 92.25 365 ILE A CA 1
ATOM 2912 C C . ILE A 1 365 ? 3.550 -10.118 -11.373 1.00 92.25 365 ILE A C 1
ATOM 2914 O O . ILE A 1 365 ? 3.020 -9.043 -11.647 1.00 92.25 365 ILE A O 1
ATOM 2918 N N . TRP A 1 366 ? 4.293 -10.791 -12.245 1.00 95.31 366 TRP A N 1
ATOM 2919 C CA . TRP A 1 366 ? 4.602 -10.303 -13.588 1.00 95.31 366 TRP A CA 1
ATOM 2920 C C . TRP A 1 366 ? 3.826 -11.087 -14.639 1.00 95.31 366 TRP A C 1
ATOM 2922 O O . TRP A 1 366 ? 3.838 -12.317 -14.614 1.00 95.31 366 TRP A O 1
ATOM 2932 N N . THR A 1 367 ? 3.213 -10.388 -15.593 1.00 96.12 367 THR A N 1
ATOM 2933 C CA . THR A 1 367 ? 2.731 -11.038 -16.819 1.00 96.12 367 THR A CA 1
ATOM 2934 C C . THR A 1 367 ? 3.907 -11.383 -17.723 1.00 96.12 367 THR A C 1
ATOM 2936 O O . THR A 1 367 ? 4.944 -10.708 -17.700 1.00 96.12 367 THR A O 1
ATOM 2939 N N . ARG A 1 368 ? 3.745 -12.430 -18.532 1.00 95.62 368 ARG A N 1
ATOM 2940 C CA . ARG A 1 368 ? 4.755 -12.865 -19.516 1.00 95.62 368 ARG A CA 1
ATOM 2941 C C . ARG A 1 368 ? 4.335 -12.550 -20.945 1.00 95.62 368 ARG A C 1
ATOM 2943 O O . ARG A 1 368 ? 5.179 -12.606 -21.846 1.00 95.62 368 ARG A O 1
ATOM 2950 N N . SER A 1 369 ? 3.067 -12.176 -21.120 1.00 95.62 369 SER A N 1
ATOM 2951 C CA . SER A 1 369 ? 2.480 -11.911 -22.423 1.00 95.62 369 SER A CA 1
ATOM 2952 C C . SER A 1 369 ? 1.854 -10.536 -22.540 1.00 95.62 369 SER A C 1
ATOM 2954 O O . SER A 1 369 ? 1.292 -9.996 -21.588 1.00 95.62 369 SER A O 1
ATOM 2956 N N . ILE A 1 370 ? 1.962 -9.967 -23.741 1.00 92.44 370 ILE A N 1
ATOM 2957 C CA . ILE A 1 370 ? 1.300 -8.706 -24.074 1.00 92.44 370 ILE A CA 1
ATOM 2958 C C . ILE A 1 370 ? -0.210 -8.900 -24.109 1.00 92.44 370 ILE A C 1
ATOM 2960 O O . ILE A 1 370 ? -0.720 -9.874 -24.659 1.00 92.44 370 ILE A O 1
ATOM 2964 N N . GLY A 1 371 ? -0.929 -7.937 -23.542 1.00 88.94 371 GLY A N 1
ATOM 2965 C CA . GLY A 1 371 ? -2.382 -7.958 -23.446 1.00 88.94 371 GLY A CA 1
ATOM 2966 C C . GLY A 1 371 ? -2.908 -8.929 -22.392 1.00 88.94 371 GLY A C 1
ATOM 2967 O O . GLY A 1 371 ? -4.125 -9.006 -22.210 1.00 88.94 371 GLY A O 1
ATOM 2968 N N . GLU A 1 372 ? -2.028 -9.631 -21.673 1.00 90.00 372 GLU A N 1
ATOM 2969 C CA . GLU A 1 372 ? -2.412 -10.478 -20.553 1.00 90.00 372 GLU A CA 1
ATOM 2970 C C . GLU A 1 372 ? -3.009 -9.601 -19.444 1.00 90.00 372 GLU A C 1
ATOM 2972 O O . GLU A 1 372 ? -2.402 -8.637 -18.962 1.00 90.00 372 GLU A O 1
ATOM 2977 N N . LYS A 1 373 ? -4.252 -9.912 -19.069 1.00 83.69 373 LYS A N 1
ATOM 2978 C CA . LYS A 1 373 ? -4.991 -9.222 -18.011 1.00 83.69 373 LYS A CA 1
ATOM 2979 C C . LYS A 1 373 ? -5.263 -10.199 -16.884 1.00 83.69 373 LYS A C 1
ATOM 2981 O O . LYS A 1 373 ? -6.325 -10.808 -16.812 1.00 83.69 373 LYS A O 1
ATOM 2986 N N . THR A 1 374 ? -4.289 -10.340 -16.002 1.00 82.06 374 THR A N 1
ATOM 2987 C CA . THR A 1 374 ? -4.441 -11.069 -14.743 1.00 82.06 374 THR A CA 1
ATOM 2988 C C . THR A 1 374 ? -4.624 -10.075 -13.606 1.00 82.06 374 THR A C 1
ATOM 2990 O O . THR A 1 374 ? -3.862 -9.112 -13.483 1.00 82.06 374 THR A O 1
ATOM 2993 N N . SER A 1 375 ? -5.625 -10.312 -12.756 1.00 75.12 375 SER A N 1
ATOM 2994 C CA . SER A 1 375 ? -5.891 -9.477 -11.583 1.00 75.12 375 SER A CA 1
ATOM 2995 C C . SER A 1 375 ? -4.631 -9.363 -10.718 1.00 75.12 375 SER A C 1
ATOM 2997 O O . SER A 1 375 ? -4.082 -10.383 -10.301 1.00 75.12 375 SER A O 1
ATOM 2999 N N . ASN A 1 376 ? -4.200 -8.135 -10.424 1.00 77.56 376 ASN A N 1
ATOM 3000 C CA . ASN A 1 376 ? -3.025 -7.802 -9.603 1.00 77.56 376 ASN A CA 1
ATOM 3001 C C . ASN A 1 376 ? -1.639 -8.112 -10.203 1.00 77.56 376 ASN A C 1
ATOM 3003 O O . ASN A 1 376 ? -0.647 -7.948 -9.491 1.00 77.56 376 ASN A O 1
ATOM 3007 N N . ALA A 1 377 ? -1.527 -8.507 -11.475 1.00 89.81 377 ALA A N 1
ATOM 3008 C CA . ALA A 1 377 ? -0.214 -8.618 -12.112 1.00 89.81 377 ALA A CA 1
ATOM 3009 C C . ALA A 1 377 ? 0.191 -7.323 -12.819 1.00 89.81 377 ALA A C 1
ATOM 3011 O O . ALA A 1 377 ? -0.628 -6.616 -13.407 1.00 89.81 377 ALA A O 1
ATOM 3012 N N . VAL A 1 378 ? 1.487 -7.041 -12.793 1.00 92.62 378 VAL A N 1
ATOM 3013 C CA . VAL A 1 378 ? 2.097 -5.950 -13.537 1.00 92.62 378 VAL A CA 1
ATOM 3014 C C . VAL A 1 378 ? 2.411 -6.429 -14.944 1.00 92.62 378 VAL A C 1
ATOM 3016 O O . VAL A 1 378 ? 3.105 -7.431 -15.136 1.00 92.62 378 VAL A O 1
ATOM 3019 N N . GLN A 1 379 ? 1.923 -5.662 -15.913 1.00 93.94 379 GLN A N 1
ATOM 3020 C CA . GLN A 1 379 ? 2.125 -5.892 -17.336 1.00 93.94 379 GLN A CA 1
ATOM 3021 C C . GLN A 1 379 ? 3.575 -5.614 -17.730 1.00 93.94 379 GLN A C 1
ATOM 3023 O O . GLN A 1 379 ? 3.945 -4.484 -18.052 1.00 93.94 379 GLN A O 1
ATOM 3028 N N . SER A 1 380 ? 4.433 -6.623 -17.584 1.00 95.12 380 SER A N 1
ATOM 3029 C CA . SER A 1 380 ? 5.880 -6.422 -17.650 1.00 95.12 380 SER A CA 1
ATOM 3030 C C . SER A 1 380 ? 6.389 -6.082 -19.061 1.00 95.12 380 SER A C 1
ATOM 3032 O O . SER A 1 380 ? 7.201 -5.156 -19.157 1.00 95.12 380 SER A O 1
ATOM 3034 N N . PRO A 1 381 ? 5.894 -6.692 -20.162 1.00 96.12 381 PRO A N 1
ATOM 3035 C CA . PRO A 1 381 ? 6.283 -6.275 -21.510 1.00 96.12 381 PRO A CA 1
ATOM 3036 C C . PRO A 1 381 ? 5.873 -4.827 -21.820 1.00 96.12 381 PRO A C 1
ATOM 3038 O O . PRO A 1 381 ? 6.674 -4.041 -22.327 1.00 96.12 381 PRO A O 1
ATOM 3041 N N . GLU A 1 382 ? 4.645 -4.446 -21.472 1.00 96.31 382 GLU A N 1
ATOM 3042 C CA . GLU A 1 382 ? 4.101 -3.105 -21.678 1.00 96.31 382 GLU A CA 1
ATOM 3043 C C . GLU A 1 382 ? 4.843 -2.066 -20.842 1.00 96.31 382 GLU A C 1
ATOM 3045 O O . GLU A 1 382 ? 5.142 -0.980 -21.338 1.00 96.31 382 GLU A O 1
ATOM 3050 N N . LEU A 1 383 ? 5.201 -2.405 -19.600 1.00 96.69 383 LEU A N 1
ATOM 3051 C CA . LEU A 1 383 ? 6.015 -1.548 -18.748 1.00 96.69 383 LEU A CA 1
ATOM 3052 C C . LEU A 1 383 ? 7.391 -1.296 -19.374 1.00 96.69 383 LEU A C 1
ATOM 3054 O O . LEU A 1 383 ? 7.834 -0.151 -19.413 1.00 96.69 383 LEU A O 1
ATOM 3058 N N . VAL A 1 384 ? 8.059 -2.328 -19.903 1.00 97.06 384 VAL A N 1
ATOM 3059 C CA . VAL A 1 384 ? 9.345 -2.155 -20.600 1.00 97.06 384 VAL A CA 1
ATOM 3060 C C . VAL A 1 384 ? 9.186 -1.199 -21.781 1.00 97.06 384 VAL A C 1
ATOM 3062 O O . VAL A 1 384 ? 9.940 -0.231 -21.889 1.00 97.06 384 VAL A O 1
ATOM 3065 N N . LEU A 1 385 ? 8.189 -1.427 -22.640 1.00 96.81 385 LEU A N 1
ATOM 3066 C CA . LEU A 1 385 ? 7.950 -0.589 -23.817 1.00 96.81 385 LEU A CA 1
ATOM 3067 C C . LEU A 1 385 ? 7.616 0.862 -23.444 1.00 96.81 385 LEU A C 1
ATOM 3069 O O . LEU A 1 385 ? 8.162 1.780 -24.058 1.00 96.81 385 LEU A O 1
ATOM 3073 N N . LEU A 1 386 ? 6.799 1.068 -22.408 1.00 96.75 386 LEU A N 1
ATOM 3074 C CA . LEU A 1 386 ? 6.457 2.388 -21.881 1.00 96.75 386 LEU A CA 1
ATOM 3075 C C . LEU A 1 386 ? 7.701 3.152 -21.422 1.00 96.75 386 LEU A C 1
ATOM 3077 O O . LEU A 1 386 ? 7.885 4.310 -21.788 1.00 96.75 386 LEU A O 1
ATOM 3081 N N . ILE A 1 387 ? 8.572 2.520 -20.632 1.00 97.31 387 ILE A N 1
ATOM 3082 C CA . ILE A 1 387 ? 9.765 3.202 -20.116 1.00 97.31 387 ILE A CA 1
ATOM 3083 C C . ILE A 1 387 ? 10.774 3.480 -21.233 1.00 97.31 387 ILE A C 1
ATOM 3085 O O . ILE A 1 387 ? 11.423 4.524 -21.202 1.00 97.31 387 ILE A O 1
ATOM 3089 N N . VAL A 1 388 ? 10.882 2.614 -22.249 1.00 96.88 388 VAL A N 1
ATOM 3090 C CA . VAL A 1 388 ? 11.679 2.920 -23.449 1.00 96.88 388 VAL A CA 1
ATOM 3091 C C . VAL A 1 388 ? 11.121 4.141 -24.176 1.00 96.88 388 VAL A C 1
ATOM 3093 O O . VAL A 1 388 ? 11.887 5.020 -24.559 1.00 96.88 388 VAL A O 1
ATOM 3096 N N . GLU A 1 389 ? 9.803 4.226 -24.349 1.00 95.56 389 GLU A N 1
ATOM 3097 C CA . GLU A 1 389 ? 9.171 5.364 -25.018 1.00 95.56 389 GLU A CA 1
ATOM 3098 C C . GLU A 1 389 ? 9.406 6.678 -24.259 1.00 95.56 389 GLU A C 1
ATOM 3100 O O . GLU A 1 389 ? 9.859 7.658 -24.851 1.00 95.56 389 GLU A O 1
ATOM 3105 N N . LEU A 1 390 ? 9.218 6.670 -22.935 1.00 95.56 390 LEU A N 1
ATOM 3106 C CA . LEU A 1 390 ? 9.513 7.820 -22.076 1.00 95.56 390 LEU A CA 1
ATOM 3107 C C . LEU A 1 390 ? 10.998 8.196 -22.100 1.00 95.56 390 LEU A C 1
ATOM 3109 O O . LEU A 1 390 ? 11.337 9.376 -22.163 1.00 95.56 390 LEU A O 1
ATOM 3113 N N . PHE A 1 391 ? 11.899 7.210 -22.083 1.00 96.00 391 PHE A N 1
ATOM 3114 C CA . PHE A 1 391 ? 13.337 7.457 -22.162 1.00 96.00 391 PHE A CA 1
ATOM 3115 C C . PHE A 1 391 ? 13.709 8.223 -23.435 1.00 96.00 391 PHE A C 1
ATOM 3117 O O . PHE A 1 391 ? 14.419 9.227 -23.349 1.00 96.00 391 PHE A O 1
ATOM 3124 N N . MET A 1 392 ? 13.185 7.784 -24.584 1.00 94.88 392 MET A N 1
ATOM 3125 C CA . MET A 1 392 ? 13.426 8.431 -25.875 1.00 94.88 392 MET A CA 1
ATOM 3126 C C . MET A 1 392 ? 12.823 9.830 -25.950 1.00 94.88 392 MET A C 1
ATOM 3128 O O . MET A 1 392 ? 13.429 10.740 -26.512 1.00 94.88 392 MET A O 1
ATOM 3132 N N . GLU A 1 393 ? 11.639 10.025 -25.373 1.00 93.44 393 GLU A N 1
ATOM 3133 C CA . GLU A 1 393 ? 11.014 11.342 -25.317 1.00 93.44 393 GLU A CA 1
ATOM 3134 C C . GLU A 1 393 ? 11.847 12.333 -24.487 1.00 93.44 393 GLU A C 1
ATOM 3136 O O . GLU A 1 393 ? 12.047 13.482 -24.896 1.00 93.44 393 GLU A O 1
ATOM 3141 N N . PHE A 1 394 ? 12.349 11.895 -23.328 1.00 94.12 394 PHE A N 1
ATOM 3142 C CA . PHE A 1 394 ? 13.085 12.756 -22.406 1.00 94.12 394 PHE A CA 1
ATOM 3143 C C . PHE A 1 394 ? 14.546 12.976 -22.782 1.00 94.12 394 PHE A C 1
ATOM 3145 O O . PHE A 1 394 ? 15.123 13.955 -22.311 1.00 94.12 394 PHE A O 1
ATOM 3152 N N . GLU A 1 395 ? 15.146 12.121 -23.612 1.00 90.88 395 GLU A N 1
ATOM 3153 C CA . GLU A 1 395 ? 16.556 12.230 -24.011 1.00 90.88 395 GLU A CA 1
ATOM 3154 C C . GLU A 1 395 ? 16.909 13.632 -24.532 1.00 90.88 395 GLU A C 1
ATOM 3156 O O . GLU A 1 395 ? 17.934 14.197 -24.156 1.00 90.88 395 GLU A O 1
ATOM 3161 N N . SER A 1 396 ? 16.020 14.237 -25.324 1.00 85.44 396 SER A N 1
ATOM 3162 C CA . SER A 1 396 ? 16.232 15.573 -25.900 1.00 85.44 396 SER A CA 1
ATOM 3163 C C . SER A 1 396 ? 15.701 16.730 -25.044 1.00 85.44 396 SER A C 1
ATOM 3165 O O . SER A 1 396 ? 16.136 17.866 -25.220 1.00 85.44 396 SER A O 1
ATOM 3167 N N . LYS A 1 397 ? 14.757 16.468 -24.130 1.00 89.69 397 LYS A N 1
ATOM 3168 C CA . LYS A 1 397 ? 13.981 17.513 -23.433 1.00 89.69 397 LYS A CA 1
ATOM 3169 C C . LYS A 1 397 ? 14.315 17.654 -21.951 1.00 89.69 397 LYS A C 1
ATOM 3171 O O . LYS A 1 397 ? 14.228 18.751 -21.409 1.00 89.69 397 LYS A O 1
ATOM 3176 N N . HIS A 1 398 ? 14.637 16.552 -21.275 1.00 91.12 398 HIS A N 1
ATOM 3177 C CA . HIS A 1 398 ? 14.720 16.509 -19.819 1.00 91.12 398 HIS A CA 1
ATOM 3178 C C . HIS A 1 398 ? 15.746 15.474 -19.336 1.00 91.12 398 HIS A C 1
ATOM 3180 O O . HIS A 1 398 ? 15.400 14.364 -18.924 1.00 91.12 398 HIS A O 1
ATOM 3186 N N . HIS A 1 399 ? 17.021 15.873 -19.284 1.00 91.38 399 HIS A N 1
ATOM 3187 C CA . HIS A 1 399 ? 18.143 14.987 -18.944 1.00 91.38 399 HIS A CA 1
ATOM 3188 C C . HIS A 1 399 ? 17.922 14.174 -17.656 1.00 91.38 399 HIS A C 1
ATOM 3190 O O . HIS A 1 399 ? 18.146 12.969 -17.636 1.00 91.38 399 HIS A O 1
ATOM 3196 N N . GLN A 1 400 ? 17.425 14.794 -16.578 1.00 92.62 400 GLN A N 1
ATOM 3197 C CA . GLN A 1 400 ? 17.169 14.078 -15.320 1.00 92.62 400 GLN A CA 1
ATOM 3198 C C . GLN A 1 400 ? 16.122 12.956 -15.462 1.00 92.62 400 GLN A C 1
ATOM 3200 O O . GLN A 1 400 ? 16.312 11.878 -14.907 1.00 92.62 400 GLN A O 1
ATOM 3205 N N . ALA A 1 401 ? 15.023 13.181 -16.186 1.00 94.19 401 ALA A N 1
ATOM 3206 C CA . ALA A 1 401 ? 13.986 12.170 -16.380 1.00 94.19 401 ALA A CA 1
ATOM 3207 C C . ALA A 1 401 ? 14.494 11.036 -17.282 1.00 94.19 401 ALA A C 1
ATOM 3209 O O . ALA A 1 401 ? 14.259 9.864 -16.988 1.00 94.19 401 ALA A O 1
ATOM 3210 N N . SER A 1 402 ? 15.272 11.381 -18.313 1.00 96.06 402 SER A N 1
ATOM 3211 C CA . SER A 1 402 ? 15.958 10.424 -19.185 1.00 96.06 402 SER A CA 1
ATOM 3212 C C . SER A 1 402 ? 16.931 9.527 -18.399 1.00 96.06 402 SER A C 1
ATOM 3214 O O . SER A 1 402 ? 16.869 8.300 -18.494 1.00 96.06 402 SER A O 1
ATOM 3216 N N . GLU A 1 403 ? 17.748 10.118 -17.523 1.00 96.25 403 GLU A N 1
ATOM 3217 C CA . GLU A 1 403 ? 18.652 9.407 -16.610 1.00 96.25 403 GLU A CA 1
ATOM 3218 C C . GLU A 1 403 ? 17.887 8.434 -15.693 1.00 96.25 403 GLU A C 1
ATOM 3220 O O . GLU A 1 403 ? 18.291 7.281 -15.524 1.00 96.25 403 GLU A O 1
ATOM 3225 N N . ILE A 1 404 ? 16.752 8.862 -15.124 1.00 96.62 404 ILE A N 1
ATOM 3226 C CA . ILE A 1 404 ? 15.915 7.994 -14.283 1.00 96.62 404 ILE A CA 1
ATOM 3227 C C . ILE A 1 404 ? 15.327 6.841 -15.109 1.00 96.62 404 ILE A C 1
ATOM 3229 O O . ILE A 1 404 ? 15.401 5.700 -14.658 1.00 96.62 404 ILE A O 1
ATOM 3233 N N . CYS A 1 405 ? 14.808 7.092 -16.315 1.00 97.62 405 CYS A N 1
ATOM 3234 C CA . CYS A 1 405 ? 14.267 6.040 -17.186 1.00 97.62 405 CYS A CA 1
ATOM 3235 C C . CYS A 1 405 ? 15.325 4.992 -17.545 1.00 97.62 405 CYS A C 1
ATOM 3237 O O . CYS A 1 405 ? 15.064 3.793 -17.452 1.00 97.62 405 CYS A O 1
ATOM 3239 N N . ARG A 1 406 ? 16.549 5.426 -17.872 1.00 96.69 406 ARG A N 1
ATOM 3240 C CA . ARG A 1 406 ? 17.680 4.522 -18.121 1.00 96.69 406 ARG A CA 1
ATOM 3241 C C . ARG A 1 406 ? 17.957 3.615 -16.921 1.00 96.69 406 ARG A C 1
ATOM 3243 O O . ARG A 1 406 ? 18.138 2.408 -17.078 1.00 96.69 406 ARG A O 1
ATOM 3250 N N . ASN A 1 407 ? 17.958 4.189 -15.719 1.00 97.19 407 ASN A N 1
ATOM 3251 C CA . ASN A 1 407 ? 18.194 3.442 -14.486 1.00 97.19 407 ASN A CA 1
ATOM 3252 C C . ASN A 1 407 ? 17.030 2.501 -14.132 1.00 97.19 407 ASN A C 1
ATOM 3254 O O . ASN A 1 407 ? 17.280 1.396 -13.646 1.00 97.19 407 ASN A O 1
ATOM 3258 N N . ILE A 1 408 ? 15.783 2.885 -14.433 1.00 97.56 408 ILE A N 1
ATOM 3259 C CA . ILE A 1 408 ? 14.610 2.003 -14.332 1.00 97.56 408 ILE A CA 1
ATOM 3260 C C . ILE A 1 408 ? 14.776 0.806 -15.263 1.00 97.56 408 ILE A C 1
ATOM 3262 O O . ILE A 1 408 ? 14.648 -0.316 -14.796 1.00 97.56 408 ILE A O 1
ATOM 3266 N N . LEU A 1 409 ? 15.093 1.012 -16.547 1.00 97.62 409 LEU A N 1
ATOM 3267 C CA . LEU A 1 409 ? 15.237 -0.083 -17.517 1.00 97.62 409 LEU A CA 1
ATOM 3268 C C . LEU A 1 409 ? 16.296 -1.094 -17.077 1.00 97.62 409 LEU A C 1
ATOM 3270 O O . LEU A 1 409 ? 16.047 -2.297 -17.096 1.00 97.62 409 LEU A O 1
ATOM 3274 N N . LYS A 1 410 ? 17.452 -0.605 -16.620 1.00 96.31 410 LYS A N 1
ATOM 3275 C CA . LYS A 1 410 ? 18.513 -1.465 -16.094 1.00 96.31 410 LYS A CA 1
ATOM 3276 C C . LYS A 1 410 ? 18.055 -2.245 -14.853 1.00 96.31 410 LYS A C 1
ATOM 3278 O O . LYS A 1 410 ? 18.198 -3.463 -14.816 1.00 96.31 410 LYS A O 1
ATOM 3283 N N . SER A 1 411 ? 17.478 -1.555 -13.864 1.00 96.12 411 SER A N 1
ATOM 3284 C CA . SER A 1 411 ? 17.031 -2.172 -12.603 1.00 96.12 411 SER A CA 1
ATOM 3285 C C . SER A 1 411 ? 15.876 -3.153 -12.820 1.00 96.12 411 SER A C 1
ATOM 3287 O O . SER A 1 411 ? 15.811 -4.194 -12.174 1.00 96.12 411 SER A O 1
ATOM 3289 N N . LEU A 1 412 ? 14.972 -2.848 -13.753 1.00 96.50 412 LEU A N 1
ATOM 3290 C CA . LEU A 1 412 ? 13.862 -3.713 -14.131 1.00 96.50 412 LEU A CA 1
ATOM 3291 C C . LEU A 1 412 ? 14.366 -4.988 -14.812 1.00 96.50 412 LEU A C 1
ATOM 3293 O O . LEU A 1 412 ? 13.887 -6.061 -14.469 1.00 96.50 412 LEU A O 1
ATOM 3297 N N . GLY A 1 413 ? 15.355 -4.899 -15.708 1.00 96.00 413 GLY A N 1
ATOM 3298 C CA . GLY A 1 413 ? 15.984 -6.081 -16.309 1.00 96.00 413 GLY A CA 1
ATOM 3299 C C . GLY A 1 413 ? 16.620 -7.001 -15.263 1.00 96.00 413 GLY A C 1
ATOM 3300 O O . GLY A 1 413 ? 16.382 -8.208 -15.265 1.00 96.00 413 GLY A O 1
ATOM 3301 N N . GLU A 1 414 ? 17.356 -6.430 -14.304 1.00 94.81 414 GLU A N 1
ATOM 3302 C CA . GLU A 1 414 ? 17.914 -7.181 -13.168 1.00 94.81 414 GLU A CA 1
ATOM 3303 C C . GLU A 1 414 ? 16.817 -7.817 -12.302 1.00 94.81 414 GLU A C 1
ATOM 3305 O O . GLU A 1 414 ? 16.949 -8.968 -11.882 1.00 94.81 414 GLU A O 1
ATOM 3310 N N . LYS A 1 415 ? 15.720 -7.093 -12.062 1.00 94.12 415 LYS A N 1
ATOM 3311 C CA . LYS A 1 415 ? 14.593 -7.573 -11.263 1.00 94.12 415 LYS A CA 1
ATOM 3312 C C . LYS A 1 415 ? 13.825 -8.705 -11.940 1.00 94.12 415 LYS A C 1
ATOM 3314 O O . LYS A 1 415 ? 13.623 -9.733 -11.309 1.00 94.12 415 LYS A O 1
ATOM 3319 N N . LEU A 1 416 ? 13.454 -8.557 -13.212 1.00 95.38 416 LEU A N 1
ATOM 3320 C CA . LEU A 1 416 ? 12.775 -9.606 -13.982 1.00 95.38 416 LEU A CA 1
ATOM 3321 C C . LEU A 1 416 ? 13.644 -10.861 -14.106 1.00 95.38 416 LEU A C 1
ATOM 3323 O O . LEU A 1 416 ? 13.131 -11.972 -14.025 1.00 95.38 416 LEU A O 1
ATOM 3327 N N . LYS A 1 417 ? 14.965 -10.695 -14.241 1.00 94.38 417 LYS A N 1
ATOM 3328 C CA . LYS A 1 417 ? 15.912 -11.812 -14.175 1.00 94.38 417 LYS A CA 1
ATOM 3329 C C . LYS A 1 417 ? 15.920 -12.476 -12.794 1.00 94.38 417 LYS A C 1
ATOM 3331 O O . LYS A 1 417 ? 15.933 -13.698 -12.716 1.00 94.38 417 LYS A O 1
ATOM 3336 N N . GLY A 1 418 ? 15.931 -11.692 -11.714 1.00 91.69 418 GLY A N 1
ATOM 3337 C CA . GLY A 1 418 ? 15.883 -12.206 -10.341 1.00 91.69 418 GLY A CA 1
ATOM 3338 C C . GLY A 1 418 ? 14.585 -12.949 -10.009 1.00 91.69 418 GLY A C 1
ATOM 3339 O O . GLY A 1 418 ? 14.627 -13.932 -9.274 1.00 91.69 418 GLY A O 1
ATOM 3340 N N . ASP A 1 419 ? 13.471 -12.512 -10.598 1.00 91.94 419 ASP A N 1
ATOM 3341 C CA . ASP A 1 419 ? 12.136 -13.102 -10.449 1.00 91.94 419 ASP A CA 1
ATOM 3342 C C . ASP A 1 419 ? 11.854 -14.218 -11.490 1.00 91.94 419 ASP A C 1
ATOM 3344 O O . ASP A 1 419 ? 10.720 -14.682 -11.600 1.00 91.94 419 ASP A O 1
ATOM 3348 N N . ASP A 1 420 ? 12.868 -14.649 -12.256 1.00 94.69 420 ASP A N 1
ATOM 3349 C CA . ASP A 1 420 ? 12.791 -15.704 -13.285 1.00 94.69 420 ASP A CA 1
ATOM 3350 C C . ASP A 1 420 ? 11.664 -15.494 -14.321 1.00 94.69 420 ASP A C 1
ATOM 3352 O O . ASP A 1 420 ? 10.893 -16.388 -14.683 1.00 94.69 420 ASP A O 1
ATOM 3356 N N . VAL A 1 421 ? 11.531 -14.254 -14.796 1.00 95.81 421 VAL A N 1
ATOM 3357 C CA . VAL A 1 421 ? 10.535 -13.880 -15.802 1.00 95.81 421 VAL A CA 1
ATOM 3358 C C . VAL A 1 421 ? 11.131 -14.022 -17.198 1.00 95.81 421 VAL A C 1
ATOM 3360 O O . VAL A 1 421 ? 12.074 -13.308 -17.557 1.00 95.81 421 VAL A O 1
ATOM 3363 N N . VAL A 1 422 ? 10.528 -14.908 -17.992 1.00 97.00 422 VAL A N 1
ATOM 3364 C CA . VAL A 1 422 ? 10.812 -15.128 -19.416 1.00 97.00 422 VAL A CA 1
ATOM 3365 C C . VAL A 1 422 ? 9.538 -14.868 -20.215 1.00 97.00 422 VAL A C 1
ATOM 3367 O O . VAL A 1 422 ? 8.480 -15.406 -19.883 1.00 97.00 422 VAL A O 1
ATOM 3370 N N . PHE A 1 423 ? 9.627 -14.019 -21.238 1.00 97.44 423 PHE A N 1
ATOM 3371 C CA . PHE A 1 423 ? 8.501 -13.698 -22.110 1.00 97.44 423 PHE A CA 1
ATOM 3372 C C . PHE A 1 423 ? 8.195 -14.844 -23.060 1.00 97.44 423 PHE A C 1
ATOM 3374 O O . PHE A 1 423 ? 9.087 -15.556 -23.524 1.00 97.44 423 PHE A O 1
ATOM 3381 N N . GLU A 1 424 ? 6.916 -14.979 -23.398 1.00 96.38 424 GLU A N 1
ATOM 3382 C CA . GLU A 1 424 ? 6.506 -15.901 -24.448 1.00 96.38 424 GLU A CA 1
ATOM 3383 C C . GLU A 1 424 ? 7.115 -15.500 -25.794 1.00 96.38 424 GLU A C 1
ATOM 3385 O O . GLU A 1 424 ? 7.505 -14.348 -26.022 1.00 96.38 424 GLU A O 1
ATOM 3390 N N . LYS A 1 425 ? 7.206 -16.470 -26.706 1.00 94.81 425 LYS A N 1
ATOM 3391 C CA . LYS A 1 425 ? 7.846 -16.277 -28.008 1.00 94.81 425 LYS A CA 1
ATOM 3392 C C . LYS A 1 425 ? 7.208 -15.128 -28.794 1.00 94.81 425 LYS A C 1
ATOM 3394 O O . LYS A 1 425 ? 7.926 -14.243 -29.247 1.00 94.81 425 LYS A O 1
ATOM 3399 N N . ASP A 1 426 ? 5.881 -15.100 -28.878 1.00 96.44 426 ASP A N 1
ATOM 3400 C CA . ASP A 1 426 ? 5.148 -14.074 -29.628 1.00 96.44 426 ASP A CA 1
ATOM 3401 C C . ASP A 1 426 ? 5.359 -12.676 -29.025 1.00 96.44 426 ASP A C 1
ATOM 3403 O O . ASP A 1 426 ? 5.558 -11.694 -29.742 1.00 96.44 426 ASP A O 1
ATOM 3407 N N . THR A 1 427 ? 5.413 -12.593 -27.694 1.00 96.81 427 THR A N 1
ATOM 3408 C CA . THR A 1 427 ? 5.725 -11.360 -26.960 1.00 96.81 427 THR A CA 1
ATOM 3409 C C . THR A 1 427 ? 7.159 -10.906 -27.206 1.00 96.81 427 THR A C 1
ATOM 3411 O O . THR A 1 427 ? 7.405 -9.724 -27.442 1.00 96.81 427 THR A O 1
ATOM 3414 N N . THR A 1 428 ? 8.113 -11.837 -27.205 1.00 95.75 428 THR A N 1
ATOM 3415 C CA . THR A 1 428 ? 9.518 -11.560 -27.526 1.00 95.75 428 THR A CA 1
ATOM 3416 C C . THR A 1 428 ? 9.648 -11.012 -28.946 1.00 95.75 428 THR A C 1
ATOM 3418 O O . THR A 1 428 ? 10.252 -9.955 -29.145 1.00 95.75 428 THR A O 1
ATOM 3421 N N . ASP A 1 429 ? 9.031 -11.677 -29.926 1.00 94.25 429 ASP A N 1
ATOM 3422 C CA . ASP A 1 429 ? 9.034 -11.255 -31.327 1.00 94.25 429 ASP A CA 1
ATOM 3423 C C . ASP A 1 429 ? 8.407 -9.861 -31.489 1.00 94.25 429 ASP A C 1
ATOM 3425 O O . ASP A 1 429 ? 8.974 -8.999 -32.169 1.00 94.25 429 ASP A O 1
ATOM 3429 N N . PHE A 1 430 ? 7.293 -9.591 -30.800 1.00 96.19 430 PHE A N 1
ATOM 3430 C CA . PHE A 1 430 ? 6.646 -8.280 -30.798 1.00 96.19 430 PHE A CA 1
ATOM 3431 C C . PHE A 1 430 ? 7.519 -7.183 -30.174 1.00 96.19 430 PHE A C 1
ATOM 3433 O O . PHE A 1 430 ? 7.643 -6.095 -30.746 1.00 96.19 430 PHE A O 1
ATOM 3440 N N . VAL A 1 431 ? 8.138 -7.436 -29.016 1.00 95.00 431 VAL A N 1
ATOM 3441 C CA . VAL A 1 431 ? 9.018 -6.463 -28.348 1.00 95.00 431 VAL A CA 1
ATOM 3442 C C . VAL A 1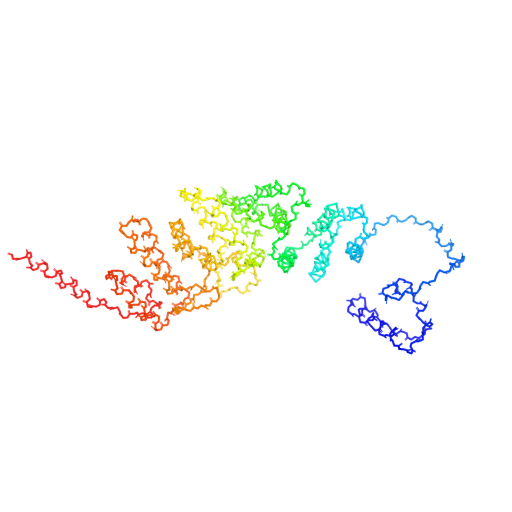 431 ? 10.218 -6.154 -29.244 1.00 95.00 431 VAL A C 1
ATOM 3444 O O . VAL A 1 431 ? 10.497 -4.985 -29.516 1.00 95.00 431 VAL A O 1
ATOM 3447 N N . LEU A 1 432 ? 10.889 -7.175 -29.786 1.00 93.75 432 LEU A N 1
ATOM 3448 C CA . LEU A 1 432 ? 12.025 -6.996 -30.696 1.00 93.75 432 LEU A CA 1
ATOM 3449 C C . LEU A 1 432 ? 11.631 -6.264 -31.986 1.00 93.75 432 LEU A C 1
ATOM 3451 O O . LEU A 1 432 ? 12.393 -5.427 -32.477 1.00 93.75 432 LEU A O 1
ATOM 3455 N N . PHE A 1 433 ? 10.444 -6.544 -32.531 1.00 94.06 433 PHE A N 1
ATOM 3456 C CA . PHE A 1 433 ? 9.893 -5.812 -33.669 1.00 94.06 433 PHE A CA 1
ATOM 3457 C C . PHE A 1 433 ? 9.650 -4.337 -33.326 1.00 94.06 433 PHE A C 1
ATOM 3459 O O . PHE A 1 433 ? 10.104 -3.456 -34.059 1.00 94.06 433 PHE A O 1
ATOM 3466 N N . SER A 1 434 ? 9.020 -4.061 -32.183 1.00 94.88 434 SER A N 1
ATOM 3467 C CA . SER A 1 434 ? 8.724 -2.705 -31.703 1.00 94.88 434 SER A CA 1
ATOM 3468 C C . SER A 1 434 ? 9.989 -1.874 -31.500 1.00 94.88 434 SER A C 1
ATOM 3470 O O . SER A 1 434 ? 10.004 -0.677 -31.781 1.00 94.88 434 SER A O 1
ATOM 3472 N N . LEU A 1 435 ? 11.090 -2.506 -31.087 1.00 92.81 435 LEU A N 1
ATOM 3473 C CA . LEU A 1 435 ? 12.363 -1.823 -30.882 1.00 92.81 435 LEU A CA 1
ATOM 3474 C C . LEU A 1 435 ? 13.048 -1.371 -32.188 1.00 92.81 435 LEU A C 1
ATOM 3476 O O . LEU A 1 435 ? 13.956 -0.538 -32.138 1.00 92.81 435 LEU A O 1
ATOM 3480 N N . ARG A 1 436 ? 12.625 -1.861 -33.367 1.00 91.44 436 ARG A N 1
ATOM 3481 C CA . ARG A 1 436 ? 13.215 -1.487 -34.673 1.00 91.44 436 ARG A CA 1
ATOM 3482 C C . ARG A 1 436 ? 13.096 0.001 -34.991 1.00 91.44 436 ARG A C 1
ATOM 3484 O O . ARG A 1 436 ? 13.934 0.513 -35.728 1.00 91.44 436 ARG A O 1
ATOM 3491 N N . ARG A 1 437 ? 12.094 0.684 -34.424 1.00 92.62 437 ARG A N 1
ATOM 3492 C CA . ARG A 1 437 ? 11.881 2.129 -34.607 1.00 92.62 437 ARG A CA 1
ATOM 3493 C C . ARG A 1 437 ? 12.918 2.999 -33.891 1.00 92.62 437 ARG A C 1
ATOM 3495 O O . ARG A 1 437 ? 13.021 4.180 -34.195 1.00 92.62 437 ARG A O 1
ATOM 3502 N N . TYR A 1 438 ? 13.676 2.434 -32.949 1.00 92.12 438 TYR A N 1
ATOM 3503 C CA . TYR A 1 438 ? 14.646 3.175 -32.146 1.00 92.12 438 TYR A CA 1
ATOM 3504 C C . TYR A 1 438 ? 16.082 3.035 -32.661 1.00 92.12 438 TYR A C 1
ATOM 3506 O O . TYR A 1 438 ? 16.442 2.120 -33.420 1.00 92.12 438 TYR A O 1
ATOM 3514 N N . HIS A 1 439 ? 16.943 3.938 -32.190 1.00 90.00 439 HIS A N 1
ATOM 3515 C CA . HIS A 1 439 ? 18.371 3.895 -32.475 1.00 90.00 439 HIS A CA 1
ATOM 3516 C C . HIS A 1 439 ? 18.997 2.555 -32.069 1.00 90.00 439 HIS A C 1
ATOM 3518 O O . HIS A 1 439 ? 18.537 1.849 -31.170 1.00 90.00 439 HIS A O 1
ATOM 3524 N N . TRP A 1 440 ? 20.062 2.177 -32.772 1.00 87.94 440 TRP A N 1
ATOM 3525 C CA . TRP A 1 440 ? 20.705 0.873 -32.604 1.00 87.94 440 TRP A CA 1
ATOM 3526 C C . TRP A 1 440 ? 21.216 0.645 -31.174 1.00 87.94 440 TRP A C 1
ATOM 3528 O O . TRP A 1 440 ? 21.134 -0.471 -30.666 1.00 87.94 440 TRP A O 1
ATOM 3538 N N . TRP A 1 441 ? 21.696 1.695 -30.507 1.00 87.75 441 TRP A N 1
ATOM 3539 C CA . TRP A 1 441 ? 22.252 1.605 -29.160 1.00 87.75 441 TRP A CA 1
ATOM 3540 C C . TRP A 1 441 ? 21.164 1.343 -28.107 1.00 87.75 441 TRP A C 1
ATOM 3542 O O . TRP A 1 441 ? 21.422 0.630 -27.141 1.00 87.75 441 TRP A O 1
ATOM 3552 N N . ILE A 1 442 ? 19.928 1.808 -28.337 1.00 91.44 442 ILE A N 1
ATOM 3553 C CA . ILE A 1 442 ? 18.752 1.460 -27.519 1.00 91.44 442 ILE A CA 1
ATOM 3554 C C . ILE A 1 442 ? 18.443 -0.021 -27.648 1.00 91.44 442 ILE A C 1
ATOM 3556 O O . ILE A 1 442 ? 18.326 -0.724 -26.649 1.00 91.44 442 ILE A O 1
ATOM 3560 N N . ARG A 1 443 ? 18.345 -0.507 -28.891 1.00 92.12 443 ARG A N 1
ATOM 3561 C CA . ARG A 1 443 ? 18.104 -1.927 -29.176 1.00 92.12 443 ARG A CA 1
ATOM 3562 C C . ARG A 1 443 ? 19.146 -2.798 -28.488 1.00 92.12 443 ARG A C 1
ATOM 3564 O O . ARG A 1 443 ? 18.797 -3.768 -27.825 1.00 92.12 443 ARG A O 1
ATOM 3571 N N . TYR A 1 444 ? 20.413 -2.411 -28.609 1.00 89.75 444 TYR A N 1
ATOM 3572 C CA . TYR A 1 444 ? 21.521 -3.083 -27.948 1.00 89.75 444 TYR A CA 1
ATOM 3573 C C . TYR A 1 444 ? 21.366 -3.094 -26.423 1.00 89.75 444 TYR A C 1
ATOM 3575 O O . TYR A 1 444 ? 21.471 -4.156 -25.809 1.00 89.75 444 TYR A O 1
ATOM 3583 N N . ALA A 1 445 ? 21.073 -1.942 -25.813 1.00 92.69 445 ALA A N 1
ATOM 3584 C CA . ALA A 1 445 ? 20.896 -1.827 -24.370 1.00 92.69 445 ALA A CA 1
ATOM 3585 C C . ALA A 1 445 ? 19.749 -2.713 -23.861 1.00 92.69 445 ALA A C 1
ATOM 3587 O O . ALA A 1 445 ? 19.947 -3.473 -22.916 1.00 92.69 445 ALA A O 1
ATOM 3588 N N . ILE A 1 446 ? 18.589 -2.696 -24.526 1.00 95.00 446 ILE A N 1
ATOM 3589 C CA . ILE A 1 446 ? 17.432 -3.515 -24.138 1.00 95.00 446 ILE A CA 1
ATOM 3590 C C . ILE A 1 446 ? 17.718 -5.009 -24.297 1.00 95.00 446 ILE A C 1
ATOM 3592 O O . ILE A 1 446 ? 17.513 -5.760 -23.348 1.00 95.00 446 ILE A O 1
ATOM 3596 N N . CYS A 1 447 ? 18.273 -5.445 -25.432 1.00 93.81 447 CYS A N 1
ATOM 3597 C CA . CYS A 1 447 ? 18.670 -6.846 -25.615 1.00 93.81 447 CYS A CA 1
ATOM 3598 C C . CYS A 1 447 ? 19.718 -7.302 -24.587 1.00 93.81 447 CYS A C 1
ATOM 3600 O O . CYS A 1 447 ? 19.766 -8.479 -24.242 1.00 93.81 447 CYS A O 1
ATOM 3602 N N . THR A 1 448 ? 20.556 -6.387 -24.095 1.00 92.88 448 THR A N 1
ATOM 3603 C CA . THR A 1 448 ? 21.561 -6.688 -23.069 1.00 92.88 448 THR A CA 1
ATOM 3604 C C . THR A 1 448 ? 20.921 -6.810 -21.685 1.00 92.88 448 THR A C 1
ATOM 3606 O O . THR A 1 448 ? 21.074 -7.840 -21.025 1.00 92.88 448 THR A O 1
ATOM 3609 N N . TRP A 1 449 ? 20.185 -5.784 -21.243 1.00 95.50 449 TRP A N 1
ATOM 3610 C CA . TRP A 1 449 ? 19.580 -5.732 -19.906 1.00 95.50 449 TRP A CA 1
ATOM 3611 C C . TRP A 1 449 ? 18.470 -6.764 -19.709 1.00 95.50 449 TRP A C 1
ATOM 3613 O O . TRP A 1 449 ? 18.342 -7.308 -18.618 1.00 95.50 449 TRP A O 1
ATOM 3623 N N . PHE A 1 450 ? 17.718 -7.077 -20.765 1.00 96.31 450 PHE A N 1
ATOM 3624 C CA . PHE A 1 450 ? 16.614 -8.037 -20.745 1.00 96.31 450 PHE A CA 1
ATOM 3625 C C . PHE A 1 450 ? 16.963 -9.341 -21.472 1.00 96.31 450 PHE A C 1
ATOM 3627 O O . PHE A 1 450 ? 16.068 -10.047 -21.921 1.00 96.31 450 PHE A O 1
ATOM 3634 N N . SER A 1 451 ? 18.252 -9.679 -21.598 1.00 94.56 451 SER A N 1
ATOM 3635 C CA . SER A 1 451 ? 18.713 -10.891 -22.299 1.00 94.56 451 SER A CA 1
ATOM 3636 C C . SER A 1 451 ? 18.005 -12.161 -21.820 1.00 94.56 451 SER A C 1
ATOM 3638 O O . SER A 1 451 ? 17.481 -12.899 -22.643 1.00 94.56 451 SER A O 1
ATOM 3640 N N . HIS A 1 452 ? 17.919 -12.373 -20.504 1.00 94.81 452 HIS A N 1
ATOM 3641 C CA . HIS A 1 452 ? 17.180 -13.492 -19.910 1.00 94.81 452 HIS A CA 1
ATOM 3642 C C . HIS A 1 452 ? 15.689 -13.456 -20.273 1.00 94.81 452 HIS A C 1
ATOM 3644 O O . HIS A 1 452 ? 15.139 -14.412 -20.811 1.00 94.81 452 HIS A O 1
ATOM 3650 N N . THR A 1 453 ? 15.045 -12.315 -20.027 1.00 96.25 453 THR A N 1
ATOM 3651 C CA . THR A 1 453 ? 13.606 -12.138 -20.233 1.00 96.25 453 THR A CA 1
ATOM 3652 C C . THR A 1 453 ? 13.188 -12.280 -21.697 1.00 96.25 453 THR A C 1
ATOM 3654 O O . THR A 1 453 ? 12.101 -12.771 -21.972 1.00 96.25 453 THR A O 1
ATOM 3657 N N . LEU A 1 454 ? 14.062 -11.917 -22.637 1.00 94.94 454 LEU A N 1
ATOM 3658 C CA . LEU A 1 454 ? 13.847 -12.021 -24.082 1.00 94.94 454 LEU A CA 1
ATOM 3659 C C . LEU A 1 454 ? 14.346 -13.350 -24.680 1.00 94.94 454 LEU A C 1
ATOM 3661 O O . LEU A 1 454 ? 14.557 -13.428 -25.889 1.00 94.94 454 LEU A O 1
ATOM 3665 N N . SER A 1 455 ? 14.554 -14.385 -23.858 1.00 92.00 455 SER A N 1
ATOM 3666 C CA . SER A 1 455 ? 15.016 -15.711 -24.304 1.00 92.00 455 SER A CA 1
ATOM 3667 C C . SER A 1 455 ? 16.348 -15.678 -25.067 1.00 92.00 455 SER A C 1
ATOM 3669 O O . SER A 1 455 ? 16.500 -16.322 -26.104 1.00 92.00 455 SER A O 1
ATOM 3671 N N . GLU A 1 456 ? 17.306 -14.900 -24.561 1.00 87.25 456 GLU A N 1
ATOM 3672 C CA . GLU A 1 456 ? 18.652 -14.728 -25.119 1.00 87.25 456 GLU A CA 1
ATOM 3673 C C . GLU A 1 456 ? 18.622 -14.426 -26.624 1.00 87.25 456 GLU A C 1
ATOM 3675 O O . GLU A 1 456 ? 19.114 -15.211 -27.446 1.00 87.25 456 GLU A O 1
ATOM 3680 N N . PRO A 1 457 ? 18.029 -13.285 -27.023 1.00 80.00 457 PRO A N 1
ATOM 3681 C CA . PRO A 1 457 ? 17.832 -12.985 -28.427 1.00 80.00 457 PRO A CA 1
ATOM 3682 C C . PRO A 1 457 ? 19.196 -12.994 -29.108 1.00 80.00 457 PRO A C 1
ATOM 3684 O O . PRO A 1 457 ? 20.105 -12.273 -28.683 1.00 80.00 457 PRO A O 1
ATOM 3687 N N . LYS A 1 458 ? 19.350 -13.827 -30.152 1.00 68.44 458 LYS A N 1
ATOM 3688 C CA . LYS A 1 458 ? 20.594 -13.916 -30.929 1.00 68.44 458 LYS A CA 1
ATOM 3689 C C . LYS A 1 458 ? 21.005 -12.499 -31.281 1.00 68.44 458 LYS A C 1
ATOM 3691 O O . LYS A 1 458 ? 20.326 -11.834 -32.063 1.00 68.44 458 LYS A O 1
ATOM 3696 N N . GLN A 1 459 ? 22.077 -12.030 -30.652 1.00 58.62 459 GLN A N 1
ATOM 3697 C CA . GLN A 1 459 ? 22.525 -10.659 -30.779 1.00 58.62 459 GLN A CA 1
ATOM 3698 C C . GLN A 1 459 ? 22.703 -10.356 -32.273 1.00 58.62 459 GLN A C 1
ATOM 3700 O O . GLN A 1 459 ? 23.671 -10.792 -32.892 1.00 58.62 459 GLN A O 1
ATOM 3705 N N . GLN A 1 460 ? 21.802 -9.557 -32.860 1.00 52.31 460 GLN A N 1
ATOM 3706 C CA . GLN A 1 460 ? 21.963 -9.012 -34.220 1.00 52.31 460 GLN A CA 1
ATOM 3707 C C . GLN A 1 460 ? 23.209 -8.105 -34.336 1.00 52.31 460 GLN A C 1
ATOM 3709 O O . GLN A 1 460 ? 23.498 -7.545 -35.385 1.00 52.31 460 GLN A O 1
ATOM 3714 N N . VAL A 1 461 ? 23.972 -7.986 -33.249 1.00 49.84 461 VAL A N 1
ATOM 3715 C CA . VAL A 1 461 ? 25.196 -7.218 -33.046 1.00 49.84 461 VAL A CA 1
ATOM 3716 C C . VAL A 1 461 ? 26.332 -7.660 -33.968 1.00 49.84 461 VAL A C 1
ATOM 3718 O O . VAL A 1 461 ? 27.169 -6.827 -34.304 1.00 49.84 461 VAL A O 1
ATOM 3721 N N . ARG A 1 462 ? 26.347 -8.914 -34.449 1.00 49.94 462 ARG A N 1
ATOM 3722 C CA . ARG A 1 462 ? 27.439 -9.400 -35.313 1.00 49.94 462 ARG A CA 1
ATOM 3723 C C . ARG A 1 462 ? 27.564 -8.587 -36.607 1.00 49.94 462 ARG A C 1
ATOM 3725 O O . ARG A 1 462 ? 28.654 -8.139 -36.928 1.00 49.94 462 ARG A O 1
ATOM 3732 N N . HIS A 1 463 ? 26.447 -8.284 -37.271 1.00 53.47 463 HIS A N 1
ATOM 3733 C CA . HIS A 1 463 ? 26.460 -7.506 -38.520 1.00 53.47 463 HIS A CA 1
ATOM 3734 C C . HIS A 1 463 ? 26.745 -6.009 -38.295 1.00 53.47 463 HIS A C 1
ATOM 3736 O O . HIS A 1 463 ? 27.186 -5.318 -39.207 1.00 53.47 463 HIS A O 1
ATOM 3742 N N . PHE A 1 464 ? 26.521 -5.487 -37.083 1.00 56.12 464 PHE A N 1
ATOM 3743 C CA . PHE A 1 464 ? 26.717 -4.064 -36.783 1.00 56.12 464 PHE A CA 1
ATOM 3744 C C . PHE A 1 464 ? 28.110 -3.741 -36.249 1.00 56.12 464 PHE A C 1
ATOM 3746 O O . PHE A 1 464 ? 28.624 -2.679 -36.581 1.0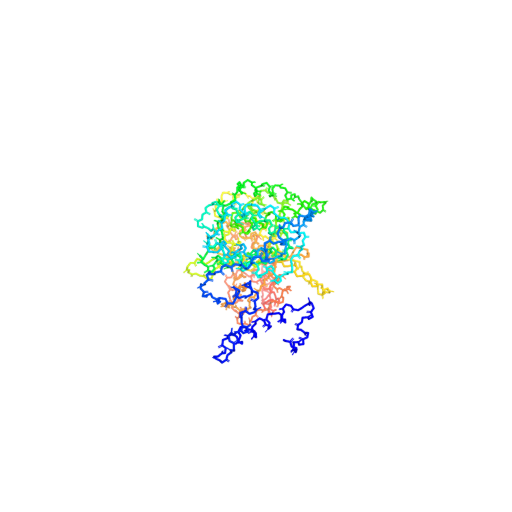0 56.12 464 PHE A O 1
ATOM 3753 N N . TYR A 1 465 ? 28.745 -4.638 -35.487 1.00 56.44 465 TYR A N 1
ATOM 3754 C CA . TYR A 1 465 ? 30.177 -4.517 -35.187 1.00 56.44 465 TYR A CA 1
ATOM 3755 C C . TYR A 1 465 ? 30.995 -4.556 -36.478 1.00 56.44 465 TYR A C 1
ATOM 3757 O O . TYR A 1 465 ? 31.896 -3.745 -36.651 1.00 56.44 465 TYR A O 1
ATOM 3765 N N . GLU A 1 466 ? 30.621 -5.427 -37.417 1.00 56.41 466 GLU A N 1
ATOM 3766 C CA . GLU A 1 466 ? 31.204 -5.465 -38.760 1.00 56.41 466 GLU A CA 1
ATOM 3767 C C . GLU A 1 466 ? 30.973 -4.149 -39.523 1.00 56.41 466 GLU A C 1
ATOM 3769 O O . GLU A 1 466 ? 31.902 -3.647 -40.149 1.00 56.41 466 GLU A O 1
ATOM 3774 N N . LEU A 1 467 ? 29.795 -3.520 -39.401 1.00 61.06 467 LEU A N 1
ATOM 3775 C CA . LEU A 1 467 ? 29.503 -2.218 -40.018 1.00 61.06 467 LEU A CA 1
ATOM 3776 C C . LEU A 1 467 ? 30.264 -1.048 -39.362 1.00 61.06 467 LEU A C 1
ATOM 3778 O O . LEU A 1 467 ? 30.759 -0.175 -40.063 1.00 61.06 467 LEU A O 1
ATOM 3782 N N . LEU A 1 468 ? 30.384 -1.017 -38.032 1.00 62.84 468 LEU A N 1
ATOM 3783 C CA . LEU A 1 468 ? 31.135 0.009 -37.292 1.00 62.84 468 LEU A CA 1
ATOM 3784 C C . LEU A 1 468 ? 32.641 -0.115 -37.537 1.00 62.84 468 LEU A C 1
ATOM 3786 O O . LEU A 1 468 ? 33.317 0.897 -37.701 1.00 62.84 468 LEU A O 1
ATOM 3790 N N . ILE A 1 469 ? 33.152 -1.347 -37.617 1.00 68.44 469 ILE A N 1
ATOM 3791 C CA . ILE A 1 469 ? 34.519 -1.631 -38.059 1.00 68.44 469 ILE A CA 1
ATOM 3792 C C . ILE A 1 469 ? 34.693 -1.177 -39.513 1.00 68.44 469 ILE A C 1
ATOM 3794 O O . ILE A 1 469 ? 35.649 -0.466 -39.800 1.00 68.44 469 ILE A O 1
ATOM 3798 N N . ALA A 1 470 ? 33.757 -1.496 -40.412 1.00 65.31 470 ALA A N 1
ATOM 3799 C CA . ALA A 1 470 ? 33.820 -1.069 -41.810 1.00 65.31 470 ALA A CA 1
ATOM 3800 C C . ALA A 1 470 ? 33.782 0.462 -41.969 1.00 65.31 470 ALA A C 1
ATOM 3802 O O . ALA A 1 470 ? 34.544 1.004 -42.763 1.00 65.31 470 ALA A O 1
ATOM 3803 N N . ILE A 1 471 ? 32.957 1.169 -41.190 1.00 74.00 471 ILE A N 1
ATOM 3804 C CA . ILE A 1 471 ? 32.880 2.639 -41.192 1.00 74.00 471 ILE A CA 1
ATOM 3805 C C . ILE A 1 471 ? 34.162 3.254 -40.620 1.00 74.00 471 ILE A C 1
ATOM 3807 O O . ILE A 1 471 ? 34.701 4.175 -41.226 1.00 74.00 471 ILE A O 1
ATOM 3811 N N . ASN A 1 472 ? 34.699 2.736 -39.509 1.00 66.38 472 ASN A N 1
ATOM 3812 C CA . ASN A 1 472 ? 35.975 3.218 -38.967 1.00 66.38 472 ASN A CA 1
ATOM 3813 C C . ASN A 1 472 ? 37.136 2.978 -39.938 1.00 66.38 472 ASN A C 1
ATOM 3815 O O . ASN A 1 472 ? 37.973 3.859 -40.114 1.00 66.38 472 ASN A O 1
ATOM 3819 N N . ILE A 1 473 ? 37.171 1.820 -40.604 1.00 69.12 473 ILE A N 1
ATOM 3820 C CA . ILE A 1 473 ? 38.161 1.524 -41.646 1.00 69.12 473 ILE A CA 1
ATOM 3821 C C . ILE A 1 473 ? 38.001 2.501 -42.819 1.00 69.12 473 ILE A C 1
ATOM 3823 O O . ILE A 1 473 ? 38.991 3.091 -43.241 1.00 69.12 473 ILE A O 1
ATOM 3827 N N . LEU A 1 474 ? 36.777 2.745 -43.299 1.00 65.69 474 LEU A N 1
ATOM 3828 C CA . LEU A 1 474 ? 36.509 3.691 -44.389 1.00 65.69 474 LEU A CA 1
ATOM 3829 C C . LEU A 1 474 ? 36.919 5.130 -44.034 1.00 65.69 474 LEU A C 1
ATOM 3831 O O . LEU A 1 474 ? 37.594 5.784 -44.831 1.00 65.69 474 LEU A O 1
ATOM 3835 N N . CYS A 1 475 ? 36.591 5.607 -42.831 1.00 64.69 475 CYS A N 1
ATOM 3836 C CA . CYS A 1 475 ? 37.005 6.928 -42.354 1.00 64.69 475 CYS A CA 1
ATOM 3837 C C . CYS A 1 475 ? 38.530 7.042 -42.206 1.00 64.69 475 CYS A C 1
ATOM 3839 O O . CYS A 1 475 ? 39.096 8.060 -42.594 1.00 64.69 475 CYS A O 1
ATOM 3841 N N . LEU A 1 476 ? 39.215 6.001 -41.721 1.00 61.56 476 LEU A N 1
ATOM 3842 C CA . LEU A 1 476 ? 40.680 5.987 -41.639 1.00 61.56 476 LEU A CA 1
ATOM 3843 C C . LEU A 1 476 ? 41.341 5.963 -43.026 1.00 61.56 476 LEU A C 1
ATOM 3845 O O . LEU A 1 476 ? 42.366 6.610 -43.223 1.00 61.56 476 LEU A O 1
ATOM 3849 N N . THR A 1 477 ? 40.743 5.286 -44.012 1.00 63.88 477 THR A N 1
ATOM 3850 C CA . THR A 1 477 ? 41.267 5.265 -45.390 1.00 63.88 477 THR A CA 1
ATOM 3851 C C . THR A 1 477 ? 41.043 6.567 -46.162 1.00 63.88 477 THR A C 1
ATOM 3853 O O . THR A 1 477 ? 41.834 6.875 -47.047 1.00 63.88 477 THR A O 1
ATOM 3856 N N . GLN A 1 478 ? 40.021 7.365 -45.826 1.00 55.50 478 GLN A N 1
ATOM 3857 C CA . GLN A 1 478 ? 39.802 8.681 -46.446 1.00 55.50 478 GLN A CA 1
ATOM 3858 C C . GLN A 1 478 ? 40.680 9.798 -45.866 1.00 55.50 478 GLN A C 1
ATOM 3860 O O . GLN A 1 478 ? 40.878 10.801 -46.537 1.00 55.50 478 GLN A O 1
ATOM 3865 N N . PHE A 1 479 ? 41.226 9.628 -44.658 1.00 51.28 479 PHE A N 1
ATOM 3866 C CA . PHE A 1 479 ? 42.180 10.569 -44.052 1.00 51.28 479 PHE A CA 1
ATOM 3867 C C . PHE A 1 479 ? 43.654 10.242 -44.354 1.00 51.28 479 PHE A C 1
ATOM 3869 O O . PHE A 1 479 ? 44.540 10.978 -43.924 1.00 51.28 479 PHE A O 1
ATOM 3876 N N . SER A 1 480 ? 43.923 9.141 -45.063 1.00 48.75 480 SER A N 1
ATOM 3877 C CA . SER A 1 480 ? 45.278 8.691 -45.417 1.00 48.75 480 SER A CA 1
ATOM 3878 C C . SER A 1 480 ? 45.634 8.878 -46.902 1.00 48.75 480 SER A C 1
ATOM 3880 O O . SER A 1 480 ? 46.692 8.407 -47.322 1.00 48.75 480 SER A O 1
ATOM 3882 N N . ASN A 1 481 ? 44.782 9.557 -47.675 1.00 44.03 481 ASN A N 1
ATOM 3883 C CA . ASN A 1 481 ? 45.062 10.085 -49.016 1.00 44.03 481 ASN A CA 1
ATOM 3884 C C . ASN A 1 481 ? 44.911 11.605 -48.979 1.00 44.03 481 ASN A C 1
ATOM 3886 O O . ASN A 1 481 ? 45.613 12.272 -49.770 1.00 44.03 481 ASN A O 1
#

Sequence (481 aa):
MKGLPDLLEPNNIADLEKAMEKISQMVHEPDADKSSIHELPAMFLNHLNIVEECCTDLPLFLRDLSNQGICLTNKTEKSPVEDFIVLQEVAVGDIDVNYLKELSHVKLNECLPLKDVTRLGKKIISVLKSAERSLELGTAFYALVENFFYMLTDKEKVTLIEMVHEWYICDSGSLPSLEKYLQNYSSGIVQCINHIGDHNDIQNDVAKFKNIRNKLLWYLLMVPRETLNRLLIQSLENKLIVPGVINILRPCRALLSLSVSNNVSEGIPVVIDSIASIFHNEAHRWTITEQQDRFVYLLTSLCRQRRATKEKNDEDTNGGSVLDGGKLLMLFVLPNLMKRSQEILMLKLLHRFTQAVGSKEIHFIWTRSIGEKTSNAVQSPELVLLIVELFMEFESKHHQASEICRNILKSLGEKLKGDDVVFEKDTTDFVLFSLRRYHWWIRYAICTWFSHTLSEPKQQVRHFYELLIAINILCLTQFSN

Radius of gyration: 32.99 Å; chains: 1; bounding box: 96×64×107 Å